Protein AF-A0A3N0WGC2-F1 (afdb_monomer)

Solvent-accessible surface area (backbone atoms only — not comparable to full-atom values): 22057 Å² total; per-residue (Å²): 139,82,87,85,78,85,78,79,82,76,80,79,76,71,72,80,77,75,67,55,70,22,37,42,61,47,58,49,42,20,43,82,52,96,94,38,78,45,80,50,56,63,52,42,41,58,39,75,38,30,42,42,36,37,38,43,79,43,60,74,36,51,36,37,41,32,46,21,27,55,78,9,69,83,59,73,37,60,60,30,64,40,49,24,17,46,83,89,35,78,43,78,20,61,42,73,30,56,18,36,96,89,21,37,26,63,42,52,33,32,46,29,59,56,95,49,60,69,53,48,50,50,48,35,54,38,25,66,69,34,96,81,38,44,42,48,27,27,40,40,55,43,55,56,87,75,35,81,83,54,49,72,46,53,56,33,64,82,74,96,83,71,96,79,44,77,81,80,59,94,62,40,40,39,27,38,46,48,93,94,48,36,35,33,42,32,54,34,90,44,46,66,38,45,76,56,97,48,38,77,44,54,96,51,56,41,67,80,59,97,72,57,46,42,56,52,39,83,71,41,51,79,62,65,36,38,36,29,36,44,59,68,31,77,36,56,74,69,62,27,63,36,52,60,34,43,32,31,37,31,21,29,87,77,58,64,57,22,32,33,39,39,63,27,48,70,69,31,21,31,68,62,58,69,64,77,38,80,49,18,50,74,70,70,51,34,31,38,24,37,47,34,36,32,36,42,33,45,42,29,36,71,60,90,93,46,35,23,36,80,82,77,44,73,50,92,61,54,87,81,55,57,64,47,75,70,26,79,27,76,45,75,55,97,89,37,82,42,83,40,61,29,28,33,57,59,78,50,74,51,31,41,52,43,53,42,27,52,51,52,42,49,23,65,76,58,74,50,58,76,90,29,56,40,30,45,54,79,48,39,97,59,65,46,50,37,7,48,59,57,47,67,66,29,59,82,55,51,73,66,68,111

Secondary structure (DSSP, 8-state):
--------------------EEEEEEEEEEEEETTEEEE-SEEETT-EEEEEEEEES-TT-EEEEEEEESS-TTTSSTTEEPP-EETTEE-TT-EEEE--TTSEEEEEEESSSSS-HHHHHHHHHHHHHSTTSEEEEEEEEE-STT-TT-EEEE-----TT-TTSSTT-SSS-EES-STTTPEEEE--GGGG-EEETTEEE-SSEES--TT-----BS------EEEEEE-SBS-HHHHTSSS---SEEE--TTSSTT-EE--S-TTSB--SS-TT-HHHHHTT--GGGEEEEEE-B-EEEEETTEEEETTSPBPS-GGGS-B---EEEEEEETTEEEEEEEEEBPPPHHHHHHHHHHHHHHHHHHT--GGGEEEHHHHSS--TTTTHHHHHHHGGGGGG--

Radius of gyration: 29.3 Å; Cα contacts (8 Å, |Δi|>4): 909; chains: 1; bounding box: 90×54×102 Å

pLDDT: mean 88.63, std 14.41, range [32.62, 98.81]

Nearest PDB structures (foldseek):
  6knm-assembly1_A  TM=4.370E-01  e=4.443E-03  Camelus bactrianus
  7uc8-assembly3_J  TM=3.756E-01  e=1.253E-01  Homo sapiens
  1ozt-assembly2_G  TM=4.212E-01  e=6.463E-01  Homo sapiens
  8q8h-assembly1_D  TM=2.035E-01  e=1.710E-02  Niabella aurantiaca DSM 17617
  3h2p-assembly1_B  TM=3.640E-01  e=6.463E-01  Homo sapiens

Mean predicted aligned error: 8.32 Å

Sequence (402 aa):
MVGVSFETWSEIKREPMNMANAIVLNAYVAKFEENKYVQINSASVGDTVYIVVETTGLTGKKIEVNLLDRDGILSGNSFSVVDLLQDDKDTQGLLSAIVDKEGKAVYKVKLQPSPDKKDIETWGNKINKAKDKKVYTCLLVDADKHNPGVSITYMGRNEKGHENDSQKSSKTNYWLDENGKWFEIKYCECSIYSIDKELLNGPNIVYTKADSKVKGNSGIQKIIAIVLHRTIGSSISGAIAHTKGTHFYVEGARGVDGEIFQPIKLDQYSNHIMNKTARTAHMEIQTENSIGIEVIGMAYYKVGKDLYTIYDTKIKDPASVKLTKSFKGERKVNGKWAEEDIYWDQLTEVQIKSVKCIVVALMKKYNLKKENIFTHEEIQSKTAGEGQVVKDAIFPLLNECL

Foldseek 3Di:
DDDDDDDDDDPPPDDPPPQQEKEFADKAKADCDPNDTHGDQEDEAQDKIKIKTAMDSQAQAKKWKFKFFQPCLLPVDGRDGDFWAWPLHTPRRTFMAGQHPNRMGMTTIHRFNHPDLVRSVVSQVSLCPDPVSKTFIKMAMGRDPRDPSHNYAYPADDDDDADQFVPPDPHSRMHQGGDPSTRIYHYDPLSSWAADPQDIDHDQEDQDDPQALADFAAQADQAQAEEFFEQLAQAVNVQRNDHAHFQWEAGPPVPPHRRIYGPYGNNTFGPPADPDDPQCVVVVPDRRRYGYYYYYWRKWFDDPPWIATLVRHTDPDPVPFAKDFWFWDWHDDPNDIDTGTMIIGARDPSNLSSVLSVVLNVCSVSVYDLVRYYYNVNRDPDGTCGRVSSNVSNVVPNVSRD

Structure (mmCIF, N/CA/C/O backbone):
data_AF-A0A3N0WGC2-F1
#
_entry.id   AF-A0A3N0WGC2-F1
#
loop_
_atom_site.group_PDB
_atom_site.id
_atom_site.type_symbol
_atom_site.label_atom_id
_atom_site.label_alt_id
_atom_site.label_comp_id
_atom_site.label_asym_id
_atom_site.label_entity_id
_atom_site.label_seq_id
_atom_site.pdbx_PDB_ins_code
_atom_site.Cartn_x
_atom_site.Cartn_y
_atom_site.Cartn_z
_atom_site.occupancy
_atom_site.B_iso_or_equiv
_atom_site.auth_seq_id
_atom_site.auth_comp_id
_atom_site.auth_asym_id
_atom_site.auth_atom_id
_atom_site.pdbx_PDB_model_num
ATOM 1 N N . MET A 1 1 ? -57.907 34.981 63.859 1.00 37.59 1 MET A N 1
ATOM 2 C CA . MET A 1 1 ? -56.605 35.088 63.162 1.00 37.59 1 MET A CA 1
ATOM 3 C C . MET A 1 1 ? -55.584 34.369 64.026 1.00 37.59 1 MET A C 1
ATOM 5 O O . MET A 1 1 ? -55.461 34.757 65.171 1.00 37.59 1 MET A O 1
ATOM 9 N N . VAL A 1 2 ? -54.901 33.296 63.643 1.00 37.22 2 VAL A N 1
ATOM 10 C CA . VAL A 1 2 ? -54.749 32.567 62.378 1.00 37.22 2 VAL A CA 1
ATOM 11 C C . VAL A 1 2 ? -54.582 31.098 62.793 1.00 37.22 2 VAL A C 1
ATOM 13 O O . VAL A 1 2 ? -53.713 30.799 63.605 1.00 37.22 2 VAL A O 1
ATOM 16 N N . GLY A 1 3 ? -55.444 30.203 62.307 1.00 32.62 3 GLY A N 1
ATOM 17 C CA . GLY A 1 3 ? -55.262 28.759 62.462 1.00 32.62 3 GLY A CA 1
ATOM 18 C C . GLY A 1 3 ? -54.497 28.245 61.251 1.00 32.62 3 GLY A C 1
ATOM 19 O O . GLY A 1 3 ? -54.975 28.396 60.131 1.00 32.62 3 GLY A O 1
ATOM 20 N N . VAL A 1 4 ? -53.302 27.705 61.468 1.00 35.66 4 VAL A N 1
ATOM 21 C CA . VAL A 1 4 ? -52.474 27.111 60.414 1.00 35.66 4 VAL A CA 1
ATOM 22 C C . VAL A 1 4 ? -52.834 25.629 60.336 1.00 35.66 4 VAL A C 1
ATOM 24 O O . VAL A 1 4 ? -52.564 24.876 61.271 1.00 35.66 4 VAL A O 1
ATOM 27 N N . SER A 1 5 ? -53.492 25.217 59.252 1.00 36.09 5 SER A N 1
ATOM 28 C CA . SER A 1 5 ? -53.704 23.806 58.930 1.00 36.09 5 SER A CA 1
ATOM 29 C C . SER A 1 5 ? -52.439 23.237 58.295 1.00 36.09 5 SER A C 1
ATOM 31 O O . SER A 1 5 ? -51.928 23.791 57.324 1.00 36.09 5 SER A O 1
ATOM 33 N N . PHE A 1 6 ? -51.948 22.124 58.835 1.00 36.06 6 PHE A N 1
ATOM 34 C CA . PHE A 1 6 ? -50.894 21.328 58.218 1.00 36.06 6 PHE A CA 1
ATOM 35 C C . PHE A 1 6 ? -51.424 20.693 56.926 1.00 36.06 6 PHE A C 1
ATOM 37 O O . PHE A 1 6 ? -52.275 19.806 56.975 1.00 36.06 6 PHE A O 1
ATOM 44 N N . GLU A 1 7 ? -50.920 21.141 55.777 1.00 37.72 7 GLU A N 1
ATOM 45 C CA . GLU A 1 7 ? -51.064 20.415 54.517 1.00 37.72 7 GLU A CA 1
ATOM 46 C C . GLU A 1 7 ? -50.138 19.195 54.532 1.00 37.72 7 GLU A C 1
ATOM 48 O O . GLU A 1 7 ? -48.926 19.279 54.739 1.00 37.72 7 GLU A O 1
ATOM 53 N N . THR A 1 8 ? -50.749 18.031 54.350 1.00 37.41 8 THR A N 1
ATOM 54 C CA . THR A 1 8 ? -50.096 16.744 54.145 1.00 37.41 8 THR A CA 1
ATOM 55 C C . THR A 1 8 ? -49.250 16.772 52.877 1.00 37.41 8 THR A C 1
ATOM 57 O O . THR A 1 8 ? -49.769 16.996 51.785 1.00 37.41 8 THR A O 1
ATOM 60 N N . TRP A 1 9 ? -47.959 16.476 53.022 1.00 35.00 9 TRP A N 1
ATOM 61 C CA . TRP A 1 9 ? -47.061 16.167 51.915 1.00 35.00 9 TRP A CA 1
ATOM 62 C C . TRP A 1 9 ? -47.579 14.930 51.177 1.00 35.00 9 TRP A C 1
ATOM 64 O O . TRP A 1 9 ? -47.552 13.821 51.708 1.00 35.00 9 TRP A O 1
ATOM 74 N N . SER A 1 10 ? -48.066 15.115 49.953 1.00 39.38 10 SER A N 1
ATOM 75 C CA . SER A 1 10 ? -48.343 14.013 49.040 1.00 39.38 10 SER A CA 1
ATOM 76 C C . SER A 1 10 ? -47.022 13.345 48.661 1.00 39.38 10 SER A C 1
ATOM 78 O O . SER A 1 10 ? -46.186 13.952 47.988 1.00 39.38 10 SER A O 1
ATOM 80 N N . GLU A 1 11 ? -46.837 12.097 49.087 1.00 39.78 11 GLU A N 1
ATOM 81 C CA . GLU A 1 11 ? -45.810 11.207 48.557 1.00 39.78 11 GLU A CA 1
ATOM 82 C C . GLU A 1 11 ? -45.925 11.165 47.029 1.00 39.78 11 GLU A C 1
ATOM 84 O O . GLU A 1 11 ? -46.879 10.621 46.466 1.00 39.78 11 GLU A O 1
ATOM 89 N N . ILE A 1 12 ? -44.934 11.733 46.342 1.00 41.56 12 ILE A N 1
ATOM 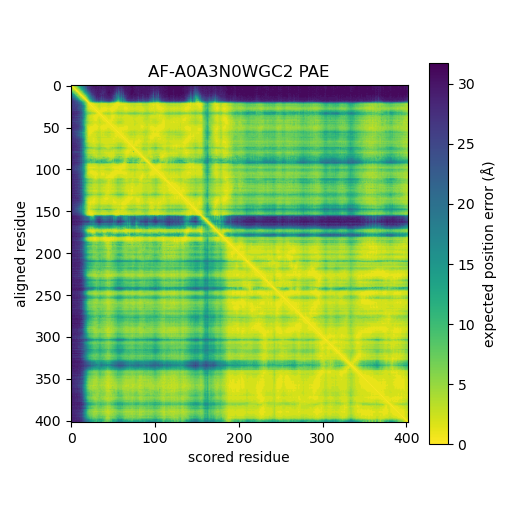90 C CA . ILE A 1 12 ? -44.706 11.454 44.929 1.00 41.56 12 ILE A CA 1
ATOM 91 C C . ILE A 1 12 ? -44.307 9.979 44.865 1.00 41.56 12 ILE A C 1
ATOM 93 O O . ILE A 1 12 ? -43.143 9.629 45.068 1.00 41.56 12 ILE A O 1
ATOM 97 N N . LYS A 1 13 ? -45.283 9.102 44.610 1.00 38.69 13 LYS A N 1
ATOM 98 C CA . LYS A 1 13 ? -45.026 7.725 44.192 1.00 38.69 13 LYS A CA 1
ATOM 99 C C . LYS A 1 13 ? -44.244 7.787 42.883 1.00 38.69 13 LYS A C 1
ATOM 101 O O . LYS A 1 13 ? -44.824 7.929 41.812 1.00 38.69 13 LYS A O 1
ATOM 106 N N . ARG A 1 14 ? -42.913 7.719 42.975 1.00 43.59 14 ARG A N 1
ATOM 107 C CA . ARG A 1 14 ? -42.070 7.381 41.830 1.00 43.59 14 ARG A CA 1
ATOM 108 C C . ARG A 1 14 ? -42.497 5.990 41.383 1.00 43.59 14 ARG A C 1
ATOM 110 O O . ARG A 1 14 ? -42.421 5.046 42.169 1.00 43.59 14 ARG A O 1
ATOM 117 N N . GLU A 1 15 ? -42.981 5.886 40.152 1.00 38.09 15 GLU A N 1
ATOM 118 C CA . GLU A 1 15 ? -43.161 4.591 39.506 1.00 38.09 15 GLU A CA 1
ATOM 119 C C . GLU A 1 15 ? -41.846 3.802 39.609 1.00 38.09 15 GLU A C 1
ATOM 121 O O . GLU A 1 15 ? -40.766 4.391 39.462 1.00 38.09 15 GLU A O 1
ATOM 126 N N . PRO A 1 16 ? -41.894 2.491 39.895 1.00 40.03 16 PRO A N 1
ATOM 127 C CA . PRO A 1 16 ? -40.694 1.676 39.883 1.00 40.03 16 PRO A CA 1
ATOM 128 C C . PRO A 1 16 ? -40.109 1.723 38.468 1.00 40.03 16 PRO A C 1
ATOM 130 O O . PRO A 1 16 ? -40.732 1.241 37.522 1.00 40.03 16 PRO A O 1
ATOM 133 N N . MET A 1 17 ? -38.923 2.327 38.312 1.00 42.12 17 MET A N 1
ATOM 134 C CA . MET A 1 17 ? -38.151 2.224 37.074 1.00 42.12 17 MET A CA 1
ATOM 135 C C . MET A 1 17 ? -37.929 0.739 36.817 1.00 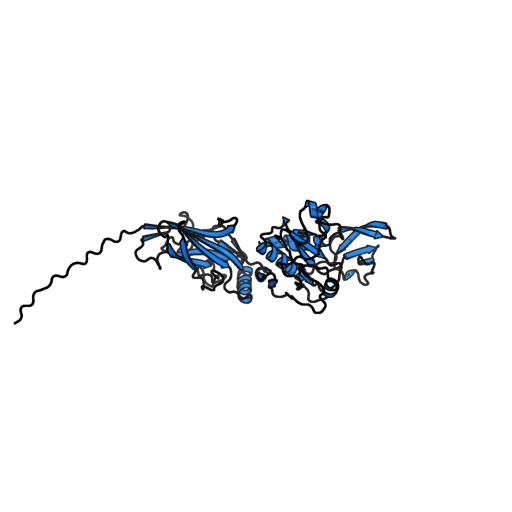42.12 17 MET A C 1
ATOM 137 O O . MET A 1 17 ? -37.175 0.077 37.529 1.00 42.12 17 MET A O 1
ATOM 141 N N . ASN A 1 18 ? -38.632 0.216 35.819 1.00 45.12 18 ASN A N 1
ATOM 142 C CA . ASN A 1 18 ? -38.418 -1.123 35.316 1.00 45.12 18 ASN A CA 1
ATOM 143 C C . ASN A 1 18 ? -36.963 -1.163 34.830 1.00 45.12 18 ASN A C 1
ATOM 145 O O . ASN A 1 18 ? -36.628 -0.503 33.844 1.00 45.12 18 ASN A O 1
ATOM 149 N N . MET A 1 19 ? -36.073 -1.824 35.578 1.00 50.97 19 MET A N 1
ATOM 150 C CA . MET A 1 19 ? -34.668 -1.938 35.197 1.00 50.97 19 MET A CA 1
ATOM 151 C C . MET A 1 19 ? -34.611 -2.791 33.934 1.00 50.97 19 MET A C 1
ATOM 153 O O . MET A 1 19 ? -34.639 -4.018 33.996 1.00 50.97 19 MET A O 1
ATOM 157 N N . ALA A 1 20 ? -34.588 -2.140 32.773 1.00 60.50 20 ALA A N 1
ATOM 158 C CA . ALA A 1 20 ? -34.275 -2.812 31.528 1.00 60.50 20 ALA A CA 1
ATOM 159 C C . ALA A 1 20 ? -32.837 -3.329 31.656 1.00 60.50 20 ALA A C 1
ATOM 161 O O . ALA A 1 20 ? -31.889 -2.542 31.668 1.00 60.50 20 ALA A O 1
ATOM 162 N N . ASN A 1 21 ? -32.688 -4.642 31.828 1.00 83.50 21 ASN A N 1
ATOM 163 C CA . ASN A 1 21 ? -31.382 -5.284 31.818 1.00 83.50 21 ASN A CA 1
ATOM 164 C C . ASN A 1 21 ? -30.823 -5.200 30.396 1.00 83.50 21 ASN A C 1
ATOM 166 O O . ASN A 1 21 ? -31.449 -5.666 29.442 1.00 83.50 21 ASN A O 1
ATOM 170 N N . ALA A 1 22 ? -29.653 -4.590 30.269 1.00 93.44 22 ALA A N 1
ATOM 171 C CA . ALA A 1 22 ? -28.924 -4.425 29.025 1.00 93.44 22 ALA A CA 1
ATOM 172 C C . ALA A 1 22 ? -27.631 -5.241 29.062 1.00 93.44 22 ALA A C 1
ATOM 174 O O . ALA A 1 22 ? -27.044 -5.449 30.126 1.00 93.44 22 ALA A O 1
ATOM 175 N N . ILE A 1 23 ? -27.175 -5.704 27.900 1.00 92.88 23 ILE A N 1
ATOM 176 C CA . ILE A 1 23 ? -25.985 -6.550 27.795 1.00 92.88 23 ILE A CA 1
ATOM 177 C C . ILE A 1 23 ? -25.078 -6.031 26.683 1.00 92.88 23 ILE A C 1
ATOM 179 O O . ILE A 1 23 ? -25.539 -5.798 25.566 1.00 92.88 23 ILE A O 1
ATOM 183 N N . VAL A 1 24 ? -23.784 -5.900 26.975 1.00 94.06 24 VAL A N 1
ATOM 184 C CA . VAL A 1 24 ? -22.725 -5.817 25.962 1.00 94.06 24 VAL A CA 1
ATOM 185 C C . VAL A 1 24 ? -22.198 -7.232 25.738 1.00 94.06 24 VAL A C 1
ATOM 187 O O . VAL A 1 24 ? -21.599 -7.821 26.638 1.00 94.06 24 VAL A O 1
ATOM 190 N N . LEU A 1 25 ? -22.481 -7.791 24.562 1.00 92.25 25 LEU A N 1
ATOM 191 C CA . LEU A 1 25 ? -22.231 -9.189 24.209 1.00 92.25 25 LEU A CA 1
ATOM 192 C C . LEU A 1 25 ? -20.793 -9.412 23.747 1.00 92.25 25 LEU A C 1
ATOM 194 O O . LEU A 1 25 ? -20.156 -10.378 24.155 1.00 92.25 25 LEU A O 1
ATOM 198 N N . ASN A 1 26 ? -20.296 -8.538 22.874 1.00 93.12 26 ASN A N 1
ATOM 199 C CA . ASN A 1 26 ? -18.990 -8.697 22.253 1.00 93.12 26 ASN A CA 1
ATOM 200 C C . ASN A 1 26 ? -18.420 -7.343 21.816 1.00 93.12 26 ASN A C 1
ATOM 202 O O . ASN A 1 26 ? -19.179 -6.420 21.519 1.00 93.12 26 ASN A O 1
ATOM 206 N N . ALA A 1 27 ? -17.097 -7.245 21.727 1.00 94.56 27 ALA A N 1
ATOM 207 C CA . ALA A 1 27 ? -16.411 -6.137 21.084 1.00 94.56 27 ALA A CA 1
ATOM 208 C C . ALA A 1 27 ? -15.187 -6.645 20.315 1.00 94.56 27 ALA A C 1
ATOM 210 O O . ALA A 1 27 ? -14.378 -7.410 20.841 1.00 94.56 27 ALA A O 1
ATOM 211 N N . TYR A 1 28 ? -15.046 -6.225 19.060 1.00 95.12 28 TYR A N 1
ATOM 212 C CA . TYR A 1 28 ? -13.950 -6.657 18.194 1.00 95.12 28 TYR A CA 1
ATOM 213 C C . TYR A 1 28 ? -13.585 -5.594 17.160 1.00 95.12 28 TYR A C 1
ATOM 215 O O . TYR A 1 28 ? -14.344 -4.660 16.897 1.00 95.12 28 TYR A O 1
ATOM 223 N N . VAL A 1 29 ? -12.407 -5.758 16.558 1.00 97.00 29 VAL A N 1
ATOM 224 C CA . VAL A 1 29 ? -11.965 -4.963 15.409 1.00 97.00 29 VAL A CA 1
ATOM 225 C C . VAL A 1 29 ? -12.281 -5.724 14.123 1.00 97.00 29 VAL A C 1
ATOM 227 O O . VAL A 1 29 ? -12.140 -6.944 14.062 1.00 97.00 29 VAL A O 1
ATOM 230 N N . ALA A 1 30 ? -12.726 -5.016 13.092 1.00 96.94 30 ALA A N 1
ATOM 231 C CA . ALA A 1 30 ? -13.211 -5.568 11.839 1.00 96.94 30 ALA A CA 1
ATOM 232 C C . ALA A 1 30 ? -12.781 -4.735 10.622 1.00 96.94 30 ALA A C 1
ATOM 234 O O . ALA A 1 30 ? -12.503 -3.538 10.722 1.00 96.94 30 ALA A O 1
ATOM 235 N N . LYS A 1 31 ? -12.800 -5.362 9.445 1.00 94.38 31 LYS A N 1
ATOM 236 C CA . LYS A 1 31 ? -12.888 -4.675 8.147 1.00 94.38 31 LYS A CA 1
ATOM 237 C C . LYS A 1 31 ? -14.321 -4.754 7.629 1.00 94.38 31 LYS A C 1
ATOM 239 O O . LYS A 1 31 ? -15.045 -5.692 7.954 1.00 94.38 31 LYS A O 1
ATOM 244 N N . PHE A 1 32 ? -14.737 -3.762 6.844 1.00 91.69 32 PHE A N 1
ATOM 245 C CA . PHE A 1 32 ? -16.033 -3.792 6.169 1.00 91.69 32 PHE A CA 1
ATOM 246 C C . PHE A 1 32 ? -15.844 -4.285 4.737 1.00 91.69 32 PHE A C 1
ATOM 248 O O . PHE A 1 32 ? -15.301 -3.570 3.896 1.00 91.69 32 PHE A O 1
ATOM 255 N N . GLU A 1 33 ? -16.267 -5.515 4.480 1.00 89.00 33 GLU A N 1
ATOM 256 C CA . GLU A 1 33 ? -16.076 -6.223 3.217 1.00 89.00 33 GLU A CA 1
ATOM 257 C C . GLU A 1 33 ? -17.407 -6.863 2.813 1.00 89.00 33 GLU A C 1
ATOM 259 O O . GLU A 1 33 ? -18.116 -7.408 3.656 1.00 89.00 33 GLU A O 1
ATOM 264 N N . GLU A 1 34 ? -17.786 -6.758 1.536 1.00 86.88 34 GLU A N 1
ATOM 265 C CA . GLU A 1 34 ? -19.015 -7.374 0.997 1.00 86.88 34 GLU A CA 1
ATOM 266 C C . GLU A 1 34 ? -20.286 -7.076 1.827 1.00 86.88 34 GLU A C 1
ATOM 268 O O . GLU A 1 34 ? -21.124 -7.946 2.068 1.00 86.88 34 GLU A O 1
ATOM 273 N N . ASN A 1 35 ? -20.430 -5.820 2.272 1.00 88.25 35 ASN A N 1
ATOM 274 C CA . ASN A 1 35 ? -21.513 -5.340 3.141 1.00 88.25 35 ASN A CA 1
ATOM 275 C C . ASN A 1 35 ? -21.584 -6.008 4.528 1.00 88.25 35 ASN A C 1
ATOM 277 O O . ASN A 1 35 ? -22.656 -6.062 5.137 1.00 88.25 35 ASN A O 1
ATOM 281 N N . LYS A 1 36 ? -20.465 -6.523 5.047 1.00 94.06 36 LYS A N 1
ATOM 282 C CA . LYS A 1 36 ? -20.382 -7.169 6.362 1.00 94.06 36 LYS A CA 1
ATOM 283 C C . LYS A 1 36 ? -19.137 -6.723 7.122 1.00 94.06 36 LYS A C 1
ATOM 285 O O . LYS A 1 36 ? -18.116 -6.389 6.530 1.00 94.06 36 LYS A O 1
ATOM 290 N N . TYR A 1 37 ? -19.219 -6.757 8.450 1.00 95.62 37 TYR A N 1
ATOM 291 C CA . TYR A 1 37 ? -18.058 -6.590 9.323 1.00 95.62 37 TYR A CA 1
ATOM 292 C C . TYR A 1 37 ? -17.384 -7.945 9.527 1.00 95.62 37 TYR A C 1
ATOM 294 O O . TYR A 1 37 ? -17.978 -8.853 10.106 1.00 95.62 37 TYR A O 1
ATOM 302 N N . VAL A 1 38 ? -16.158 -8.080 9.032 1.00 95.06 38 VAL A N 1
ATOM 303 C CA . VAL A 1 38 ? -15.333 -9.284 9.160 1.00 95.06 38 VAL A CA 1
ATOM 304 C C . VAL A 1 38 ? -14.273 -9.023 10.220 1.00 95.06 38 VAL A C 1
ATOM 306 O O . VAL A 1 38 ? -13.463 -8.110 10.062 1.00 95.06 38 VAL A O 1
ATOM 309 N N . GLN A 1 39 ? -14.294 -9.796 11.307 1.00 95.06 39 GLN A N 1
ATOM 310 C CA . GLN A 1 39 ? -13.339 -9.653 12.406 1.00 95.06 39 GLN A CA 1
ATOM 311 C C . GLN A 1 39 ? -11.894 -9.839 11.919 1.00 95.06 39 GLN A C 1
ATOM 313 O O . GLN A 1 39 ? -11.593 -10.753 11.152 1.00 95.06 39 GLN A O 1
ATOM 318 N N . ILE A 1 40 ? -10.998 -8.983 12.407 1.00 94.69 40 ILE A N 1
ATOM 319 C CA . ILE A 1 40 ? -9.560 -9.022 12.139 1.00 94.69 40 ILE A CA 1
ATOM 320 C C . ILE A 1 40 ? -8.774 -8.932 13.447 1.00 94.69 40 ILE A C 1
ATOM 322 O O . ILE A 1 40 ? -9.186 -8.268 14.394 1.00 94.69 40 ILE A O 1
ATOM 326 N N . ASN A 1 41 ? -7.598 -9.558 13.469 1.00 93.81 41 ASN A N 1
ATOM 327 C CA . ASN A 1 41 ? -6.721 -9.560 14.646 1.00 93.81 41 ASN A CA 1
ATOM 328 C C . ASN A 1 41 ? -5.500 -8.646 14.477 1.00 93.81 41 ASN A C 1
ATOM 330 O O . ASN A 1 41 ? -4.724 -8.474 15.410 1.00 93.81 41 ASN A O 1
ATOM 334 N N . SER A 1 42 ? -5.310 -8.054 13.295 1.00 94.06 42 SER A N 1
ATOM 335 C CA . SER A 1 42 ? -4.236 -7.094 13.057 1.00 94.06 42 SER A CA 1
ATOM 336 C C . SER A 1 42 ? -4.569 -6.110 11.945 1.00 94.06 42 SER A C 1
ATOM 338 O O . SER A 1 42 ? -5.275 -6.468 11.001 1.00 94.06 42 SER A O 1
ATOM 340 N N . ALA A 1 43 ? -3.981 -4.919 12.009 1.00 92.88 43 ALA A N 1
ATOM 341 C CA . ALA A 1 43 ? -3.931 -3.958 10.910 1.00 92.88 43 ALA A CA 1
ATOM 342 C C . ALA A 1 43 ? -2.667 -3.088 11.009 1.00 92.88 43 ALA A C 1
ATOM 344 O O . ALA A 1 43 ? -1.914 -3.170 11.983 1.00 92.88 43 ALA A O 1
ATOM 345 N N . SER A 1 44 ? -2.412 -2.267 9.993 1.00 91.69 44 SER A N 1
ATOM 346 C CA . SER A 1 44 ? -1.268 -1.355 9.979 1.00 91.69 44 SER A CA 1
ATOM 347 C C . SER A 1 44 ? -1.653 0.060 10.407 1.00 91.69 44 SER A C 1
ATOM 349 O O . SER A 1 44 ? -2.793 0.490 10.234 1.00 91.69 44 SER A O 1
ATOM 351 N N . VAL A 1 45 ? -0.680 0.820 10.914 1.00 91.94 45 VAL A N 1
ATOM 352 C CA . VAL A 1 45 ? -0.811 2.274 11.082 1.00 91.94 45 VAL A CA 1
ATOM 353 C C . VAL A 1 45 ? -1.328 2.898 9.780 1.00 91.94 45 VAL A C 1
ATOM 355 O O . VAL A 1 45 ? -0.895 2.532 8.690 1.00 91.94 45 VAL A O 1
ATOM 358 N N . GLY A 1 46 ? -2.266 3.834 9.894 1.00 88.62 46 GLY A N 1
ATOM 359 C CA . GLY A 1 46 ? -2.905 4.517 8.769 1.00 88.62 46 GLY A CA 1
ATOM 360 C C . GLY A 1 46 ? -4.072 3.758 8.128 1.00 88.62 46 GLY A C 1
ATOM 361 O O . GLY A 1 46 ? -4.847 4.382 7.399 1.00 88.62 46 GLY A O 1
ATOM 362 N N . ASP A 1 47 ? -4.252 2.463 8.415 1.00 89.75 47 ASP A N 1
ATOM 363 C CA . ASP A 1 47 ? -5.410 1.709 7.930 1.00 89.75 47 ASP A CA 1
ATOM 364 C C . ASP A 1 47 ? -6.710 2.218 8.567 1.00 89.75 47 ASP A C 1
ATOM 366 O O . ASP A 1 47 ? -6.752 2.617 9.735 1.00 89.75 47 ASP A O 1
ATOM 370 N N . THR A 1 48 ? -7.795 2.164 7.794 1.00 92.12 48 THR A N 1
ATOM 371 C CA . THR A 1 48 ? -9.155 2.315 8.318 1.00 92.12 48 THR A CA 1
ATOM 372 C C . THR A 1 48 ? -9.693 0.952 8.737 1.00 92.12 48 THR A C 1
ATOM 374 O O . THR A 1 48 ? -9.742 0.020 7.934 1.00 92.12 48 THR A O 1
ATOM 377 N N . VAL A 1 49 ? -10.138 0.859 9.985 1.00 95.56 49 VAL A N 1
ATOM 378 C CA . VAL A 1 49 ? -10.786 -0.312 10.580 1.00 95.56 49 VAL A CA 1
ATOM 379 C C . VAL A 1 49 ? -12.113 0.094 11.214 1.00 95.56 49 VAL A C 1
ATOM 381 O O . VAL A 1 49 ? -12.421 1.277 11.366 1.00 95.56 49 VAL A O 1
ATOM 384 N N . TYR A 1 50 ? -12.908 -0.897 11.587 1.00 97.31 50 TYR A N 1
ATOM 385 C CA . TYR A 1 50 ? -14.151 -0.707 12.314 1.00 97.31 50 TYR A CA 1
ATOM 386 C C . TYR A 1 50 ? -14.036 -1.380 13.668 1.00 97.31 50 TYR A C 1
ATOM 388 O O . TYR A 1 50 ? -13.667 -2.546 13.738 1.00 97.31 50 TYR A O 1
ATOM 396 N N . ILE A 1 51 ? -14.369 -0.673 14.737 1.00 97.75 51 ILE A N 1
ATOM 397 C CA . ILE A 1 51 ? -14.629 -1.318 16.021 1.00 97.75 51 ILE A CA 1
ATOM 398 C C . ILE A 1 51 ? -16.129 -1.583 16.075 1.00 97.75 51 ILE A C 1
ATOM 400 O O . ILE A 1 51 ? -16.923 -0.693 15.766 1.00 97.75 51 ILE A O 1
ATOM 404 N N . VAL A 1 52 ? -16.518 -2.807 16.412 1.00 97.75 52 VAL A N 1
ATOM 405 C CA . VAL A 1 52 ? -17.920 -3.225 16.485 1.00 97.75 52 VAL A CA 1
ATOM 406 C C . VAL A 1 52 ? -18.198 -3.697 17.899 1.00 97.75 52 VAL A C 1
ATOM 408 O O . VAL A 1 52 ? -17.512 -4.587 18.395 1.00 97.75 52 VAL A O 1
ATOM 411 N N . VAL A 1 53 ? -19.207 -3.101 18.532 1.00 97.75 53 VAL A N 1
ATOM 412 C CA . VAL A 1 53 ? -19.730 -3.516 19.835 1.00 97.75 53 VAL A CA 1
ATOM 413 C C . VAL A 1 53 ? -21.132 -4.069 19.634 1.00 97.75 53 VAL A C 1
ATOM 415 O O . VAL A 1 53 ? -22.025 -3.358 19.175 1.00 97.75 53 VAL A O 1
ATOM 418 N N . GLU A 1 54 ? -21.324 -5.337 19.975 1.00 97.00 54 GLU A N 1
ATOM 419 C CA . GLU A 1 54 ? -22.600 -6.041 19.864 1.00 97.00 54 GLU A CA 1
ATOM 420 C C . GLU A 1 54 ? -23.319 -6.021 21.207 1.00 97.00 54 GLU A C 1
ATOM 422 O O . GLU A 1 54 ? -22.721 -6.265 22.257 1.00 97.00 54 GLU A O 1
ATOM 427 N N . THR A 1 55 ? -24.611 -5.713 21.188 1.00 96.81 55 THR A N 1
ATOM 428 C CA . THR A 1 55 ? -25.383 -5.444 22.400 1.00 96.81 55 THR A CA 1
ATOM 429 C C . THR A 1 55 ? -26.796 -6.011 22.329 1.00 96.81 55 THR A C 1
ATOM 431 O O . THR A 1 55 ? -27.300 -6.395 21.276 1.00 96.81 55 THR A O 1
ATOM 434 N N . THR A 1 56 ? -27.469 -6.050 23.473 1.00 95.50 56 THR A N 1
ATOM 435 C CA . THR A 1 56 ? -28.907 -6.301 23.587 1.00 95.50 56 THR A CA 1
ATOM 436 C C . THR A 1 56 ? -29.497 -5.336 24.608 1.00 95.50 56 THR A C 1
ATOM 438 O O . THR A 1 56 ? -28.899 -5.091 25.654 1.00 95.50 56 THR A O 1
ATOM 441 N N . GLY A 1 57 ? -30.661 -4.756 24.302 1.00 94.06 57 GLY A N 1
ATOM 442 C CA . GLY A 1 57 ? -31.330 -3.793 25.188 1.00 94.06 57 GLY A CA 1
ATOM 443 C C . GLY A 1 57 ? -30.727 -2.381 25.189 1.00 94.06 57 GLY A C 1
ATOM 444 O O . GLY A 1 57 ? -31.131 -1.558 26.005 1.00 94.06 57 GLY A O 1
ATOM 445 N N . LEU A 1 58 ? -29.791 -2.082 24.276 1.00 96.00 58 LEU A N 1
ATOM 446 C CA . LEU A 1 58 ? -29.132 -0.772 24.161 1.00 96.00 58 LEU A CA 1
ATOM 447 C C . LEU A 1 58 ? -29.453 -0.014 22.865 1.00 96.00 58 LEU A C 1
ATOM 449 O O . LEU A 1 58 ? -28.863 1.032 22.635 1.00 96.00 58 LEU A O 1
ATOM 453 N N . THR A 1 59 ? -30.386 -0.470 22.024 1.00 97.00 59 THR A N 1
ATOM 454 C CA . THR A 1 59 ? -30.768 0.247 20.791 1.00 97.00 59 THR A CA 1
ATOM 455 C C . THR A 1 59 ? -31.102 1.719 21.060 1.00 97.00 59 THR A C 1
ATOM 457 O O . THR A 1 59 ? -31.868 2.047 21.968 1.00 97.00 59 THR A O 1
ATOM 460 N N . GLY A 1 60 ? -30.506 2.616 20.269 1.00 96.62 60 GLY A N 1
ATOM 461 C CA . GLY A 1 60 ? -30.636 4.067 20.412 1.00 96.62 60 GLY A CA 1
ATOM 462 C C . GLY A 1 60 ? -29.826 4.679 21.562 1.00 96.62 60 GLY A C 1
ATOM 463 O O . GLY A 1 60 ? -29.878 5.893 21.759 1.00 96.62 60 GLY A O 1
ATOM 464 N N . LYS A 1 61 ? -29.078 3.878 22.331 1.00 96.56 61 LYS A N 1
ATOM 465 C CA . LYS A 1 61 ? -28.205 4.351 23.412 1.00 96.56 61 LYS A CA 1
ATOM 466 C C . LYS A 1 61 ? -26.808 4.671 22.898 1.00 96.56 61 LYS A C 1
ATOM 468 O O . LYS A 1 61 ? -26.343 4.093 21.919 1.00 96.56 61 LYS A O 1
ATOM 473 N N . LYS A 1 62 ? -26.138 5.602 23.576 1.00 97.06 62 LYS A N 1
ATOM 474 C CA . LYS A 1 62 ? -24.756 5.988 23.275 1.00 97.06 62 LYS A CA 1
ATOM 475 C C . LYS A 1 62 ? -23.786 5.102 24.056 1.00 97.06 62 LYS A C 1
ATOM 477 O O . LYS A 1 62 ? -23.987 4.910 25.252 1.00 97.06 62 LYS A O 1
ATOM 482 N N . ILE A 1 63 ? -22.741 4.613 23.395 1.00 96.12 63 ILE A N 1
ATOM 483 C CA . ILE A 1 63 ? -21.663 3.814 23.996 1.00 96.12 63 ILE A CA 1
ATOM 484 C C . ILE A 1 63 ? -20.318 4.456 23.650 1.00 96.12 63 ILE A C 1
ATOM 486 O O . ILE A 1 63 ? -20.124 4.934 22.525 1.00 96.12 63 ILE A O 1
ATOM 490 N N . GLU A 1 64 ? -19.392 4.469 24.606 1.00 95.81 64 GLU A N 1
ATOM 491 C CA . GLU A 1 64 ? -17.996 4.854 24.392 1.00 95.81 64 GLU A CA 1
ATOM 492 C C . GLU A 1 64 ? -17.087 3.625 24.297 1.00 95.81 64 GLU A C 1
ATOM 494 O O . GLU A 1 64 ? -17.326 2.605 24.944 1.00 95.81 64 GLU A O 1
ATOM 499 N N . VAL A 1 65 ? -16.042 3.726 23.477 1.00 95.25 65 VAL A N 1
ATOM 500 C CA . VAL A 1 65 ? -14.991 2.710 23.366 1.00 95.25 65 VAL A CA 1
ATOM 501 C C . VAL A 1 65 ? -13.624 3.377 23.318 1.00 95.25 65 VAL A C 1
ATOM 503 O O . VAL A 1 65 ? -13.445 4.412 22.677 1.00 95.25 65 VAL A O 1
ATOM 506 N N . ASN A 1 66 ? -12.641 2.745 23.952 1.00 93.94 66 ASN A N 1
ATOM 507 C CA . ASN A 1 66 ? -11.232 3.081 23.812 1.00 93.94 66 ASN A CA 1
ATOM 508 C C . ASN A 1 66 ? -10.438 1.873 23.318 1.00 93.94 66 ASN A C 1
ATOM 510 O O . ASN A 1 66 ? -10.733 0.730 23.671 1.00 93.94 66 ASN A O 1
ATOM 514 N N . LEU A 1 67 ? -9.386 2.149 22.551 1.00 94.31 67 LEU A N 1
ATOM 515 C CA . LEU A 1 67 ? -8.319 1.194 22.281 1.00 94.31 67 LEU A CA 1
ATOM 516 C C . LEU A 1 67 ? -7.171 1.486 23.249 1.00 94.31 67 LEU A C 1
ATOM 518 O O . LEU A 1 67 ? -6.738 2.633 23.356 1.00 94.31 67 LEU A O 1
ATOM 522 N N . LEU A 1 68 ? -6.701 0.474 23.969 1.00 93.00 68 LEU A N 1
ATOM 523 C CA . LEU A 1 68 ? -5.660 0.618 24.983 1.00 93.00 68 LEU A CA 1
ATOM 524 C C . LEU A 1 68 ? -4.375 -0.064 24.530 1.00 93.00 68 LEU A C 1
ATOM 526 O O . LEU A 1 68 ? -4.404 -1.201 24.065 1.00 93.00 68 LEU A O 1
ATOM 530 N N . ASP A 1 69 ? -3.248 0.616 24.702 1.00 93.06 69 ASP A N 1
ATOM 531 C CA . ASP A 1 69 ? -1.915 0.095 24.403 1.00 93.06 69 ASP A CA 1
ATOM 532 C C . ASP A 1 69 ? -1.396 -0.736 25.572 1.00 93.06 69 ASP A C 1
ATOM 534 O O . ASP A 1 69 ? -1.067 -0.176 26.614 1.00 93.06 69 ASP A O 1
ATOM 538 N N . ARG A 1 70 ? -1.293 -2.058 25.412 1.00 90.88 70 ARG A N 1
ATOM 539 C CA . ARG A 1 70 ? -0.891 -2.971 26.492 1.00 90.88 70 ARG A CA 1
ATOM 540 C C . ARG A 1 70 ? 0.449 -2.582 27.115 1.00 90.88 70 ARG A C 1
ATOM 542 O O . ARG A 1 70 ? 0.572 -2.543 28.337 1.00 90.88 70 ARG A O 1
ATOM 549 N N . ASP A 1 71 ? 1.430 -2.276 26.272 1.00 90.12 71 ASP A N 1
ATOM 550 C CA . ASP A 1 71 ? 2.832 -2.136 26.675 1.00 90.12 71 ASP A CA 1
ATOM 551 C C . ASP A 1 71 ? 3.279 -0.667 26.759 1.00 90.12 71 ASP A C 1
ATOM 553 O O . ASP A 1 71 ? 4.400 -0.384 27.179 1.00 90.12 71 ASP A O 1
ATOM 557 N N . GLY A 1 72 ? 2.423 0.278 26.360 1.00 91.88 72 GLY A N 1
ATOM 558 C CA . GLY A 1 72 ? 2.747 1.704 26.326 1.00 91.88 72 GLY A CA 1
ATOM 559 C C . GLY A 1 72 ? 3.743 2.080 25.227 1.00 91.88 72 GLY A C 1
ATOM 560 O O . GLY A 1 72 ? 4.423 3.100 25.338 1.00 91.88 72 GLY A O 1
ATOM 561 N N . ILE A 1 73 ? 3.861 1.274 24.167 1.00 94.94 73 ILE A N 1
ATOM 562 C CA . ILE A 1 73 ? 4.778 1.533 23.046 1.00 94.94 73 ILE A CA 1
ATOM 563 C C . ILE A 1 73 ? 4.436 2.859 22.349 1.00 94.94 73 ILE A C 1
ATOM 565 O O . ILE A 1 73 ? 5.329 3.642 22.024 1.00 94.94 73 ILE A O 1
ATOM 569 N N . LEU A 1 74 ? 3.151 3.120 22.112 1.00 92.88 74 LEU A N 1
ATOM 570 C CA . LEU A 1 74 ? 2.621 4.328 21.485 1.00 92.88 74 LEU A CA 1
ATOM 571 C C . LEU A 1 74 ? 2.359 5.422 22.518 1.00 92.88 74 LEU A C 1
ATOM 573 O O . LEU A 1 74 ? 2.808 6.556 22.326 1.00 92.88 74 LEU A O 1
ATOM 577 N N . SER A 1 75 ? 1.673 5.077 23.606 1.00 86.94 75 SER A N 1
ATOM 578 C CA . SER A 1 75 ? 1.130 6.021 24.596 1.00 86.94 75 SER A CA 1
ATOM 579 C C . SER A 1 75 ? 2.089 6.356 25.748 1.00 86.94 75 SER A C 1
ATOM 581 O O . SER A 1 75 ? 1.842 7.287 26.510 1.00 86.94 75 SER A O 1
ATOM 583 N N . GLY A 1 76 ? 3.206 5.634 25.878 1.00 88.38 76 GLY A N 1
ATOM 584 C CA . GLY A 1 76 ? 4.229 5.835 26.910 1.00 88.38 76 GLY A CA 1
ATOM 585 C C . GLY A 1 76 ? 3.956 5.119 28.237 1.00 88.38 76 GLY A C 1
ATOM 586 O O . GLY A 1 76 ? 4.884 4.948 29.021 1.00 88.38 76 GLY A O 1
ATOM 587 N N . ASN A 1 77 ? 2.721 4.670 28.478 1.00 88.75 77 ASN A N 1
ATOM 588 C CA . ASN A 1 77 ? 2.314 3.955 29.688 1.00 88.75 77 ASN A CA 1
ATOM 589 C C . ASN A 1 77 ? 1.425 2.756 29.332 1.00 88.75 77 ASN A C 1
ATOM 591 O O . ASN A 1 77 ? 0.556 2.853 28.466 1.00 88.75 77 ASN A O 1
ATOM 595 N N . SER A 1 78 ? 1.597 1.642 30.045 1.00 88.44 78 SER A N 1
ATOM 596 C CA . SER A 1 78 ? 0.782 0.435 29.862 1.00 88.44 78 SER A CA 1
ATOM 597 C C . SER A 1 78 ? -0.707 0.712 30.078 1.00 88.44 78 SER A C 1
ATOM 599 O O . SER A 1 78 ? -1.078 1.388 31.041 1.00 88.44 78 SER A O 1
ATOM 601 N N . PHE A 1 79 ? -1.547 0.142 29.221 1.00 86.62 79 PHE A N 1
ATOM 602 C CA . PHE A 1 79 ? -3.004 0.281 29.184 1.00 86.62 79 PHE A CA 1
ATOM 603 C C . PHE A 1 79 ? -3.514 1.725 29.091 1.00 86.62 79 PHE A C 1
ATOM 605 O O . PHE A 1 79 ? -4.631 2.020 29.512 1.00 86.62 79 PHE A O 1
ATOM 612 N N . SER A 1 80 ? -2.714 2.633 28.531 1.00 90.75 80 SER A N 1
ATOM 613 C CA . SER A 1 80 ? -3.180 3.988 28.225 1.00 90.75 80 SER A CA 1
ATOM 614 C C . SER A 1 80 ? -3.899 4.040 26.882 1.00 90.75 80 SER A C 1
ATOM 616 O O . SER A 1 80 ? -3.603 3.257 25.975 1.00 90.75 80 SER A O 1
ATOM 618 N N . VAL A 1 81 ? -4.847 4.973 26.776 1.00 91.81 81 VAL A N 1
ATOM 619 C CA . VAL A 1 81 ? -5.640 5.205 25.564 1.00 91.81 81 VAL A CA 1
ATOM 620 C C . VAL A 1 81 ? -4.717 5.515 24.388 1.00 91.81 81 VAL A C 1
ATOM 622 O O . VAL A 1 81 ? -3.758 6.278 24.510 1.00 91.81 81 VAL A O 1
ATOM 625 N N . VAL A 1 82 ? -5.006 4.885 23.255 1.00 93.19 82 VAL A N 1
ATOM 626 C CA . VAL A 1 82 ? -4.361 5.152 21.975 1.00 93.19 82 VAL A CA 1
ATOM 627 C C . VAL A 1 82 ? -5.133 6.262 21.270 1.00 93.19 82 VAL A C 1
ATOM 629 O O . VAL A 1 82 ? -6.338 6.135 21.049 1.00 93.19 82 VAL A O 1
ATOM 632 N N . ASP A 1 83 ? -4.431 7.328 20.889 1.00 91.38 83 ASP A N 1
ATOM 633 C CA . ASP A 1 83 ? -5.005 8.400 20.076 1.00 91.38 83 ASP A CA 1
ATOM 634 C C . ASP A 1 83 ? -5.315 7.893 18.668 1.00 91.38 83 ASP A C 1
ATOM 636 O O . ASP A 1 83 ? -4.480 7.271 18.011 1.00 91.38 83 ASP A O 1
ATOM 640 N N . LEU A 1 84 ? -6.536 8.138 18.209 1.00 91.94 84 LEU A N 1
ATOM 641 C CA . LEU A 1 84 ? -7.075 7.620 16.958 1.00 91.94 84 LEU A CA 1
ATOM 642 C C . LEU A 1 84 ? -7.966 8.681 16.312 1.00 91.94 84 LEU A C 1
ATOM 644 O O . LEU A 1 84 ? -8.555 9.509 17.011 1.00 91.94 84 LEU A O 1
ATOM 648 N N . LEU A 1 85 ? -8.131 8.606 14.989 1.00 88.38 85 LEU A N 1
ATOM 649 C CA . LEU A 1 85 ? -9.137 9.403 14.285 1.00 88.38 85 LEU A CA 1
ATOM 650 C C . LEU A 1 85 ? -10.434 8.603 14.136 1.00 88.38 85 LEU A C 1
ATOM 652 O O . LEU A 1 85 ? -10.410 7.506 13.576 1.00 88.38 85 LEU A O 1
ATOM 656 N N . GLN A 1 86 ? -11.569 9.163 14.552 1.00 90.44 86 GLN A N 1
ATOM 657 C CA . GLN A 1 86 ? -12.902 8.628 14.259 1.00 90.44 86 GLN 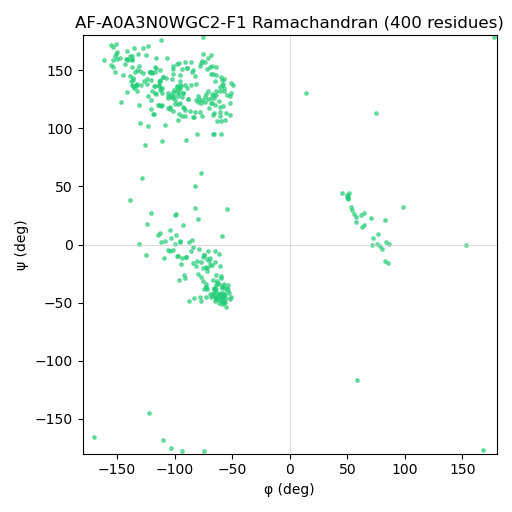A CA 1
ATOM 658 C C . GLN A 1 86 ? -13.553 9.455 13.152 1.00 90.44 86 GLN A C 1
ATOM 660 O O . GLN A 1 86 ? -13.621 10.677 13.262 1.00 90.44 86 GLN A O 1
ATOM 665 N N . ASP A 1 87 ? -14.050 8.810 12.093 1.00 86.12 87 ASP A N 1
ATOM 666 C CA . ASP A 1 87 ? -14.691 9.503 10.960 1.00 86.12 87 ASP A CA 1
ATOM 667 C C . ASP A 1 87 ? -13.841 10.672 10.415 1.00 86.12 87 ASP A C 1
ATOM 669 O O . ASP A 1 87 ? -14.342 11.762 10.133 1.00 86.12 87 ASP A O 1
ATOM 673 N N . ASP A 1 88 ? -12.525 10.439 10.324 1.00 80.38 88 ASP A N 1
ATOM 674 C CA . ASP A 1 88 ? -11.497 11.402 9.900 1.00 80.38 88 ASP A CA 1
ATOM 675 C C . ASP A 1 88 ? -11.344 12.642 10.811 1.00 80.38 88 ASP A C 1
ATOM 677 O O . ASP A 1 88 ? -10.693 13.620 10.439 1.00 80.38 88 ASP A O 1
ATOM 681 N N . LYS A 1 89 ? -11.896 12.597 12.030 1.00 83.50 89 LYS A N 1
ATOM 682 C CA . LYS A 1 89 ? -11.766 13.635 13.061 1.00 83.50 89 LYS A CA 1
ATOM 683 C C . LYS A 1 89 ? -10.949 13.127 14.238 1.00 83.50 89 LYS A C 1
ATOM 685 O O . LYS A 1 89 ? -11.089 11.980 14.651 1.00 83.50 89 LYS A O 1
ATOM 690 N N . ASP A 1 90 ? -10.121 14.002 14.794 1.00 82.44 90 ASP A N 1
ATOM 691 C CA . ASP A 1 90 ? -9.405 13.718 16.035 1.00 82.44 90 ASP A CA 1
ATOM 692 C C . ASP A 1 90 ? -10.396 13.700 17.204 1.00 82.44 90 ASP A C 1
ATOM 694 O O . ASP A 1 90 ? -11.071 14.695 17.481 1.00 82.44 90 ASP A O 1
ATOM 698 N N . THR A 1 91 ? -10.511 12.542 17.851 1.00 79.62 91 THR A N 1
ATOM 699 C CA . THR A 1 91 ? -11.345 12.340 19.040 1.00 79.62 91 THR A CA 1
ATOM 700 C C . THR A 1 91 ? -10.513 12.063 20.289 1.00 79.62 91 THR A C 1
ATOM 702 O O . THR A 1 91 ? -11.080 11.658 21.303 1.00 79.62 91 THR A O 1
ATOM 705 N N . GLN A 1 92 ? -9.185 12.236 20.229 1.00 79.50 92 GLN A N 1
ATOM 706 C CA . GLN A 1 92 ? -8.255 11.987 21.339 1.00 79.50 92 GLN A CA 1
ATOM 707 C C . GLN A 1 92 ? -8.466 10.601 21.976 1.00 79.50 92 GLN A C 1
ATOM 709 O O . GLN A 1 92 ? -8.523 10.439 23.195 1.00 79.50 92 GLN A O 1
ATOM 714 N N . GLY A 1 93 ? -8.733 9.603 21.124 1.00 74.56 93 GLY A N 1
ATOM 715 C CA . GLY A 1 93 ? -8.960 8.213 21.525 1.00 74.56 93 GLY A CA 1
ATOM 716 C C . GLY A 1 93 ? -10.287 7.922 22.245 1.00 74.56 93 GLY A C 1
ATOM 717 O O . GLY A 1 93 ? -10.547 6.761 22.559 1.00 74.56 93 GLY A O 1
ATOM 718 N N . LEU A 1 94 ? -11.147 8.922 22.481 1.00 85.38 94 LEU A N 1
ATOM 719 C CA . LEU A 1 94 ? -12.493 8.762 23.049 1.00 85.38 94 LEU A CA 1
ATOM 720 C C . LEU A 1 94 ? -13.523 8.564 21.936 1.00 85.38 94 LEU A C 1
ATOM 722 O O . LEU A 1 94 ? -14.095 9.519 21.409 1.00 85.38 94 LEU A O 1
ATOM 726 N N . LEU A 1 95 ? -13.757 7.306 21.572 1.00 92.81 95 LEU A N 1
ATOM 727 C CA . LEU A 1 95 ? -14.661 6.964 20.482 1.00 92.81 95 LEU A CA 1
ATOM 728 C C . LEU A 1 95 ? -16.091 6.872 21.006 1.00 92.81 95 LEU A C 1
ATOM 730 O O . LEU A 1 95 ? -16.329 6.290 22.064 1.00 92.81 95 LEU A O 1
ATOM 734 N N . SER A 1 96 ? -17.066 7.408 20.269 1.00 94.62 96 SER A N 1
ATOM 735 C CA . SER A 1 96 ? -18.480 7.310 20.660 1.00 94.62 96 SER A CA 1
ATOM 736 C C . SER A 1 96 ? -19.397 7.005 19.476 1.00 94.62 96 SER A C 1
ATOM 738 O O . SER A 1 96 ? -19.201 7.536 18.384 1.00 94.62 96 SER A O 1
ATOM 740 N N . ALA A 1 97 ? -20.400 6.154 19.697 1.00 96.00 97 ALA A N 1
ATOM 741 C CA . ALA A 1 97 ? -21.386 5.773 18.689 1.00 96.00 97 ALA A CA 1
ATOM 742 C C . ALA A 1 97 ? -22.751 5.493 19.334 1.00 96.00 97 ALA A C 1
ATOM 744 O O . ALA A 1 97 ? -22.851 5.263 20.542 1.00 96.00 97 ALA A O 1
ATOM 745 N N . ILE A 1 98 ? -23.807 5.541 18.520 1.00 97.56 98 ILE A N 1
ATOM 746 C CA . ILE A 1 98 ? -25.170 5.166 18.913 1.00 97.56 98 ILE A CA 1
ATOM 747 C C . ILE A 1 98 ? -25.421 3.737 18.436 1.00 97.56 98 ILE A C 1
ATOM 749 O O . ILE A 1 98 ? -25.094 3.406 17.298 1.00 97.56 98 ILE A O 1
ATOM 753 N N . VAL A 1 99 ? -26.008 2.907 19.296 1.00 97.81 99 VAL A N 1
ATOM 754 C CA . VAL A 1 99 ? -26.400 1.538 18.949 1.00 97.81 99 VAL A CA 1
ATOM 755 C C . VAL A 1 99 ? -27.553 1.565 17.946 1.00 97.81 99 VAL A C 1
ATOM 757 O O . VAL A 1 99 ? -28.595 2.176 18.201 1.00 97.81 99 VAL A O 1
ATOM 760 N N . ASP A 1 100 ? -27.380 0.880 16.823 1.00 97.19 100 ASP A N 1
ATOM 761 C CA . ASP A 1 100 ? -28.380 0.753 15.770 1.00 97.19 100 ASP A CA 1
ATOM 762 C C . ASP A 1 100 ? -29.534 -0.207 16.141 1.00 97.19 100 ASP A C 1
ATOM 764 O O . ASP A 1 100 ? -29.647 -0.730 17.259 1.00 97.19 100 ASP A O 1
ATOM 768 N N . LYS A 1 101 ? -30.453 -0.407 15.191 1.00 96.62 101 LYS A N 1
ATOM 769 C CA . LYS A 1 101 ? -31.624 -1.284 15.361 1.00 96.62 101 LYS A CA 1
ATOM 770 C C . LYS A 1 101 ? -31.251 -2.772 15.358 1.00 96.62 101 LYS A C 1
ATOM 772 O O . LYS A 1 101 ? -32.030 -3.585 15.845 1.00 96.62 101 LYS A O 1
ATOM 777 N N . GLU A 1 102 ? -30.082 -3.120 14.830 1.00 95.56 102 GLU A N 1
ATOM 778 C CA . GLU A 1 102 ? -29.486 -4.454 14.861 1.00 95.56 102 GLU A CA 1
ATOM 779 C C . GLU A 1 102 ? -28.727 -4.728 16.171 1.00 95.56 102 GLU A C 1
ATOM 781 O O . GLU A 1 102 ? -28.225 -5.835 16.370 1.00 95.56 102 GLU A O 1
ATOM 786 N N . GLY A 1 103 ? -28.657 -3.747 17.078 1.00 96.81 103 GLY A N 1
ATOM 787 C CA . GLY A 1 103 ? -27.990 -3.880 18.368 1.00 96.81 103 GLY A CA 1
ATOM 788 C C . GLY A 1 103 ? -26.480 -3.656 18.300 1.00 96.81 103 GLY A C 1
ATOM 789 O O . GLY A 1 103 ? -25.769 -4.098 19.204 1.00 96.81 103 GLY A O 1
ATOM 790 N N . LYS A 1 104 ? -25.968 -2.978 17.268 1.00 97.75 104 LYS A N 1
ATOM 791 C CA . LYS A 1 104 ? -24.537 -2.718 17.078 1.00 97.75 104 LYS A CA 1
ATOM 792 C C . LYS A 1 104 ? -24.204 -1.242 17.242 1.00 97.75 104 LYS A C 1
ATOM 794 O O . LYS A 1 104 ? -24.849 -0.377 16.661 1.00 97.75 104 LYS A O 1
ATOM 799 N N . ALA A 1 105 ? -23.154 -0.946 17.999 1.00 98.00 105 ALA A N 1
ATOM 800 C CA . ALA A 1 105 ? -22.456 0.332 17.908 1.00 98.00 105 ALA A CA 1
ATOM 801 C C . ALA A 1 105 ? -21.196 0.132 17.059 1.00 98.00 105 ALA A C 1
ATOM 803 O O . ALA A 1 105 ? -20.378 -0.743 17.350 1.00 98.00 105 ALA A O 1
ATOM 804 N N . VAL A 1 106 ? -21.054 0.925 15.995 1.00 97.56 106 VAL A N 1
ATOM 805 C CA . VAL A 1 106 ? -19.939 0.817 15.048 1.00 97.56 106 VAL A CA 1
ATOM 806 C C . VAL A 1 106 ? -19.145 2.114 15.024 1.00 97.56 106 VAL A C 1
ATOM 808 O O . VAL A 1 106 ? -19.705 3.197 14.868 1.00 97.56 106 VAL A O 1
ATOM 811 N N . TYR A 1 107 ? -17.826 1.983 15.118 1.00 96.81 107 TYR A N 1
ATOM 812 C CA . TYR A 1 107 ? -16.878 3.088 15.120 1.00 96.81 107 TYR A CA 1
ATOM 813 C C . TYR A 1 107 ? -15.962 2.926 13.911 1.00 96.81 107 TYR A C 1
ATOM 815 O O . TYR A 1 107 ? -15.177 1.979 13.864 1.00 96.81 107 TYR A O 1
ATOM 823 N N . LYS A 1 108 ? -16.049 3.825 12.926 1.00 95.62 108 LYS A N 1
ATOM 824 C CA . LYS A 1 108 ? -15.091 3.869 11.815 1.00 95.62 108 LYS A CA 1
ATOM 825 C C . LYS A 1 108 ? -13.855 4.635 12.273 1.00 95.62 108 LYS A C 1
ATOM 827 O O . LYS A 1 108 ? -13.923 5.835 12.531 1.00 95.62 108 LYS A O 1
ATOM 832 N N . VAL A 1 109 ? -12.732 3.935 12.367 1.00 95.06 109 VAL A N 1
ATOM 833 C CA . VAL A 1 109 ? -11.509 4.438 12.991 1.00 95.06 109 VAL A CA 1
ATOM 834 C C . VAL A 1 109 ? -10.347 4.349 12.017 1.00 95.06 109 VAL A C 1
ATOM 836 O O . VAL A 1 109 ? -10.173 3.342 11.334 1.00 95.06 109 VAL A O 1
ATOM 839 N N . LYS A 1 110 ? -9.512 5.383 11.973 1.00 92.75 110 LYS A N 1
ATOM 840 C CA . LYS A 1 110 ? -8.212 5.339 11.308 1.00 92.75 110 LYS A CA 1
ATOM 841 C C . LYS A 1 110 ? -7.117 5.147 12.351 1.00 92.75 110 LYS A C 1
ATOM 843 O O . LYS A 1 110 ? -7.051 5.905 13.318 1.00 92.75 110 LYS A O 1
ATOM 848 N N . LEU A 1 111 ? -6.258 4.146 12.150 1.00 93.00 111 LEU A N 1
ATOM 849 C CA . LEU A 1 111 ? -5.184 3.768 13.076 1.00 93.00 111 LEU A CA 1
ATOM 850 C C . LEU A 1 111 ? -3.991 4.726 12.992 1.00 93.00 111 LEU A C 1
ATOM 852 O O . LEU A 1 111 ? -2.888 4.347 12.605 1.00 93.00 111 LEU A O 1
ATOM 856 N N . GLN A 1 112 ? -4.223 5.992 13.304 1.00 90.62 112 GLN A N 1
ATOM 857 C CA . GLN A 1 112 ? -3.211 7.037 13.349 1.00 90.62 112 GLN A CA 1
ATOM 858 C C . GLN A 1 112 ? -3.635 8.110 14.360 1.00 90.62 112 GLN A C 1
ATOM 860 O O . GLN A 1 112 ? -4.835 8.353 14.497 1.00 90.62 112 GLN A O 1
ATOM 865 N N . PRO A 1 113 ? -2.677 8.774 15.023 1.00 87.56 113 PRO A N 1
ATOM 866 C CA . PRO A 1 113 ? -2.975 9.748 16.073 1.00 87.56 113 PRO A CA 1
ATOM 867 C C . PRO A 1 113 ? -3.494 11.071 15.504 1.00 87.56 113 PRO A C 1
ATOM 869 O O . PRO A 1 113 ? -4.286 11.758 16.131 1.00 87.56 113 PRO A O 1
ATOM 872 N N . SER A 1 114 ? -3.046 11.435 14.304 1.00 88.12 114 SER A N 1
ATOM 873 C CA . SER A 1 114 ? -3.413 12.676 13.634 1.00 88.12 114 SER A CA 1
ATOM 874 C C . SER A 1 114 ? -3.300 12.504 12.112 1.00 88.12 114 SER A C 1
ATOM 876 O O . SER A 1 114 ? -2.787 11.485 11.633 1.00 88.12 114 SER A O 1
ATOM 878 N N . PRO A 1 115 ? -3.782 13.466 11.306 1.00 83.38 115 PRO A N 1
ATOM 879 C CA . PRO A 1 115 ? -3.500 13.518 9.872 1.00 83.38 115 PRO A CA 1
ATOM 880 C C . PRO A 1 115 ? -2.037 13.859 9.527 1.00 83.38 115 PRO A C 1
ATOM 882 O O . PRO A 1 115 ? -1.663 13.742 8.358 1.00 83.38 115 PRO A O 1
ATOM 885 N N . ASP A 1 116 ? -1.221 14.295 10.495 1.00 86.62 116 ASP A N 1
ATOM 886 C CA . ASP A 1 116 ? 0.168 14.701 10.266 1.00 86.62 116 ASP A CA 1
ATOM 887 C C . ASP A 1 116 ? 1.069 13.477 10.027 1.00 86.62 116 ASP A C 1
ATOM 889 O O . ASP A 1 116 ? 1.148 12.539 10.826 1.00 86.62 116 ASP A O 1
ATOM 893 N N . LYS A 1 117 ? 1.808 13.509 8.914 1.00 84.12 117 LYS A N 1
ATOM 894 C CA . LYS A 1 117 ? 2.772 12.468 8.537 1.00 84.12 117 LYS A CA 1
ATOM 895 C C . LYS A 1 117 ? 3.849 12.268 9.602 1.00 84.12 117 LYS A C 1
ATOM 897 O O . LYS A 1 117 ? 4.265 11.135 9.824 1.00 84.12 117 LYS A O 1
ATOM 902 N N . LYS A 1 118 ? 4.282 13.334 10.279 1.00 88.94 118 LYS A N 1
ATOM 903 C CA . LYS A 1 118 ? 5.311 13.257 11.321 1.00 88.94 118 LYS A CA 1
ATOM 904 C C . LYS A 1 118 ? 4.850 12.416 12.510 1.00 88.94 118 LYS A C 1
ATOM 906 O O . LYS A 1 118 ? 5.655 11.691 13.102 1.00 88.94 118 LYS A O 1
ATOM 911 N N . ASP A 1 119 ? 3.566 12.469 12.846 1.00 89.56 119 ASP A N 1
ATOM 912 C CA . ASP A 1 119 ? 3.017 11.681 13.948 1.00 89.56 119 ASP A CA 1
ATOM 913 C C . ASP A 1 119 ? 2.876 10.206 13.553 1.00 89.56 119 ASP A C 1
ATOM 915 O O . ASP A 1 119 ? 3.228 9.321 14.337 1.00 89.56 119 ASP A O 1
ATOM 919 N N . ILE A 1 120 ? 2.478 9.935 12.303 1.00 89.50 120 ILE A N 1
ATOM 920 C CA . ILE A 1 120 ? 2.473 8.586 11.708 1.00 89.50 120 ILE A CA 1
ATOM 921 C C . ILE A 1 120 ? 3.884 7.977 11.732 1.00 89.50 120 ILE A C 1
ATOM 923 O O . ILE A 1 120 ? 4.066 6.834 12.156 1.00 89.50 120 ILE A O 1
ATOM 927 N N . GLU A 1 121 ? 4.902 8.740 11.330 1.00 89.62 121 GLU A N 1
ATOM 928 C CA . GLU A 1 121 ? 6.305 8.314 11.386 1.00 89.62 121 GLU A CA 1
ATOM 929 C C . GLU A 1 121 ? 6.791 8.119 12.825 1.00 89.62 121 GLU A C 1
ATOM 931 O O . GLU A 1 121 ? 7.544 7.187 13.109 1.00 89.62 121 GLU A O 1
ATOM 936 N N . THR A 1 122 ? 6.353 8.967 13.757 1.00 93.12 122 THR A N 1
ATOM 937 C CA . THR A 1 122 ? 6.689 8.837 15.181 1.00 93.12 122 THR A CA 1
ATOM 938 C C . THR A 1 122 ? 6.141 7.534 15.754 1.00 93.12 122 THR A C 1
ATOM 940 O O . THR A 1 122 ? 6.878 6.803 16.422 1.00 93.12 122 THR A O 1
ATOM 943 N N . TRP A 1 123 ? 4.883 7.201 15.453 1.00 93.31 123 TRP A N 1
ATOM 944 C CA . TRP A 1 123 ? 4.309 5.891 15.756 1.00 93.31 123 TRP A CA 1
ATOM 945 C C . TRP A 1 123 ? 5.115 4.769 15.110 1.00 93.31 123 TRP A C 1
ATOM 947 O O . TRP A 1 123 ? 5.532 3.841 15.800 1.00 93.31 123 TRP A O 1
ATOM 957 N N . GLY A 1 124 ? 5.424 4.882 13.819 1.00 91.50 124 GLY A N 1
ATOM 958 C CA . GLY A 1 124 ? 6.213 3.880 13.113 1.00 91.50 124 GLY A CA 1
ATOM 959 C C . GLY A 1 124 ? 7.588 3.627 13.725 1.00 91.50 124 GLY A C 1
ATOM 960 O O . GLY A 1 124 ? 7.998 2.480 13.893 1.00 91.50 124 GLY A O 1
ATOM 961 N N . ASN A 1 125 ? 8.280 4.684 14.146 1.00 92.38 125 ASN A N 1
ATOM 962 C CA . ASN A 1 125 ? 9.570 4.595 14.823 1.00 92.38 125 ASN A CA 1
ATOM 963 C C . ASN A 1 125 ? 9.468 3.918 16.194 1.00 92.38 125 ASN A C 1
ATOM 965 O O . ASN A 1 125 ? 10.365 3.158 16.560 1.00 92.38 125 ASN A O 1
ATOM 969 N N . LYS A 1 126 ? 8.397 4.177 16.954 1.00 95.31 126 LYS A N 1
ATOM 970 C CA . LYS A 1 126 ? 8.130 3.495 18.229 1.00 95.31 126 LYS A CA 1
ATOM 971 C C . LYS A 1 126 ? 7.874 2.003 18.003 1.00 95.31 126 LYS A C 1
ATOM 973 O O . LYS A 1 126 ? 8.530 1.176 18.629 1.00 95.31 126 LYS A O 1
ATOM 978 N N . ILE A 1 127 ? 7.009 1.669 17.043 1.00 94.50 127 ILE A N 1
ATOM 979 C CA . ILE A 1 127 ? 6.674 0.287 16.678 1.00 94.50 127 ILE A CA 1
ATOM 980 C C . ILE A 1 127 ? 7.920 -0.472 16.213 1.00 94.50 127 ILE A C 1
ATOM 982 O O . ILE A 1 127 ? 8.202 -1.550 16.720 1.00 94.50 127 ILE A O 1
ATOM 986 N N . ASN A 1 128 ? 8.718 0.103 15.312 1.00 91.31 128 ASN A N 1
ATOM 987 C CA . ASN A 1 128 ? 9.924 -0.539 14.778 1.00 91.31 128 ASN A CA 1
ATOM 988 C C . ASN A 1 128 ? 11.014 -0.796 15.830 1.00 91.31 128 ASN A C 1
ATOM 990 O O . ASN A 1 128 ? 11.837 -1.692 15.640 1.00 91.31 128 ASN A O 1
ATOM 994 N N . LYS A 1 129 ? 11.045 -0.008 16.913 1.00 93.56 129 LYS A N 1
ATOM 995 C CA . LYS A 1 129 ? 11.955 -0.211 18.052 1.00 93.56 129 LYS A CA 1
ATOM 996 C C . LYS A 1 129 ? 11.444 -1.265 19.035 1.00 93.56 129 LYS A C 1
ATOM 998 O O . LYS A 1 129 ? 12.233 -1.760 19.838 1.00 93.56 129 LYS A O 1
ATOM 1003 N N . ALA A 1 130 ? 10.154 -1.597 18.999 1.00 93.00 130 ALA A N 1
ATOM 1004 C CA . ALA A 1 130 ? 9.589 -2.637 19.844 1.00 93.00 130 ALA A CA 1
ATOM 1005 C C . ALA A 1 130 ? 10.108 -4.019 19.425 1.00 93.00 130 ALA A C 1
ATOM 1007 O O . ALA A 1 130 ? 10.322 -4.290 18.242 1.00 93.00 130 ALA A O 1
ATOM 1008 N N . LYS A 1 131 ? 10.267 -4.915 20.406 1.00 89.81 131 LYS A N 1
ATOM 1009 C CA . LYS A 1 131 ? 10.828 -6.264 20.221 1.00 89.81 131 LYS A CA 1
ATOM 1010 C C . LYS A 1 131 ? 10.148 -7.042 19.090 1.00 89.81 131 LYS A C 1
ATOM 1012 O O . LYS A 1 131 ? 10.829 -7.622 18.249 1.00 89.81 131 LYS A O 1
ATOM 1017 N N . ASP A 1 132 ? 8.820 -7.004 19.059 1.00 89.38 132 ASP A N 1
ATOM 1018 C CA . ASP A 1 132 ? 8.014 -7.768 18.105 1.00 89.38 132 ASP A CA 1
ATOM 1019 C C . ASP A 1 132 ? 7.635 -6.952 16.854 1.00 89.38 132 ASP A C 1
ATOM 1021 O O . ASP A 1 132 ? 6.908 -7.449 15.996 1.00 89.38 132 ASP A O 1
ATOM 1025 N N . LYS A 1 133 ? 8.097 -5.693 16.752 1.00 91.94 133 LYS A N 1
ATOM 1026 C CA . LYS A 1 133 ? 7.732 -4.730 15.694 1.00 91.94 133 LYS A CA 1
ATOM 1027 C C . LYS A 1 133 ? 6.219 -4.535 15.513 1.00 91.94 133 LYS A C 1
ATOM 1029 O O . LYS A 1 133 ? 5.730 -4.300 14.409 1.00 91.94 133 LYS A O 1
ATOM 1034 N N . LYS A 1 134 ? 5.476 -4.646 16.612 1.00 93.50 134 LYS A N 1
ATOM 1035 C CA . LYS A 1 134 ? 4.023 -4.461 16.690 1.00 93.50 134 LYS A CA 1
ATOM 1036 C C . LYS A 1 134 ? 3.618 -3.984 18.078 1.00 93.50 134 LYS A C 1
ATOM 1038 O O . LYS A 1 134 ? 4.386 -4.116 19.030 1.00 93.50 134 LYS A O 1
ATOM 1043 N N . VAL A 1 135 ? 2.410 -3.446 18.165 1.00 94.44 135 VAL A N 1
ATOM 1044 C CA . VAL A 1 135 ? 1.761 -3.011 19.406 1.00 94.44 135 VAL A CA 1
ATOM 1045 C C . VAL A 1 135 ? 0.579 -3.924 19.647 1.00 94.44 135 VAL A C 1
ATOM 1047 O O . VAL A 1 135 ? -0.204 -4.168 18.732 1.00 94.44 135 VAL A O 1
ATOM 1050 N N . TYR A 1 136 ? 0.451 -4.417 20.870 1.00 93.94 136 TYR A N 1
ATOM 1051 C CA . TYR A 1 136 ? -0.695 -5.209 21.284 1.00 93.94 136 TYR A CA 1
ATOM 1052 C C . TYR A 1 136 ? -1.704 -4.301 21.970 1.00 93.94 136 TYR A C 1
ATOM 1054 O O . TYR A 1 136 ? -1.347 -3.528 22.860 1.00 93.94 136 TYR A O 1
ATOM 1062 N N . THR A 1 137 ? -2.958 -4.392 21.547 1.00 94.19 137 THR A N 1
ATOM 1063 C CA . THR A 1 137 ? -4.026 -3.528 22.040 1.00 94.19 137 THR A CA 1
ATOM 1064 C C . THR A 1 137 ? -5.268 -4.314 22.422 1.00 94.19 137 THR A C 1
ATOM 1066 O O . THR A 1 137 ? -5.543 -5.372 21.849 1.00 94.19 137 THR A O 1
ATOM 1069 N N . CYS A 1 138 ? -6.004 -3.787 23.396 1.00 92.56 138 CYS A N 1
ATOM 1070 C CA . CYS A 1 138 ? -7.307 -4.295 23.811 1.00 92.56 138 CYS A CA 1
ATOM 1071 C C . CYS A 1 138 ? -8.368 -3.193 23.753 1.00 92.56 138 CYS A C 1
ATOM 1073 O O . CYS A 1 138 ? -8.050 -2.004 23.679 1.00 92.56 138 CYS A O 1
ATOM 1075 N N . LEU A 1 139 ? -9.636 -3.592 23.759 1.00 93.75 139 LEU A N 1
ATOM 1076 C CA . LEU A 1 139 ? -10.780 -2.689 23.762 1.00 93.75 139 LEU A CA 1
ATOM 1077 C C . LEU A 1 139 ? -11.305 -2.518 25.184 1.00 93.75 139 LEU A C 1
ATOM 1079 O O . LEU A 1 139 ? -11.484 -3.504 25.893 1.00 93.75 139 LEU A O 1
ATOM 1083 N N . LEU A 1 140 ? -11.612 -1.280 25.555 1.00 92.69 140 LEU A N 1
ATOM 1084 C CA . LEU A 1 140 ? -12.358 -0.924 26.758 1.00 92.69 140 LEU A CA 1
ATOM 1085 C C . LEU A 1 140 ? -13.700 -0.326 26.338 1.00 92.69 140 LEU A C 1
ATOM 1087 O O . LEU A 1 140 ? -13.719 0.693 25.652 1.00 92.69 140 LEU A O 1
ATOM 1091 N N . VAL A 1 141 ? -14.807 -0.944 26.745 1.00 93.44 141 VAL A N 1
ATOM 1092 C CA . VAL A 1 141 ? -16.165 -0.487 26.411 1.00 93.44 141 VAL A CA 1
ATOM 1093 C C . VAL A 1 141 ? -16.816 0.160 27.632 1.00 93.44 141 VAL A C 1
ATOM 1095 O O . VAL A 1 141 ? -16.854 -0.433 28.708 1.00 93.44 141 VAL A O 1
ATOM 1098 N N . ASP A 1 142 ? -17.379 1.353 27.474 1.00 93.50 142 ASP A N 1
ATOM 1099 C CA . ASP A 1 142 ? -18.172 2.030 28.501 1.00 93.50 142 ASP A CA 1
ATOM 1100 C C . ASP A 1 142 ? -19.570 2.343 27.962 1.00 93.50 142 ASP A C 1
ATOM 1102 O O . ASP A 1 142 ? -19.795 3.289 27.201 1.00 93.50 142 ASP A O 1
ATOM 1106 N N . ALA A 1 143 ? -20.531 1.517 28.366 1.00 93.62 143 ALA A N 1
ATOM 1107 C CA . ALA A 1 143 ? -21.943 1.749 28.111 1.00 93.62 143 ALA A CA 1
ATOM 1108 C C . ALA A 1 143 ? -22.649 2.399 29.317 1.00 93.62 143 ALA A C 1
ATOM 1110 O O . ALA A 1 143 ? -23.786 2.839 29.172 1.00 93.62 143 ALA A O 1
ATOM 1111 N N . ASP A 1 144 ? -22.013 2.501 30.488 1.00 90.38 144 ASP A N 1
ATOM 1112 C CA . ASP A 1 144 ? -22.644 3.017 31.711 1.00 90.38 144 ASP A CA 1
ATOM 1113 C C . ASP A 1 144 ? -22.740 4.546 31.693 1.00 90.38 144 ASP A C 1
ATOM 1115 O O . ASP A 1 144 ? -23.783 5.122 32.012 1.00 90.38 144 ASP A O 1
ATOM 1119 N N . LYS A 1 145 ? -21.653 5.216 31.294 1.00 90.25 145 LYS A N 1
ATOM 1120 C CA . LYS A 1 145 ? -21.462 6.667 31.453 1.00 90.25 145 LYS A CA 1
ATOM 1121 C C . LYS A 1 145 ? -22.588 7.528 30.878 1.00 90.25 145 LYS A C 1
ATOM 1123 O O . LYS A 1 145 ? -22.960 8.529 31.485 1.00 90.25 145 LYS A O 1
ATOM 1128 N N . HIS A 1 146 ? -23.134 7.147 29.723 1.00 91.44 146 HIS A N 1
ATOM 1129 C CA . HIS A 1 146 ? -24.200 7.895 29.036 1.00 91.44 146 HIS A CA 1
ATOM 1130 C C . HIS A 1 146 ? -25.601 7.328 29.264 1.00 91.44 146 HIS A C 1
ATOM 1132 O O . HIS A 1 146 ? -26.568 7.871 28.732 1.00 91.44 146 HIS A O 1
ATOM 1138 N N . ASN A 1 147 ? -25.732 6.252 30.042 1.00 91.00 147 ASN A N 1
ATOM 1139 C CA . ASN A 1 147 ? -26.994 5.537 30.229 1.00 91.00 147 ASN A CA 1
ATOM 1140 C C . ASN A 1 147 ? -27.321 5.349 31.720 1.00 91.00 147 ASN A C 1
ATOM 1142 O O . ASN A 1 147 ? -27.516 4.218 32.173 1.00 91.00 147 ASN A O 1
ATOM 1146 N N . PRO A 1 148 ? -27.410 6.443 32.506 1.00 90.38 148 PRO A N 1
ATOM 1147 C CA . PRO A 1 148 ? -27.703 6.346 33.929 1.00 90.38 148 PRO A CA 1
ATOM 1148 C C . PRO A 1 148 ? -29.065 5.678 34.164 1.00 90.38 148 PRO A C 1
ATOM 1150 O O . PRO A 1 148 ? -30.055 6.000 33.507 1.00 90.38 148 PRO A O 1
ATOM 1153 N N . GLY A 1 149 ? -29.114 4.749 35.119 1.00 86.75 149 GLY A N 1
ATOM 1154 C CA . GLY A 1 149 ? -30.332 4.012 35.477 1.00 86.75 149 GLY A CA 1
ATOM 1155 C C . GLY A 1 149 ? -30.611 2.762 34.635 1.00 86.75 149 GLY A C 1
ATOM 1156 O O . GLY A 1 149 ? -31.603 2.085 34.892 1.00 86.75 149 GLY A O 1
ATOM 1157 N N . VAL A 1 150 ? -29.751 2.427 33.668 1.00 88.94 150 VAL A N 1
ATOM 1158 C CA . VAL A 1 150 ? -29.777 1.132 32.970 1.00 88.94 150 VAL A CA 1
ATOM 1159 C C . VAL A 1 150 ? -28.827 0.171 33.684 1.00 88.94 150 VAL A C 1
ATOM 1161 O O . VAL A 1 150 ? -27.681 0.523 33.952 1.00 88.94 150 VAL A O 1
ATOM 1164 N N . SER A 1 151 ? -29.283 -1.044 33.999 1.00 90.62 151 SER A N 1
ATOM 1165 C CA . SER A 1 151 ? -28.403 -2.084 34.542 1.00 90.62 151 SER A CA 1
ATOM 1166 C C . SER A 1 151 ? -27.696 -2.787 33.386 1.00 90.62 151 SER A C 1
ATOM 1168 O O . SER A 1 151 ? -28.340 -3.491 32.605 1.00 90.62 151 SER A O 1
ATOM 1170 N N . ILE A 1 152 ? -26.390 -2.559 33.244 1.00 90.56 152 ILE A N 1
ATOM 1171 C CA . ILE A 1 152 ? -25.596 -3.089 32.133 1.00 90.56 152 ILE A CA 1
ATOM 1172 C C . ILE A 1 152 ? -24.715 -4.234 32.620 1.00 90.56 152 ILE A C 1
ATOM 1174 O O . ILE A 1 152 ? -23.922 -4.092 33.549 1.00 90.56 152 ILE A O 1
ATOM 1178 N N . THR A 1 153 ? -24.836 -5.377 31.950 1.00 89.94 153 THR A N 1
ATOM 1179 C CA . THR A 1 153 ? -23.923 -6.511 32.101 1.00 89.94 153 THR A CA 1
ATOM 1180 C C . THR A 1 153 ? -22.942 -6.531 30.935 1.00 89.94 153 THR A C 1
ATOM 1182 O O . THR A 1 153 ? -23.348 -6.470 29.776 1.00 89.94 153 THR A O 1
ATOM 1185 N N . TYR A 1 154 ? -21.651 -6.661 31.225 1.00 88.81 154 TYR A N 1
ATOM 1186 C CA . TYR A 1 154 ? -20.618 -6.828 30.206 1.00 88.81 154 TYR A CA 1
ATOM 1187 C C . TYR A 1 154 ? -20.182 -8.290 30.154 1.00 88.81 154 TYR A C 1
ATOM 1189 O O .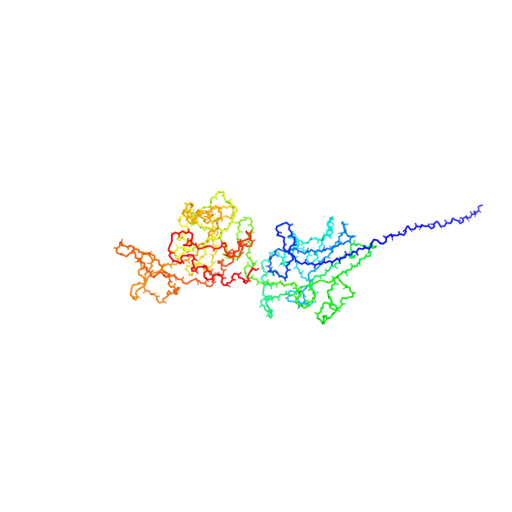 TYR A 1 154 ? -19.803 -8.853 31.182 1.00 88.81 154 TYR A O 1
ATOM 1197 N N . MET A 1 155 ? -20.217 -8.881 28.961 1.00 86.12 155 MET A N 1
ATOM 1198 C CA . MET A 1 155 ? -19.756 -10.251 28.701 1.00 86.12 155 MET A CA 1
ATOM 1199 C C . MET A 1 155 ? -18.289 -10.302 28.246 1.00 86.12 155 MET A C 1
ATOM 1201 O O . MET A 1 155 ? -17.855 -11.299 27.676 1.00 86.12 155 MET A O 1
ATOM 1205 N N . GLY A 1 156 ? -17.527 -9.225 28.458 1.00 74.69 156 GLY A N 1
ATOM 1206 C CA . GLY A 1 156 ? -16.089 -9.216 28.199 1.00 74.69 156 GLY A CA 1
ATOM 1207 C C . GLY A 1 156 ? -15.325 -10.061 29.222 1.00 74.69 156 GLY A C 1
ATOM 1208 O O . GLY A 1 156 ? -15.818 -10.336 30.315 1.00 74.69 156 GLY A O 1
ATOM 1209 N N . ARG A 1 157 ? -14.100 -10.451 28.853 1.00 66.75 157 ARG A N 1
ATOM 1210 C CA . ARG A 1 157 ? -13.264 -11.558 29.380 1.00 66.75 157 ARG A CA 1
ATOM 1211 C C . ARG A 1 157 ? -13.706 -12.966 28.949 1.00 66.75 157 ARG A C 1
ATOM 1213 O O . ARG A 1 157 ? -14.732 -13.464 29.409 1.00 66.75 157 ARG A O 1
ATOM 1220 N N . ASN A 1 158 ? -12.896 -13.656 28.135 1.00 53.97 158 ASN A N 1
ATOM 1221 C CA . ASN A 1 158 ? -13.009 -15.110 27.978 1.00 53.97 158 ASN A CA 1
ATOM 1222 C C . ASN A 1 158 ? -12.206 -15.852 29.062 1.00 53.97 158 ASN A C 1
ATOM 1224 O O . ASN A 1 158 ? -11.289 -15.315 29.672 1.00 53.97 158 ASN A O 1
ATOM 1228 N N . GLU A 1 159 ? -12.648 -17.093 29.278 1.00 48.81 159 GLU A N 1
ATOM 1229 C CA . GLU A 1 159 ? -12.242 -18.157 30.208 1.00 48.81 159 GLU A CA 1
ATOM 1230 C C . GLU A 1 159 ? -11.317 -17.844 31.404 1.00 48.81 159 GLU A C 1
ATOM 1232 O O . GLU A 1 159 ? -10.203 -17.332 31.307 1.00 48.81 159 GLU A O 1
ATOM 1237 N N . LYS A 1 160 ? -11.761 -18.309 32.582 1.00 47.66 160 LYS A N 1
ATOM 1238 C CA . LYS A 1 160 ? -10.958 -18.362 33.811 1.00 47.66 160 LYS A CA 1
ATOM 1239 C C . LYS A 1 160 ? -9.656 -19.139 33.562 1.00 47.66 160 LYS A C 1
ATOM 1241 O O . LYS A 1 160 ? -9.706 -20.355 33.412 1.00 47.66 160 LYS A O 1
ATOM 1246 N N . GLY A 1 161 ? -8.506 -18.464 33.616 1.00 53.34 161 GLY A N 1
ATOM 1247 C CA . GLY A 1 161 ? -7.201 -19.142 33.624 1.00 53.34 161 GLY A CA 1
ATOM 1248 C C . GLY A 1 161 ? -5.998 -18.374 33.070 1.00 53.34 161 GLY A C 1
ATOM 1249 O O . GLY A 1 161 ? -4.899 -18.923 33.079 1.00 53.34 161 GLY A O 1
ATOM 1250 N N . HIS A 1 162 ? -6.149 -17.135 32.592 1.00 49.97 162 HIS A N 1
ATOM 1251 C CA . HIS A 1 162 ? -5.050 -16.405 31.949 1.00 49.97 162 HIS A CA 1
ATOM 1252 C C . HIS A 1 162 ? -4.505 -15.259 32.821 1.00 49.97 162 HIS A C 1
ATOM 1254 O O . HIS A 1 162 ? -5.088 -14.184 32.925 1.00 49.97 162 HIS A O 1
ATOM 1260 N N . GLU A 1 163 ? -3.345 -15.501 33.441 1.00 42.94 163 GLU A N 1
ATOM 1261 C CA . GLU A 1 163 ? -2.697 -14.642 34.445 1.00 42.94 163 GLU A CA 1
ATOM 1262 C C . GLU A 1 163 ? -1.913 -13.414 33.899 1.00 42.94 163 GLU A C 1
ATOM 1264 O O . GLU A 1 163 ? -1.115 -12.859 34.637 1.00 42.94 163 GLU A O 1
ATOM 1269 N N . ASN A 1 164 ? -2.166 -12.897 32.682 1.00 46.16 164 ASN A N 1
ATOM 1270 C CA . ASN A 1 164 ? -1.476 -11.684 32.169 1.00 46.16 164 ASN A CA 1
ATOM 1271 C C . ASN A 1 164 ? -2.382 -10.671 31.402 1.00 46.16 164 ASN A C 1
ATOM 1273 O O . ASN A 1 164 ? -1.961 -10.104 30.394 1.00 46.16 164 ASN A O 1
ATOM 1277 N N . ASP A 1 165 ? -3.623 -10.463 31.859 1.00 51.81 165 ASP A N 1
ATOM 1278 C CA . ASP A 1 165 ? -4.686 -9.624 31.236 1.00 51.81 165 ASP A CA 1
ATOM 1279 C C . ASP A 1 165 ? -4.699 -8.169 31.805 1.00 51.81 165 ASP A C 1
ATOM 1281 O O . ASP A 1 165 ? -3.842 -7.834 32.624 1.00 51.81 165 ASP A O 1
ATOM 1285 N N . SER A 1 166 ? -5.616 -7.279 31.400 1.00 51.25 166 SER A N 1
ATOM 1286 C CA . SER A 1 166 ? -5.937 -5.948 31.989 1.00 51.25 166 SER A CA 1
ATOM 1287 C C . SER A 1 166 ? -6.284 -5.918 33.513 1.00 51.25 166 SER A C 1
ATOM 1289 O O . SER A 1 166 ? -7.011 -5.047 34.007 1.00 51.25 166 SER A O 1
ATOM 1291 N N . GLN A 1 167 ? -5.712 -6.839 34.290 1.00 48.78 167 GLN A N 1
ATOM 1292 C CA . GLN A 1 167 ? -6.136 -7.482 35.542 1.00 48.78 167 GLN A CA 1
ATOM 1293 C C . GLN A 1 167 ? -6.413 -6.618 36.776 1.00 48.78 167 GLN A C 1
ATOM 1295 O O . GLN A 1 167 ? -6.669 -7.148 37.856 1.00 48.78 167 GLN A O 1
ATOM 1300 N N . LYS A 1 168 ? -6.409 -5.293 36.663 1.00 52.53 168 LYS A N 1
ATOM 1301 C CA . LYS A 1 168 ? -6.855 -4.402 37.744 1.00 52.53 168 LYS A CA 1
ATOM 1302 C C . LYS A 1 168 ? -8.295 -3.933 37.575 1.00 52.53 168 LYS A C 1
ATOM 1304 O O . LYS A 1 168 ? -8.838 -3.342 38.506 1.00 52.53 168 LYS A O 1
ATOM 1309 N N . SER A 1 169 ? -8.927 -4.186 36.426 1.00 57.72 169 SER A N 1
ATOM 1310 C CA . SER A 1 169 ? -10.326 -3.804 36.249 1.00 57.72 169 SER A CA 1
ATOM 1311 C C . SER A 1 169 ? -11.251 -4.692 37.083 1.00 57.72 169 SER A C 1
ATOM 1313 O O . SER A 1 169 ? -11.254 -5.920 36.955 1.00 57.72 169 SER A O 1
ATOM 1315 N N . SER A 1 170 ? -12.080 -4.057 37.909 1.00 61.66 170 SER A N 1
ATOM 1316 C CA . SER A 1 170 ? -13.199 -4.697 38.605 1.00 61.66 170 SER A CA 1
ATOM 1317 C C . SER A 1 170 ? -14.385 -4.999 37.678 1.00 61.66 170 SER A C 1
ATOM 1319 O O . SER A 1 170 ? -15.316 -5.686 38.094 1.00 61.66 170 SER A O 1
ATOM 1321 N N . LYS A 1 171 ? -14.357 -4.506 36.431 1.00 68.38 171 LYS A N 1
ATOM 1322 C CA . LYS A 1 171 ? -15.400 -4.687 35.417 1.00 68.38 171 LYS A CA 1
ATOM 1323 C C . LYS A 1 171 ? -14.934 -5.609 34.285 1.00 68.38 171 LYS A C 1
ATOM 1325 O O . LYS A 1 171 ? -13.789 -5.551 33.842 1.00 68.38 171 LYS A O 1
ATOM 1330 N N . THR A 1 172 ? -15.860 -6.415 33.774 1.00 79.38 172 THR A N 1
ATOM 1331 C CA . THR A 1 172 ? -15.716 -7.326 32.622 1.00 79.38 172 THR A CA 1
ATOM 1332 C C . THR A 1 172 ? -15.885 -6.607 31.279 1.00 79.38 172 THR A C 1
ATOM 1334 O O . THR A 1 172 ? -16.404 -7.160 30.321 1.00 79.38 172 THR A O 1
ATOM 1337 N N . ASN A 1 173 ? -15.507 -5.335 31.195 1.00 86.31 173 ASN A N 1
ATOM 1338 C CA . ASN A 1 173 ? -15.757 -4.489 30.028 1.00 86.31 173 ASN A CA 1
ATOM 1339 C C . ASN A 1 173 ? -14.541 -4.359 29.093 1.00 86.31 173 ASN A C 1
ATOM 1341 O O . ASN A 1 173 ? -14.422 -3.374 28.361 1.00 86.31 173 ASN A O 1
ATOM 1345 N N . TYR A 1 174 ? -13.660 -5.358 29.131 1.00 87.75 174 TYR A N 1
ATOM 1346 C CA . TYR A 1 174 ? -12.469 -5.462 28.301 1.00 87.75 174 TYR A CA 1
ATOM 1347 C C . TYR A 1 174 ? -12.608 -6.626 27.314 1.00 87.75 174 TYR A C 1
ATOM 1349 O O . TYR A 1 174 ? -13.140 -7.686 27.655 1.00 87.75 174 TYR A O 1
ATOM 1357 N N . TRP A 1 175 ? -12.137 -6.410 26.087 1.00 88.94 175 TRP A N 1
ATOM 1358 C CA . TRP A 1 175 ? -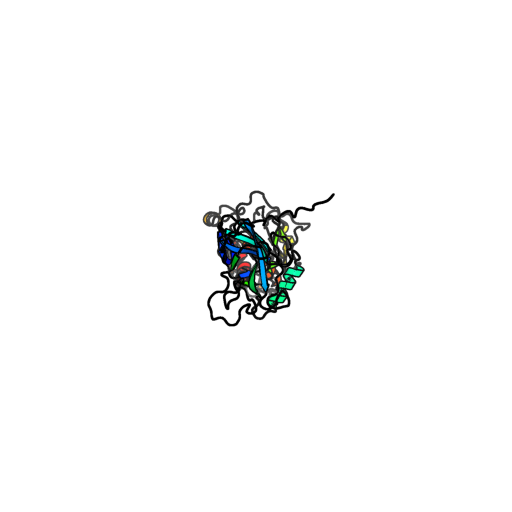12.046 -7.423 25.034 1.00 88.94 175 TRP A CA 1
ATOM 1359 C C . TRP A 1 175 ? -10.660 -7.398 24.406 1.00 88.94 175 TRP A C 1
ATOM 1361 O O . TRP A 1 175 ? -10.028 -6.345 24.339 1.00 88.94 175 TRP A O 1
ATOM 1371 N N . LEU A 1 176 ? -10.228 -8.538 23.861 1.00 83.56 176 LEU A N 1
ATOM 1372 C CA . LEU A 1 176 ? -8.913 -8.700 23.225 1.00 83.56 176 LEU A CA 1
ATOM 1373 C C . LEU A 1 176 ? -7.745 -8.521 24.214 1.00 83.56 176 LEU A C 1
ATOM 1375 O O . LEU A 1 176 ? -6.658 -8.116 23.821 1.00 83.56 176 LEU A O 1
ATOM 1379 N N . ASP A 1 177 ? -7.955 -8.803 25.498 1.00 75.44 177 ASP A N 1
ATOM 1380 C CA . ASP A 1 177 ? -6.958 -8.650 26.562 1.00 75.44 177 ASP A CA 1
ATOM 1381 C C . ASP A 1 177 ? -6.333 -9.977 27.028 1.00 75.44 177 ASP A C 1
ATOM 1383 O O . ASP A 1 177 ? -5.613 -10.013 28.019 1.00 75.44 177 ASP A O 1
ATOM 1387 N N . GLU A 1 178 ? -6.536 -11.066 26.284 1.00 72.25 178 GLU A N 1
ATOM 1388 C CA . GLU A 1 178 ? -5.971 -12.388 26.580 1.00 72.25 178 GLU A CA 1
ATOM 1389 C C . GLU A 1 178 ? -4.749 -12.724 25.714 1.00 72.25 178 GLU A C 1
ATOM 1391 O O . GLU A 1 178 ? -4.617 -12.292 24.564 1.00 72.25 178 GLU A O 1
ATOM 1396 N N . ASN A 1 179 ? -3.865 -13.581 26.236 1.00 65.50 179 ASN A N 1
ATOM 1397 C CA . ASN A 1 179 ? -2.701 -14.080 25.500 1.00 65.50 179 ASN A CA 1
ATOM 1398 C C . ASN A 1 179 ? -3.096 -14.666 24.135 1.00 65.50 179 ASN A C 1
ATOM 1400 O O . ASN A 1 179 ? -3.881 -15.604 24.042 1.00 65.50 179 ASN A O 1
ATOM 1404 N N . GLY A 1 180 ? -2.513 -14.111 23.069 1.00 65.94 180 GLY A N 1
ATOM 1405 C CA . GLY A 1 180 ? -2.790 -14.520 21.689 1.00 65.94 180 GLY A CA 1
ATOM 1406 C C . GLY A 1 180 ? -4.093 -13.978 21.086 1.00 65.94 180 GLY A C 1
ATOM 1407 O O . GLY A 1 180 ? -4.343 -14.247 19.915 1.00 65.94 180 GLY A O 1
ATOM 1408 N N . LYS A 1 181 ? -4.896 -13.203 21.832 1.00 80.69 181 LYS A N 1
ATOM 1409 C CA . LYS A 1 181 ? -6.148 -12.582 21.351 1.00 80.69 181 LYS A CA 1
ATOM 1410 C C . LYS A 1 181 ? -6.089 -11.054 21.230 1.00 80.69 181 LYS A C 1
ATOM 1412 O O . LYS A 1 181 ? -7.088 -10.442 20.869 1.00 80.69 181 LYS A O 1
ATOM 1417 N N . TRP A 1 182 ? -4.936 -10.452 21.512 1.00 89.62 182 TRP A N 1
ATOM 1418 C CA . TRP A 1 182 ? -4.684 -9.021 21.339 1.00 89.62 182 TRP A CA 1
ATOM 1419 C C . TRP A 1 182 ? -4.854 -8.574 19.889 1.00 89.62 182 TRP A C 1
ATOM 1421 O O . TRP A 1 182 ? -4.444 -9.280 18.966 1.00 89.62 182 TRP A O 1
ATOM 1431 N N . PHE A 1 183 ? -5.375 -7.363 19.694 1.00 94.88 183 PHE A N 1
ATOM 1432 C CA . PHE A 1 183 ? -5.341 -6.723 18.386 1.00 94.88 183 PHE A CA 1
ATOM 1433 C C . PHE A 1 183 ? -3.954 -6.134 18.127 1.00 94.88 183 PHE A C 1
ATOM 1435 O O . PHE A 1 183 ? -3.443 -5.346 18.928 1.00 94.88 183 PHE A O 1
ATOM 1442 N N . GLU A 1 184 ? -3.337 -6.515 17.012 1.00 95.19 184 GLU A N 1
ATOM 1443 C CA . GLU A 1 184 ? -1.985 -6.090 16.657 1.00 95.19 184 GLU A CA 1
ATOM 1444 C C . GLU A 1 184 ? -2.000 -4.872 15.725 1.00 95.19 184 GLU A C 1
ATOM 1446 O O . GLU A 1 184 ? -2.498 -4.946 14.600 1.00 95.19 184 GLU A O 1
ATOM 1451 N N . ILE A 1 185 ? -1.364 -3.778 16.145 1.00 94.56 185 ILE A N 1
ATOM 1452 C CA . ILE A 1 185 ? -1.043 -2.655 15.259 1.00 94.56 185 ILE A CA 1
ATOM 1453 C C . ILE A 1 185 ? 0.400 -2.807 14.784 1.00 94.56 185 ILE A C 1
ATOM 1455 O O . ILE A 1 185 ? 1.339 -2.834 15.584 1.00 94.56 185 ILE A O 1
ATOM 1459 N N . LYS A 1 186 ? 0.581 -2.899 13.468 1.00 93.06 186 LYS A N 1
ATOM 1460 C CA . LYS A 1 186 ? 1.887 -3.008 12.804 1.00 93.06 186 LYS A CA 1
ATOM 1461 C C . LYS A 1 186 ? 2.241 -1.697 12.118 1.00 93.06 186 LYS A C 1
ATOM 1463 O O . LYS A 1 186 ? 1.366 -0.891 11.819 1.00 93.06 186 LYS A O 1
ATOM 1468 N N . TYR A 1 187 ? 3.518 -1.483 11.828 1.00 90.38 187 TYR A N 1
ATOM 1469 C CA . TYR A 1 187 ? 3.941 -0.363 10.996 1.00 90.38 187 TYR A CA 1
ATOM 1470 C C . TYR A 1 187 ? 4.582 -0.863 9.714 1.00 90.38 187 TYR A C 1
ATOM 1472 O O . TYR A 1 187 ? 5.525 -1.648 9.741 1.00 90.38 187 TYR A O 1
ATOM 1480 N N . CYS A 1 188 ? 4.100 -0.325 8.602 1.00 86.88 188 CYS A N 1
ATOM 1481 C CA . CYS A 1 188 ? 4.784 -0.394 7.327 1.00 86.88 188 CYS A CA 1
ATOM 1482 C C . CYS A 1 188 ? 5.219 1.013 6.927 1.00 86.88 188 CYS A C 1
ATOM 1484 O O . CYS A 1 188 ? 4.439 1.960 7.003 1.00 86.88 188 CYS A O 1
ATOM 1486 N N . GLU A 1 189 ? 6.440 1.156 6.425 1.00 86.75 189 GLU A N 1
ATOM 1487 C CA . GLU A 1 189 ? 6.961 2.445 5.956 1.00 86.75 189 GLU A CA 1
ATOM 1488 C C . GLU A 1 189 ? 6.159 3.063 4.799 1.00 86.75 189 GLU A C 1
ATOM 1490 O O . GLU A 1 189 ? 6.238 4.265 4.573 1.00 86.75 189 GLU A O 1
ATOM 1495 N N . CYS A 1 190 ? 5.354 2.271 4.087 1.00 91.00 190 CYS A N 1
ATOM 1496 C CA . CYS A 1 190 ? 4.446 2.761 3.054 1.00 91.00 190 CYS A CA 1
ATOM 1497 C C . CYS A 1 190 ? 3.157 3.380 3.609 1.00 91.00 190 CYS A C 1
ATOM 1499 O O . CYS A 1 190 ? 2.380 3.932 2.840 1.00 91.00 190 CYS A O 1
ATOM 1501 N N . SER A 1 191 ? 2.934 3.345 4.925 1.00 87.06 191 SER A N 1
ATOM 1502 C CA . SER A 1 191 ? 1.740 3.924 5.567 1.00 87.06 191 SER A CA 1
ATOM 1503 C C . SER A 1 191 ? 1.694 5.454 5.493 1.00 87.06 191 SER A C 1
ATOM 1505 O O . SER A 1 191 ? 0.635 6.049 5.652 1.00 87.06 191 SER A O 1
ATOM 1507 N N . ILE A 1 192 ? 2.833 6.102 5.222 1.00 88.25 192 ILE A N 1
ATOM 1508 C CA . ILE A 1 192 ? 2.906 7.550 4.969 1.00 88.25 192 ILE A CA 1
ATOM 1509 C C . ILE A 1 192 ? 2.388 7.937 3.576 1.00 88.25 192 ILE A C 1
ATOM 1511 O O . ILE A 1 192 ? 2.246 9.129 3.283 1.00 88.25 192 ILE A O 1
ATOM 1515 N N . TYR A 1 193 ? 2.149 6.941 2.714 1.00 91.56 193 TYR A N 1
ATOM 1516 C CA . TYR A 1 193 ? 1.564 7.129 1.398 1.00 91.56 193 TYR A CA 1
ATOM 1517 C C . TYR A 1 193 ? 0.061 6.907 1.464 1.00 91.56 193 TYR A C 1
ATOM 1519 O O . TYR A 1 193 ? -0.427 5.932 2.032 1.00 91.56 193 TYR A O 1
ATOM 1527 N N . SER A 1 194 ? -0.685 7.810 0.846 1.00 90.62 194 SER A N 1
ATOM 1528 C CA . SER A 1 194 ? -2.139 7.731 0.765 1.00 90.62 194 SER A CA 1
ATOM 1529 C C . SER A 1 194 ? -2.602 8.213 -0.594 1.00 90.62 194 SER A C 1
ATOM 1531 O O . SER A 1 194 ? -1.878 8.928 -1.279 1.00 90.62 194 SER A O 1
ATOM 1533 N N . ILE A 1 195 ? -3.806 7.832 -1.003 1.00 94.31 195 ILE A N 1
ATOM 1534 C CA . ILE A 1 195 ? -4.406 8.372 -2.218 1.00 94.31 195 ILE A CA 1
ATOM 1535 C C . ILE A 1 195 ? -5.578 9.250 -1.808 1.00 94.31 195 ILE A C 1
ATOM 1537 O O . ILE A 1 195 ? -6.523 8.763 -1.192 1.00 94.31 195 ILE A O 1
ATOM 1541 N N . ASP A 1 196 ? -5.510 10.527 -2.171 1.00 91.38 196 ASP A N 1
ATOM 1542 C CA . ASP A 1 196 ? -6.598 11.488 -2.004 1.00 91.38 196 ASP A CA 1
ATOM 1543 C C . ASP A 1 196 ? -6.850 12.196 -3.333 1.00 91.38 196 ASP A C 1
ATOM 1545 O O . ASP A 1 196 ? -5.906 12.555 -4.037 1.00 91.38 196 ASP A O 1
ATOM 1549 N N . LYS A 1 197 ? -8.126 12.371 -3.691 1.00 94.31 197 LYS A N 1
ATOM 1550 C CA . LYS A 1 197 ? -8.554 12.999 -4.957 1.00 94.31 197 LYS A CA 1
ATOM 1551 C C . LYS A 1 197 ? -7.783 12.476 -6.177 1.00 94.31 197 LYS A C 1
ATOM 1553 O O . LYS A 1 197 ? -7.351 13.248 -7.034 1.00 94.31 197 LYS A O 1
ATOM 1558 N N . GLU A 1 198 ? -7.608 11.155 -6.226 1.00 96.50 198 GLU A N 1
ATOM 1559 C CA . GLU A 1 198 ? -6.948 10.430 -7.322 1.00 96.50 198 GLU A CA 1
ATOM 1560 C C . GLU A 1 198 ? -5.456 10.749 -7.518 1.00 96.50 198 GLU A C 1
ATOM 1562 O O . GLU A 1 198 ? -4.860 10.404 -8.543 1.00 96.50 198 GLU A O 1
ATOM 1567 N N . LEU A 1 199 ? -4.833 11.353 -6.506 1.00 97.50 199 LEU A N 1
ATOM 1568 C CA . LEU A 1 199 ? -3.407 11.639 -6.433 1.00 97.50 199 LEU A CA 1
ATOM 1569 C C . LEU A 1 199 ? -2.776 10.884 -5.264 1.00 97.50 199 LEU A C 1
ATOM 1571 O O . LEU A 1 199 ? -3.325 10.832 -4.162 1.00 97.50 199 LEU A O 1
ATOM 1575 N N . LEU A 1 200 ? -1.612 10.292 -5.512 1.00 97.69 200 LEU A N 1
ATOM 1576 C CA . LEU A 1 200 ? -0.787 9.681 -4.484 1.00 97.69 200 LEU A CA 1
ATOM 1577 C C . LEU A 1 200 ? -0.084 10.790 -3.704 1.00 97.69 200 LEU A C 1
ATOM 1579 O O . LEU A 1 200 ? 0.648 11.569 -4.288 1.00 97.69 200 LEU A O 1
ATOM 1583 N N . ASN A 1 201 ? -0.248 10.823 -2.389 1.00 94.56 201 ASN A N 1
ATOM 1584 C CA . ASN A 1 201 ? 0.440 11.720 -1.470 1.00 94.56 201 ASN A CA 1
ATOM 1585 C C . ASN A 1 201 ? 1.560 10.971 -0.745 1.00 94.56 201 ASN A C 1
ATOM 1587 O O . ASN A 1 201 ? 1.393 9.815 -0.377 1.00 94.56 201 ASN A O 1
ATOM 1591 N N . GLY A 1 202 ? 2.696 11.634 -0.516 1.00 91.81 202 GLY A N 1
ATOM 1592 C CA . GLY A 1 202 ? 3.913 11.015 0.025 1.00 91.81 202 GLY A CA 1
ATOM 1593 C C . GLY A 1 202 ? 5.067 12.023 0.106 1.00 91.81 202 GLY A C 1
ATOM 1594 O O . GLY A 1 202 ? 4.847 13.193 -0.213 1.00 91.81 202 GLY A O 1
ATOM 1595 N N . PRO A 1 203 ? 6.250 11.637 0.611 1.00 89.75 203 PRO A N 1
ATOM 1596 C CA . PRO A 1 203 ? 7.377 12.555 0.833 1.00 89.75 203 PRO A CA 1
ATOM 1597 C C . PRO A 1 203 ? 8.151 12.943 -0.440 1.00 89.75 203 PRO A C 1
ATOM 1599 O O . PRO A 1 203 ? 8.737 14.016 -0.495 1.00 89.75 203 PRO A O 1
ATOM 1602 N N . ASN A 1 204 ? 8.162 12.086 -1.456 1.00 95.62 204 ASN A N 1
ATOM 1603 C CA . ASN A 1 204 ? 8.999 12.175 -2.660 1.00 95.62 204 ASN A CA 1
ATOM 1604 C C . ASN A 1 204 ? 8.161 12.259 -3.945 1.00 95.62 204 ASN A C 1
ATOM 1606 O O . ASN A 1 204 ? 8.594 11.792 -4.998 1.00 95.62 204 ASN A O 1
ATOM 1610 N N . ILE A 1 205 ? 6.941 12.793 -3.849 1.00 97.44 205 ILE A N 1
ATOM 1611 C CA . ILE A 1 205 ? 5.997 12.827 -4.965 1.00 97.44 205 ILE A CA 1
ATOM 1612 C C . ILE A 1 205 ? 5.984 14.201 -5.610 1.00 97.44 205 ILE A C 1
ATOM 1614 O O . ILE A 1 205 ? 5.850 15.222 -4.936 1.00 97.44 205 ILE A O 1
ATOM 1618 N N . VAL A 1 206 ? 6.049 14.205 -6.935 1.00 97.19 206 VAL A N 1
ATOM 1619 C CA . VAL A 1 206 ? 5.872 15.383 -7.774 1.00 97.19 206 VAL A CA 1
ATOM 1620 C C . VAL A 1 206 ? 4.747 15.136 -8.779 1.00 97.19 206 VAL A C 1
ATOM 1622 O O . VAL A 1 206 ? 4.598 14.040 -9.316 1.00 97.19 206 VAL A O 1
ATOM 1625 N N . TYR A 1 207 ? 3.947 16.167 -9.048 1.00 96.50 207 TYR A N 1
ATOM 1626 C CA . TYR A 1 207 ? 2.800 16.087 -9.970 1.00 96.50 207 TYR A CA 1
ATOM 1627 C C . TYR A 1 207 ? 3.021 16.856 -11.273 1.00 96.50 207 TYR A C 1
ATOM 1629 O O . TYR A 1 207 ? 2.268 16.713 -12.232 1.00 96.50 207 TYR A O 1
ATOM 1637 N N . THR A 1 208 ? 4.066 17.681 -11.330 1.00 93.62 208 THR A N 1
ATOM 1638 C CA . THR A 1 208 ? 4.386 18.516 -12.489 1.00 93.62 208 THR A CA 1
ATOM 1639 C C . THR A 1 208 ? 5.875 18.467 -12.787 1.00 93.62 208 THR A C 1
ATOM 1641 O O . THR A 1 208 ? 6.695 18.616 -11.884 1.00 93.62 208 THR A O 1
ATOM 1644 N N . LYS A 1 209 ? 6.219 18.335 -14.068 1.00 93.38 209 LYS A N 1
ATOM 1645 C CA . LYS A 1 209 ? 7.572 18.522 -14.603 1.00 93.38 209 LYS A CA 1
ATOM 1646 C C . LYS A 1 209 ? 7.465 19.352 -15.880 1.00 93.38 209 LYS A C 1
ATOM 1648 O O . LYS A 1 209 ? 6.587 19.073 -16.694 1.00 93.38 209 LYS A O 1
ATOM 1653 N N . ALA A 1 210 ? 8.327 20.360 -16.030 1.00 87.00 210 ALA A N 1
ATOM 1654 C CA . ALA A 1 210 ? 8.215 21.393 -17.068 1.00 87.00 210 ALA A CA 1
ATOM 1655 C C . ALA A 1 210 ? 8.110 20.826 -18.497 1.00 87.00 210 ALA A C 1
ATOM 1657 O O . ALA A 1 210 ? 7.323 21.324 -19.295 1.00 87.00 210 ALA A O 1
ATOM 1658 N N . ASP A 1 211 ? 8.830 19.741 -18.783 1.00 87.88 211 ASP A N 1
ATOM 1659 C CA . ASP A 1 211 ? 8.898 19.138 -20.119 1.00 87.88 211 ASP A CA 1
ATOM 1660 C C . ASP A 1 211 ? 7.971 17.926 -20.305 1.00 87.88 211 ASP A C 1
ATOM 1662 O O . ASP A 1 211 ? 8.051 17.227 -21.319 1.00 87.88 211 ASP A O 1
ATOM 1666 N N . SER A 1 212 ? 7.091 17.646 -19.336 1.00 93.38 212 SER A N 1
ATOM 1667 C CA . SER A 1 212 ? 6.183 16.503 -1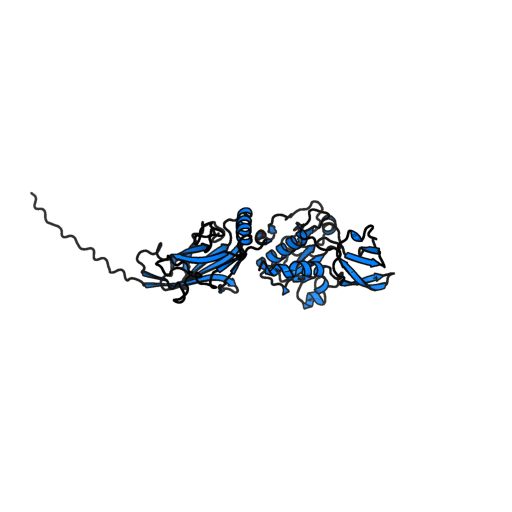9.432 1.00 93.38 212 SER A CA 1
ATOM 1668 C C . SER A 1 212 ? 5.168 16.705 -20.550 1.00 93.38 212 SER A C 1
ATOM 1670 O O . SER A 1 212 ? 4.365 17.639 -20.521 1.00 93.38 212 SER A O 1
ATOM 1672 N N . LYS A 1 213 ? 5.147 15.778 -21.511 1.00 92.50 213 LYS A N 1
ATOM 1673 C CA . LYS A 1 213 ? 4.103 15.718 -22.548 1.00 92.50 213 LYS A CA 1
ATOM 1674 C C . LYS A 1 213 ? 3.046 14.654 -22.272 1.00 92.50 213 LYS A C 1
ATOM 1676 O O . LYS A 1 213 ? 2.075 14.572 -23.026 1.00 92.50 213 LYS A O 1
ATOM 1681 N N . VAL A 1 214 ? 3.227 13.863 -21.215 1.00 93.94 214 VAL A N 1
ATOM 1682 C CA . VAL A 1 214 ? 2.345 12.759 -20.828 1.00 93.94 214 VAL A CA 1
ATOM 1683 C C . VAL A 1 214 ? 0.965 13.296 -20.454 1.00 93.94 214 VAL A C 1
ATOM 1685 O O . VAL A 1 214 ? 0.851 14.259 -19.696 1.00 93.94 214 VAL A O 1
ATOM 1688 N N . LYS A 1 215 ? -0.089 12.673 -20.992 1.00 90.88 215 LYS A N 1
ATOM 1689 C CA . LYS A 1 215 ? -1.484 13.047 -20.725 1.00 90.88 215 LYS A CA 1
ATOM 1690 C C . LYS A 1 215 ? -2.335 11.823 -20.411 1.00 90.88 215 LYS A C 1
ATOM 1692 O O . LYS A 1 215 ? -2.244 10.804 -21.098 1.00 90.88 215 LYS A O 1
ATOM 1697 N N . GLY A 1 216 ? -3.186 11.967 -19.399 1.00 94.00 216 GLY A N 1
ATOM 1698 C CA . GLY A 1 216 ? -4.252 11.021 -19.090 1.00 94.00 216 GLY A CA 1
ATOM 1699 C C . GLY A 1 216 ? -5.433 11.156 -20.041 1.00 94.00 216 GLY A C 1
ATOM 1700 O O . GLY A 1 216 ? -5.642 12.205 -20.655 1.00 94.00 216 GLY A O 1
ATOM 1701 N N . ASN A 1 217 ? -6.218 10.091 -20.137 1.00 95.31 217 ASN A N 1
ATOM 1702 C CA . ASN A 1 217 ? -7.427 10.027 -20.948 1.00 95.31 217 ASN A CA 1
ATOM 1703 C C . ASN A 1 217 ? -8.635 9.746 -20.047 1.00 95.31 217 ASN A C 1
ATOM 1705 O O . ASN A 1 217 ? -8.513 9.097 -19.012 1.00 95.31 217 ASN A O 1
ATOM 1709 N N . SER A 1 218 ? -9.807 10.255 -20.421 1.00 95.88 218 SER A N 1
ATOM 1710 C CA . SER A 1 218 ? -11.048 10.025 -19.662 1.00 95.88 218 SER A CA 1
ATOM 1711 C C . SER A 1 218 ? -11.621 8.640 -19.941 1.00 95.88 218 SER A C 1
ATOM 1713 O O . SER A 1 218 ? -11.444 8.132 -21.038 1.00 95.88 218 SER A O 1
ATOM 1715 N N . GLY A 1 219 ? -12.382 8.074 -19.003 1.00 93.69 219 GLY A N 1
ATOM 1716 C CA . GLY A 1 219 ? -13.042 6.777 -19.200 1.00 93.69 219 GLY A CA 1
ATOM 1717 C C . GLY A 1 219 ? -12.295 5.600 -18.580 1.00 93.69 219 GLY A C 1
ATOM 1718 O O . GLY A 1 219 ? -12.358 4.494 -19.114 1.00 93.69 219 GLY A O 1
ATOM 1719 N N . ILE A 1 220 ? -11.597 5.831 -17.460 1.00 95.62 220 ILE A N 1
ATOM 1720 C CA . ILE A 1 220 ? -11.130 4.732 -16.614 1.00 95.62 220 ILE A CA 1
ATOM 1721 C C . ILE A 1 220 ? -12.335 3.879 -16.182 1.00 95.62 220 ILE A C 1
ATOM 1723 O O . ILE A 1 220 ? -13.433 4.379 -15.924 1.00 95.62 220 ILE A O 1
ATOM 1727 N N . GLN A 1 221 ? -12.125 2.578 -16.118 1.00 96.38 221 GLN A N 1
ATOM 1728 C CA . GLN A 1 221 ? -13.053 1.579 -15.617 1.00 96.38 221 GLN A CA 1
ATOM 1729 C C . GLN A 1 221 ? -12.615 1.137 -14.216 1.00 96.38 221 GLN A C 1
ATOM 1731 O O . GLN A 1 221 ? -11.666 1.661 -13.632 1.00 96.38 221 GLN A O 1
ATOM 1736 N N . LYS A 1 222 ? -13.311 0.145 -13.654 1.00 96.62 222 LYS A N 1
ATOM 1737 C CA . LYS A 1 222 ? -12.882 -0.486 -12.405 1.00 96.62 222 LYS A CA 1
ATOM 1738 C C . LYS A 1 222 ? -11.471 -1.053 -12.584 1.00 96.62 222 LYS A C 1
ATOM 1740 O O . LYS A 1 222 ? -11.280 -1.951 -13.396 1.00 96.62 222 LYS A O 1
ATOM 1745 N N . ILE A 1 223 ? -10.518 -0.561 -11.798 1.00 98.25 223 ILE A N 1
ATOM 1746 C CA . ILE A 1 223 ? -9.140 -1.052 -11.819 1.00 98.25 223 ILE A CA 1
ATOM 1747 C C . ILE A 1 223 ? -9.091 -2.497 -11.321 1.00 98.25 223 ILE A C 1
ATOM 1749 O O . ILE A 1 223 ? -9.595 -2.802 -10.240 1.00 98.25 223 ILE A 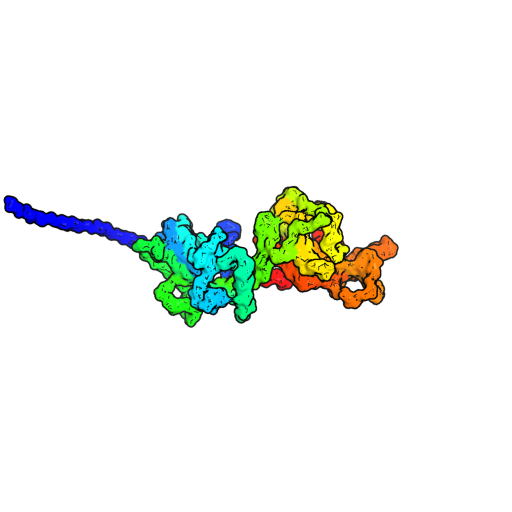O 1
ATOM 1753 N N . ILE A 1 224 ? -8.457 -3.368 -12.105 1.00 97.88 224 ILE A N 1
ATOM 1754 C CA . ILE A 1 224 ? -8.247 -4.787 -11.780 1.00 97.88 224 ILE A CA 1
ATOM 1755 C C . ILE A 1 224 ? -6.775 -5.205 -11.834 1.00 97.88 224 ILE A C 1
ATOM 1757 O O . ILE A 1 224 ? -6.450 -6.325 -11.439 1.00 97.88 224 ILE A O 1
ATOM 1761 N N . ALA A 1 225 ? -5.892 -4.336 -12.338 1.00 98.50 225 ALA A N 1
ATOM 1762 C CA . ALA A 1 225 ? -4.494 -4.671 -12.575 1.00 98.50 225 ALA A CA 1
ATOM 1763 C C . ALA A 1 225 ? -3.533 -3.504 -12.311 1.00 98.50 225 ALA A C 1
ATOM 1765 O O . ALA A 1 225 ? -3.826 -2.342 -12.599 1.00 98.50 225 ALA A O 1
ATOM 1766 N N . ILE A 1 226 ? -2.341 -3.843 -11.824 1.00 98.81 226 ILE A N 1
ATOM 1767 C CA . ILE A 1 226 ? -1.156 -2.981 -11.831 1.00 98.81 226 ILE A CA 1
ATOM 1768 C C . ILE A 1 226 ? -0.169 -3.589 -12.824 1.00 98.81 226 ILE A C 1
ATOM 1770 O O . ILE A 1 226 ? 0.108 -4.783 -12.744 1.00 98.81 226 ILE A O 1
ATOM 1774 N N . VAL A 1 227 ? 0.372 -2.788 -13.742 1.00 98.69 227 VAL A N 1
ATOM 1775 C CA . VAL A 1 227 ? 1.355 -3.248 -14.731 1.00 98.69 227 VAL A CA 1
ATOM 1776 C C . VAL A 1 227 ? 2.694 -2.566 -14.483 1.00 98.69 227 VAL A C 1
ATOM 1778 O O . VAL A 1 227 ? 2.794 -1.340 -14.529 1.00 98.69 227 VAL A O 1
ATOM 1781 N N . LEU A 1 228 ? 3.718 -3.371 -14.223 1.00 98.75 228 LEU A N 1
ATOM 1782 C CA . LEU A 1 228 ? 5.083 -2.934 -13.961 1.00 98.75 228 LEU A CA 1
ATOM 1783 C C . LEU A 1 228 ? 5.892 -2.879 -15.258 1.00 98.75 228 LEU A C 1
ATOM 1785 O O . LEU A 1 228 ? 5.842 -3.803 -16.072 1.00 98.75 228 LEU A O 1
ATOM 1789 N N . HIS A 1 229 ? 6.669 -1.808 -15.402 1.00 97.81 229 HIS A N 1
ATOM 1790 C CA . HIS A 1 229 ? 7.493 -1.513 -16.570 1.00 97.81 229 HIS A CA 1
ATOM 1791 C C . HIS A 1 229 ? 8.876 -1.012 -16.150 1.00 97.81 229 HIS A C 1
ATOM 1793 O O . HIS A 1 229 ? 9.059 -0.429 -15.074 1.00 97.81 229 HIS A O 1
ATOM 1799 N N . ARG A 1 230 ? 9.830 -1.123 -17.072 1.00 96.38 230 ARG A N 1
ATOM 1800 C CA . ARG A 1 230 ? 11.094 -0.384 -17.066 1.00 96.38 230 ARG A CA 1
ATOM 1801 C C . ARG A 1 230 ? 11.181 0.454 -18.328 1.00 96.38 230 ARG A C 1
ATOM 1803 O O . ARG A 1 230 ? 10.705 0.054 -19.384 1.00 96.38 230 ARG A O 1
ATOM 1810 N N . THR A 1 231 ? 11.825 1.609 -18.234 1.00 94.56 231 THR A N 1
ATOM 1811 C CA . THR A 1 231 ? 11.779 2.596 -19.325 1.00 94.56 231 THR A CA 1
ATOM 1812 C C . THR A 1 231 ? 12.721 2.314 -20.485 1.00 94.56 231 THR A C 1
ATOM 1814 O O . THR A 1 231 ? 12.591 2.945 -21.532 1.00 94.56 231 THR A O 1
ATOM 1817 N N . ILE A 1 232 ? 13.693 1.407 -20.315 1.00 92.38 232 ILE A N 1
ATOM 1818 C CA . ILE A 1 232 ? 14.826 1.246 -21.247 1.00 92.38 232 ILE A CA 1
ATOM 1819 C C . ILE A 1 232 ? 15.475 2.623 -21.494 1.00 92.38 232 ILE A C 1
ATOM 1821 O O . ILE A 1 232 ? 15.781 3.037 -22.613 1.00 92.38 232 ILE A O 1
ATOM 1825 N N . GLY A 1 233 ? 15.608 3.383 -20.413 1.00 90.88 233 GLY A N 1
ATOM 1826 C CA . GLY A 1 233 ? 15.910 4.802 -20.410 1.00 90.88 233 GLY A CA 1
ATOM 1827 C C . GLY A 1 233 ? 16.607 5.181 -19.115 1.00 90.88 233 GLY A C 1
ATOM 1828 O O . GLY A 1 233 ? 16.551 4.465 -18.121 1.00 90.88 233 GLY A O 1
ATOM 1829 N N . SER A 1 234 ? 17.324 6.299 -19.128 1.00 88.56 234 SER A N 1
ATOM 1830 C CA . SER A 1 234 ? 18.209 6.653 -18.017 1.00 88.56 234 SER A CA 1
ATOM 1831 C C . SER A 1 234 ? 17.731 7.813 -17.150 1.00 88.56 234 SER A C 1
ATOM 1833 O O . SER A 1 234 ? 18.482 8.245 -16.282 1.00 88.56 234 SER A O 1
ATOM 1835 N N . SER A 1 235 ? 16.549 8.363 -17.426 1.00 91.94 235 SER A N 1
ATOM 1836 C CA . SER A 1 235 ? 15.928 9.422 -16.627 1.00 91.94 235 SER A CA 1
ATOM 1837 C C . SER A 1 235 ? 14.431 9.523 -16.905 1.00 91.94 235 SER A C 1
ATOM 1839 O O . SER A 1 235 ? 13.967 9.142 -17.987 1.00 91.94 235 SER A O 1
ATOM 1841 N N . ILE A 1 236 ? 13.686 10.117 -15.968 1.00 92.06 236 ILE A N 1
ATOM 1842 C CA . ILE A 1 236 ? 12.284 10.491 -16.180 1.00 92.06 236 ILE A CA 1
ATOM 1843 C C . ILE A 1 236 ? 12.165 11.470 -17.346 1.00 92.06 236 ILE A C 1
ATOM 1845 O O . ILE A 1 236 ? 11.281 11.296 -18.177 1.00 92.06 236 ILE A O 1
ATOM 1849 N N . SER A 1 237 ? 13.062 12.457 -17.464 1.00 90.31 237 SER A N 1
ATOM 1850 C CA . SER A 1 237 ? 12.997 13.464 -18.536 1.00 90.31 237 SER A CA 1
ATOM 1851 C C . SER A 1 237 ? 12.959 12.844 -19.936 1.00 90.31 237 SER A C 1
ATOM 1853 O O . SER A 1 237 ? 12.227 13.325 -20.796 1.00 90.31 237 SER A O 1
ATOM 1855 N N . GLY A 1 238 ? 13.705 11.755 -20.160 1.00 88.44 238 GLY A N 1
ATOM 1856 C CA . GLY A 1 238 ? 13.631 11.005 -21.415 1.00 88.44 238 GLY A CA 1
ATOM 1857 C C . GLY A 1 238 ? 12.304 10.261 -21.579 1.00 88.44 238 GLY A C 1
ATOM 1858 O O . GLY A 1 238 ? 11.702 10.304 -22.649 1.00 88.44 238 GLY A O 1
ATOM 1859 N N . ALA A 1 239 ? 11.819 9.626 -20.510 1.00 90.50 239 ALA A N 1
ATOM 1860 C CA . ALA A 1 239 ? 10.588 8.836 -20.528 1.00 90.50 239 ALA A CA 1
ATOM 1861 C C . ALA A 1 239 ? 9.318 9.685 -20.754 1.00 90.50 239 ALA A C 1
ATOM 1863 O O . ALA A 1 239 ? 8.365 9.224 -21.378 1.00 90.50 239 ALA A O 1
ATOM 1864 N N . ILE A 1 240 ? 9.309 10.946 -20.306 1.00 93.25 240 ILE A N 1
ATOM 1865 C CA . ILE A 1 240 ? 8.135 11.841 -20.380 1.00 93.25 240 ILE A CA 1
ATOM 1866 C C . ILE A 1 240 ? 8.137 12.769 -21.605 1.00 93.25 240 ILE A C 1
ATOM 1868 O O . ILE A 1 240 ? 7.234 13.597 -21.761 1.00 93.25 240 ILE A O 1
ATOM 1872 N N . ALA A 1 241 ? 9.135 12.641 -22.486 1.00 89.81 241 ALA A N 1
ATOM 1873 C CA . ALA A 1 241 ? 9.281 13.464 -23.690 1.00 89.81 241 ALA A CA 1
ATOM 1874 C C . ALA A 1 241 ? 8.231 13.160 -24.782 1.00 89.81 241 ALA A C 1
ATOM 1876 O O . ALA A 1 241 ? 8.163 13.864 -25.800 1.00 89.81 241 ALA A O 1
ATOM 1877 N N . HIS A 1 242 ? 7.404 12.132 -24.571 1.00 84.69 242 HIS A N 1
ATOM 1878 C CA . HIS A 1 242 ? 6.343 11.671 -25.462 1.00 84.69 242 HIS A CA 1
ATOM 1879 C C . HIS A 1 242 ? 4.957 11.825 -24.819 1.00 84.69 242 HIS A C 1
ATOM 1881 O O . HIS A 1 242 ? 4.818 11.965 -23.608 1.00 84.69 242 HIS A O 1
ATOM 1887 N N . THR A 1 243 ? 3.904 11.821 -25.643 1.00 77.25 243 THR A N 1
ATOM 1888 C CA . THR A 1 243 ? 2.519 11.991 -25.166 1.00 77.25 243 THR A CA 1
ATOM 1889 C C . THR A 1 243 ? 1.909 10.720 -24.585 1.00 77.25 243 THR A C 1
ATOM 1891 O O . THR A 1 243 ? 1.002 10.795 -23.757 1.00 77.25 243 THR A O 1
ATOM 1894 N N . LYS A 1 244 ? 2.399 9.553 -25.017 1.00 84.50 244 LYS A N 1
ATOM 1895 C CA . LYS A 1 244 ? 2.072 8.258 -24.417 1.00 84.50 244 LYS A CA 1
ATOM 1896 C C . LYS A 1 244 ? 2.939 8.066 -23.184 1.00 84.50 244 LYS A C 1
ATOM 1898 O O . LYS A 1 244 ? 4.127 8.367 -23.225 1.00 84.50 244 LYS A O 1
ATOM 1903 N N . GLY A 1 245 ? 2.337 7.558 -22.121 1.00 90.38 245 GLY A N 1
ATOM 1904 C CA . GLY A 1 245 ? 3.031 7.361 -20.867 1.00 90.38 245 GLY A CA 1
ATOM 1905 C C . GLY A 1 245 ? 2.221 6.549 -19.876 1.00 90.38 245 GLY A C 1
ATOM 1906 O O . GLY A 1 245 ? 1.216 5.913 -20.219 1.00 90.38 245 GLY A O 1
ATOM 1907 N N . THR A 1 246 ? 2.671 6.599 -18.634 1.00 96.12 246 THR A N 1
ATOM 1908 C CA . THR A 1 246 ? 2.160 5.787 -17.540 1.00 96.12 246 THR A CA 1
ATOM 1909 C C . THR A 1 246 ? 1.672 6.643 -16.371 1.00 96.12 246 THR A C 1
ATOM 1911 O O . THR A 1 246 ? 1.862 7.861 -16.373 1.00 96.12 246 THR A O 1
ATOM 1914 N N . HIS A 1 247 ? 1.013 6.030 -15.387 1.00 98.31 247 HIS A N 1
ATOM 1915 C CA . HIS A 1 247 ? 0.470 6.771 -14.245 1.00 98.31 247 HIS A CA 1
ATOM 1916 C C . HIS A 1 247 ? 1.570 7.236 -13.301 1.00 98.31 247 HIS A C 1
ATOM 1918 O O . HIS A 1 247 ? 1.488 8.342 -12.775 1.00 98.31 247 HIS A O 1
ATOM 1924 N N . PHE A 1 248 ? 2.603 6.411 -13.124 1.00 98.69 248 PHE A N 1
ATOM 1925 C CA . PHE A 1 248 ? 3.715 6.688 -12.226 1.00 98.69 248 PHE A CA 1
ATOM 1926 C C . PHE A 1 248 ? 5.054 6.434 -12.896 1.00 98.69 248 PHE A C 1
ATOM 1928 O O . PHE A 1 248 ? 5.241 5.399 -13.529 1.00 98.69 248 PHE A O 1
ATOM 1935 N N . TYR A 1 249 ? 6.001 7.333 -12.663 1.00 98.38 249 TYR A N 1
ATOM 1936 C CA . TYR A 1 249 ? 7.408 7.156 -12.991 1.00 98.38 249 TYR A CA 1
ATOM 1937 C C . TYR A 1 249 ? 8.232 7.190 -11.708 1.00 98.38 249 TYR A C 1
ATOM 1939 O O . TYR A 1 249 ? 7.998 8.058 -10.869 1.00 98.38 249 TYR A O 1
ATOM 1947 N N . VAL A 1 250 ? 9.199 6.285 -11.564 1.00 98.44 250 VAL A N 1
ATOM 1948 C CA . VAL A 1 250 ? 10.122 6.254 -10.418 1.00 98.44 250 VAL A CA 1
ATOM 1949 C C . VAL A 1 250 ? 11.553 6.459 -10.897 1.00 98.44 250 VAL A C 1
ATOM 1951 O O . VAL A 1 250 ? 12.104 5.607 -11.599 1.00 98.44 250 VAL A O 1
ATOM 1954 N N . GLU A 1 251 ? 12.145 7.594 -10.527 1.00 97.38 251 GLU A N 1
ATOM 1955 C CA . GLU A 1 251 ? 13.485 8.013 -10.953 1.00 97.38 251 GLU A CA 1
ATOM 1956 C C . GLU A 1 251 ? 14.582 7.115 -10.368 1.00 97.38 251 GLU A C 1
ATOM 1958 O O . GLU A 1 251 ? 14.396 6.492 -9.325 1.00 97.38 251 GLU A O 1
ATOM 1963 N N . GLY A 1 252 ? 15.721 7.023 -11.056 1.00 94.06 252 GLY A N 1
ATOM 1964 C CA . GLY A 1 252 ? 16.896 6.281 -10.593 1.00 94.06 252 GLY A CA 1
ATOM 1965 C C . GLY A 1 252 ? 18.072 7.175 -10.205 1.00 94.06 252 GLY A C 1
ATOM 1966 O O . GLY A 1 252 ? 17.979 8.400 -10.166 1.00 94.06 252 GLY A O 1
ATOM 1967 N N . ALA A 1 253 ? 19.237 6.558 -10.007 1.00 89.81 253 ALA A N 1
ATOM 1968 C CA . ALA A 1 253 ? 20.449 7.213 -9.498 1.00 89.81 253 ALA A CA 1
ATOM 1969 C C . ALA A 1 253 ? 21.025 8.361 -10.361 1.00 89.81 253 ALA A C 1
ATOM 1971 O O . ALA A 1 253 ? 21.968 9.025 -9.939 1.00 89.81 253 ALA A O 1
ATOM 1972 N N . ARG A 1 254 ? 20.514 8.589 -11.580 1.00 87.12 254 ARG A N 1
ATOM 1973 C CA . ARG A 1 254 ? 20.936 9.710 -12.447 1.00 87.12 254 ARG A CA 1
ATOM 1974 C C . ARG A 1 254 ? 20.113 10.986 -12.242 1.00 87.12 254 ARG A C 1
ATOM 1976 O O . ARG A 1 254 ? 20.490 12.022 -12.784 1.00 87.12 254 ARG A O 1
ATOM 1983 N N . GLY A 1 255 ? 19.009 10.905 -11.504 1.00 89.88 255 GLY A N 1
ATOM 1984 C CA . GLY A 1 255 ? 18.190 12.042 -11.095 1.00 89.88 255 GLY A CA 1
ATOM 1985 C C . GLY A 1 255 ? 18.075 12.114 -9.574 1.00 89.88 255 GLY A C 1
ATOM 1986 O O . GLY A 1 255 ? 19.014 11.779 -8.852 1.00 89.88 255 GLY A O 1
ATOM 1987 N N . VAL A 1 256 ? 16.915 12.548 -9.083 1.00 94.94 256 VAL A N 1
ATOM 1988 C CA . VAL A 1 256 ? 16.574 12.449 -7.658 1.00 94.94 256 VAL A CA 1
ATOM 1989 C C . VAL A 1 256 ? 16.095 11.022 -7.404 1.00 94.94 256 VAL A C 1
ATOM 1991 O O . VAL A 1 256 ? 14.945 10.700 -7.680 1.00 94.94 256 VAL A O 1
ATOM 1994 N N . ASP A 1 257 ? 17.001 10.154 -6.954 1.00 96.94 257 ASP A N 1
ATOM 1995 C CA . ASP A 1 257 ? 16.745 8.716 -6.813 1.00 96.94 257 ASP A CA 1
ATOM 1996 C C . ASP A 1 257 ? 15.471 8.424 -6.003 1.00 96.94 257 ASP A C 1
ATOM 1998 O O . ASP A 1 257 ? 15.276 8.948 -4.903 1.00 96.94 257 ASP A O 1
ATOM 2002 N N . GLY A 1 258 ? 14.591 7.600 -6.572 1.00 97.44 258 GLY A N 1
ATOM 2003 C CA . GLY A 1 258 ? 13.295 7.258 -5.999 1.00 97.44 258 GLY A CA 1
ATOM 2004 C C . GLY A 1 258 ? 12.241 8.365 -6.032 1.00 97.44 258 GLY A C 1
ATOM 2005 O O . GLY A 1 258 ? 11.165 8.155 -5.486 1.00 97.44 258 GLY A O 1
ATOM 2006 N N . GLU A 1 259 ? 12.474 9.526 -6.650 1.00 98.06 259 GLU A N 1
ATOM 2007 C CA . GLU A 1 259 ? 11.399 10.499 -6.881 1.00 98.06 259 GLU A CA 1
ATOM 2008 C C . GLU A 1 259 ? 10.260 9.854 -7.685 1.00 98.06 259 GLU A C 1
ATOM 2010 O O . GLU A 1 259 ? 10.488 9.203 -8.708 1.00 98.06 259 GLU A O 1
ATOM 2015 N N . ILE A 1 260 ? 9.029 10.045 -7.213 1.00 98.62 260 ILE A N 1
ATOM 2016 C CA . ILE A 1 260 ? 7.816 9.537 -7.846 1.00 98.62 260 ILE A CA 1
ATOM 2017 C C . ILE A 1 260 ? 7.161 10.686 -8.598 1.00 98.62 260 ILE A C 1
ATOM 2019 O O . ILE A 1 260 ? 6.655 11.631 -7.996 1.00 98.62 260 ILE A O 1
ATOM 2023 N N . PHE A 1 261 ? 7.108 10.586 -9.918 1.00 98.19 261 PHE A N 1
ATOM 2024 C CA . PHE A 1 261 ? 6.336 11.505 -10.740 1.00 98.19 261 PHE A CA 1
ATOM 2025 C C . PHE A 1 261 ? 4.999 10.877 -11.124 1.00 98.19 261 PHE A C 1
ATOM 2027 O O . PHE A 1 261 ? 4.973 9.834 -11.777 1.00 98.19 261 PHE A O 1
ATOM 2034 N N . GLN A 1 262 ? 3.895 11.530 -10.755 1.00 98.44 262 GLN A N 1
ATOM 2035 C CA . GLN A 1 262 ? 2.544 11.133 -11.151 1.00 98.44 262 GLN A CA 1
ATOM 2036 C C . GLN A 1 262 ? 1.946 12.157 -12.137 1.00 98.44 262 GLN A C 1
ATOM 2038 O O . GLN A 1 262 ? 1.292 13.109 -11.704 1.00 98.44 262 GLN A O 1
ATOM 2043 N N . PRO A 1 263 ? 2.144 11.998 -13.460 1.00 97.00 263 PRO A N 1
ATOM 2044 C CA . PRO A 1 263 ? 1.553 12.895 -14.458 1.00 97.00 263 PRO A CA 1
ATOM 2045 C C . PRO A 1 263 ? 0.057 12.670 -14.697 1.00 97.00 263 PRO A C 1
ATOM 2047 O O . PRO A 1 263 ? -0.599 13.539 -15.271 1.00 97.00 263 PRO A O 1
ATOM 2050 N N . ILE A 1 264 ? -0.472 11.498 -14.336 1.00 97.31 264 ILE A N 1
ATOM 2051 C CA . ILE A 1 264 ? -1.844 11.090 -14.653 1.00 97.31 264 ILE A CA 1
ATOM 2052 C C . ILE A 1 264 ? -2.581 10.756 -13.357 1.00 97.31 264 ILE A C 1
ATOM 2054 O O . ILE A 1 264 ? -2.103 9.970 -12.533 1.00 97.31 264 ILE A O 1
ATOM 2058 N N . LYS A 1 265 ? -3.755 11.366 -13.176 1.00 97.62 265 LYS A N 1
ATOM 2059 C CA . LYS A 1 265 ? -4.639 11.058 -12.050 1.00 97.62 265 LYS A CA 1
ATOM 2060 C C . LYS A 1 265 ? -5.231 9.664 -12.198 1.00 97.62 265 LYS A C 1
ATOM 2062 O O . LYS A 1 265 ? -5.406 9.169 -13.302 1.00 97.62 265 LYS A O 1
AT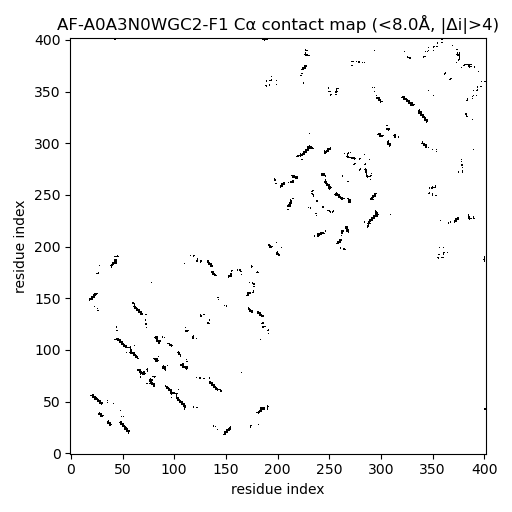OM 2067 N N . LEU A 1 266 ? -5.568 9.042 -11.079 1.00 98.06 266 LEU A N 1
ATOM 2068 C CA . LEU A 1 266 ? -6.067 7.669 -11.058 1.00 98.06 266 LEU A CA 1
ATOM 2069 C C . LEU A 1 266 ? -7.518 7.498 -11.552 1.00 98.06 266 LEU A C 1
ATOM 2071 O O . LEU A 1 266 ? -7.935 6.366 -11.778 1.00 98.06 266 LEU A O 1
ATOM 2075 N N . ASP A 1 267 ? -8.262 8.588 -11.774 1.00 96.75 267 ASP A N 1
ATOM 2076 C CA . ASP A 1 267 ? -9.544 8.599 -12.501 1.00 96.75 267 ASP A CA 1
ATOM 2077 C C . ASP A 1 267 ? -9.383 8.702 -14.032 1.00 96.75 267 ASP A C 1
ATOM 2079 O O . ASP A 1 267 ? -10.363 8.795 -14.778 1.00 96.75 267 ASP A O 1
ATOM 2083 N N . GLN A 1 268 ? -8.145 8.693 -14.521 1.00 97.75 268 GLN A N 1
ATOM 2084 C CA . GLN A 1 268 ? -7.802 8.748 -15.934 1.00 97.75 268 GLN A CA 1
ATOM 2085 C C . GLN A 1 268 ? -6.993 7.518 -16.309 1.00 97.75 268 GLN A C 1
ATOM 2087 O O . GLN A 1 268 ? -6.220 7.023 -15.502 1.00 97.75 268 GLN A O 1
ATOM 2092 N N . TYR A 1 269 ? -7.124 7.055 -17.550 1.00 97.06 269 TYR A N 1
ATOM 2093 C CA . TYR A 1 269 ? -6.324 5.944 -18.056 1.00 97.06 269 TYR A CA 1
ATOM 2094 C C . TYR A 1 269 ? -5.101 6.424 -18.838 1.00 97.06 269 TYR A C 1
ATOM 2096 O O . TYR A 1 269 ? -5.083 7.524 -19.411 1.00 97.06 269 TYR A O 1
ATOM 2104 N N . SER A 1 270 ? -4.080 5.570 -18.919 1.00 95.56 270 SER A N 1
ATOM 2105 C CA . SER A 1 270 ? -2.857 5.832 -19.679 1.00 95.56 270 SER A CA 1
ATOM 2106 C C . SER A 1 270 ? -2.613 4.765 -20.748 1.00 95.56 270 SER A C 1
ATOM 2108 O O . SER A 1 270 ? -2.941 3.596 -20.577 1.00 95.56 270 SER A O 1
ATOM 2110 N N . ASN A 1 271 ? -2.003 5.155 -21.869 1.00 94.00 271 ASN A N 1
ATOM 2111 C CA . ASN A 1 271 ? -1.716 4.254 -22.993 1.00 94.00 271 ASN A CA 1
ATOM 2112 C C . ASN A 1 271 ? -0.423 3.447 -22.766 1.00 94.00 271 ASN A C 1
ATOM 2114 O O . ASN A 1 271 ? 0.472 3.466 -23.613 1.00 94.00 271 ASN A O 1
ATOM 2118 N N . HIS A 1 272 ? -0.296 2.808 -21.601 1.00 94.50 272 HIS A N 1
ATOM 2119 C CA . HIS A 1 272 ? 0.922 2.103 -21.183 1.00 94.50 272 HIS A CA 1
ATOM 2120 C C . HIS A 1 272 ? 1.015 0.665 -21.723 1.00 94.50 272 HIS A C 1
ATOM 2122 O O . HIS A 1 272 ? 2.090 0.074 -21.712 1.00 94.50 272 HIS A O 1
ATOM 2128 N N . ILE A 1 273 ? -0.100 0.107 -22.199 1.00 95.62 273 ILE A N 1
ATOM 2129 C CA . ILE A 1 273 ? -0.210 -1.203 -22.861 1.00 95.62 273 ILE A CA 1
ATOM 2130 C C . ILE A 1 273 ? -1.102 -1.066 -24.100 1.00 95.62 273 ILE A C 1
ATOM 2132 O O . ILE A 1 273 ? -1.749 -0.037 -24.297 1.00 95.62 273 ILE A O 1
ATOM 2136 N N . MET A 1 274 ? -1.146 -2.084 -24.960 1.00 94.00 274 MET A N 1
ATOM 2137 C CA . MET A 1 274 ? -2.082 -2.124 -26.089 1.00 94.00 274 MET A CA 1
ATOM 2138 C C . MET A 1 274 ? -3.356 -2.900 -25.746 1.00 94.00 274 MET A C 1
ATOM 2140 O O . MET A 1 274 ? -3.324 -4.009 -25.210 1.00 94.00 274 MET A O 1
ATOM 2144 N N . ASN A 1 275 ? -4.493 -2.365 -26.160 1.00 93.56 275 ASN A N 1
ATOM 2145 C CA . ASN A 1 275 ? -5.766 -3.051 -26.005 1.00 93.56 275 ASN A CA 1
ATOM 2146 C C . ASN A 1 275 ? -5.963 -4.162 -27.040 1.00 93.56 275 ASN A C 1
ATOM 2148 O O . ASN A 1 275 ? -5.394 -4.123 -28.132 1.00 93.56 275 ASN A O 1
ATOM 2152 N N . LYS A 1 276 ? -6.812 -5.137 -26.698 1.00 91.12 276 LYS A N 1
ATOM 2153 C CA . LYS A 1 276 ? -7.307 -6.193 -27.606 1.00 91.12 276 LYS A CA 1
ATOM 2154 C C . LYS A 1 276 ? -6.224 -7.006 -28.338 1.00 91.12 276 LYS A C 1
ATOM 2156 O O . LYS A 1 276 ? -6.457 -7.510 -29.434 1.00 91.12 276 LYS A O 1
ATOM 2161 N N . THR A 1 277 ? -5.048 -7.175 -27.739 1.00 91.88 277 THR A N 1
ATOM 2162 C CA . THR A 1 277 ? -4.106 -8.217 -28.180 1.00 91.88 277 THR A CA 1
ATOM 2163 C C . THR A 1 277 ? -4.598 -9.581 -27.710 1.00 91.88 277 THR A C 1
ATOM 2165 O O . THR A 1 277 ? -5.427 -9.647 -26.805 1.00 91.88 277 THR A O 1
ATOM 2168 N N . ALA A 1 278 ? -4.080 -10.676 -28.274 1.00 89.62 278 ALA A N 1
ATOM 2169 C CA . ALA A 1 278 ? -4.528 -12.022 -27.904 1.00 89.62 278 ALA A CA 1
ATOM 2170 C C . ALA A 1 278 ? -4.470 -12.261 -26.380 1.00 89.62 278 ALA A C 1
ATOM 2172 O O . ALA A 1 278 ? -5.414 -12.783 -25.795 1.00 89.62 278 ALA A O 1
ATOM 2173 N N . ARG A 1 279 ? -3.393 -11.802 -25.730 1.00 91.81 279 ARG A N 1
ATOM 2174 C CA . ARG A 1 279 ? -3.199 -11.917 -24.280 1.00 91.81 279 ARG A CA 1
ATOM 2175 C C . ARG A 1 279 ? -4.025 -10.903 -23.486 1.00 91.81 279 ARG A C 1
ATOM 2177 O O . ARG A 1 279 ? -4.738 -11.308 -22.577 1.00 91.81 279 ARG A O 1
ATOM 2184 N N . THR A 1 280 ? -3.998 -9.615 -23.847 1.00 93.19 280 THR A N 1
ATOM 2185 C CA . THR A 1 280 ? -4.774 -8.589 -23.117 1.00 93.19 280 THR A CA 1
ATOM 2186 C C . THR A 1 280 ? -6.285 -8.810 -23.202 1.00 93.19 280 THR A C 1
ATOM 2188 O O . THR A 1 280 ? -6.997 -8.555 -22.237 1.00 93.19 280 THR A O 1
ATOM 2191 N N . ALA A 1 281 ? -6.790 -9.343 -24.319 1.00 90.62 281 ALA A N 1
ATOM 2192 C CA . ALA A 1 281 ? -8.185 -9.763 -24.441 1.00 90.62 281 ALA A CA 1
ATOM 2193 C C . ALA A 1 281 ? -8.500 -10.988 -23.569 1.00 90.62 281 ALA A C 1
ATOM 2195 O O . ALA A 1 281 ? -9.506 -10.983 -22.873 1.00 90.62 281 ALA A O 1
ATOM 2196 N N . HIS A 1 282 ? -7.637 -12.010 -23.575 1.00 92.31 282 HIS A N 1
ATOM 2197 C CA . HIS A 1 282 ? -7.840 -13.229 -22.786 1.00 92.31 282 HIS A CA 1
ATOM 2198 C C . HIS A 1 282 ? -7.813 -12.981 -21.272 1.00 92.31 282 HIS A C 1
ATOM 2200 O O . HIS A 1 282 ? -8.583 -13.586 -20.537 1.00 92.31 282 HIS A O 1
ATOM 2206 N N . MET A 1 283 ? -6.932 -12.090 -20.817 1.00 94.75 283 MET A N 1
ATOM 2207 C CA . MET A 1 283 ? -6.793 -11.733 -19.402 1.00 94.75 283 MET A CA 1
ATOM 2208 C C . MET A 1 283 ? -7.755 -10.624 -18.966 1.00 94.75 283 MET A C 1
ATOM 2210 O O . MET A 1 283 ? -7.768 -10.266 -17.795 1.00 94.75 283 MET A O 1
ATOM 2214 N N . GLU A 1 284 ? -8.498 -10.038 -19.910 1.00 95.94 284 GLU A N 1
ATOM 2215 C CA . GLU A 1 284 ? -9.379 -8.883 -19.694 1.00 95.94 284 GLU A CA 1
ATOM 2216 C C . GLU A 1 284 ? -8.666 -7.637 -19.130 1.00 95.94 284 GLU A C 1
ATOM 2218 O O . GLU A 1 284 ? -9.309 -6.719 -18.628 1.00 95.94 284 GLU A O 1
ATOM 2223 N N . ILE A 1 285 ? -7.338 -7.554 -19.263 1.00 97.12 285 ILE A N 1
ATOM 2224 C CA . ILE A 1 285 ? -6.525 -6.406 -18.833 1.00 97.12 285 ILE A CA 1
ATOM 2225 C C . ILE A 1 285 ? -6.366 -5.445 -20.011 1.00 97.12 285 ILE A C 1
ATOM 2227 O O . ILE A 1 285 ? -5.794 -5.805 -21.037 1.00 97.12 285 ILE A O 1
ATOM 2231 N N . GLN A 1 286 ? -6.857 -4.220 -19.868 1.00 96.75 286 GLN A N 1
ATOM 2232 C CA . GLN A 1 286 ? -6.844 -3.149 -20.866 1.00 96.75 286 GLN A CA 1
ATOM 2233 C C . GLN A 1 286 ? -6.329 -1.858 -20.220 1.00 96.75 286 GLN A C 1
ATOM 2235 O O . GLN A 1 286 ? -6.338 -1.722 -19.000 1.00 96.75 286 GLN A O 1
ATOM 2240 N N . THR A 1 287 ? -5.932 -0.871 -21.023 1.00 96.44 287 THR A N 1
ATOM 2241 C CA . THR A 1 287 ? -5.452 0.423 -20.510 1.00 96.44 287 THR A CA 1
ATOM 2242 C C . THR A 1 287 ? -6.433 1.090 -19.547 1.00 96.44 287 THR A C 1
ATOM 2244 O O . THR A 1 287 ? -6.021 1.726 -18.585 1.00 96.44 287 THR A O 1
ATOM 2247 N N . GLU A 1 288 ? -7.731 0.918 -19.782 1.00 97.19 288 GLU A N 1
ATOM 2248 C CA . GLU A 1 288 ? -8.828 1.534 -19.048 1.00 97.19 288 GLU A CA 1
ATOM 2249 C C . GLU A 1 288 ? -9.087 0.863 -17.697 1.00 97.19 288 GLU A C 1
ATOM 2251 O O . GLU A 1 288 ? -9.779 1.442 -16.873 1.00 97.19 288 GLU A O 1
ATOM 2256 N N . ASN A 1 289 ? -8.561 -0.334 -17.433 1.00 98.12 289 ASN A N 1
ATOM 2257 C CA . ASN A 1 289 ? -8.756 -1.029 -16.157 1.00 98.12 289 ASN A CA 1
ATOM 2258 C C . ASN A 1 289 ? -7.432 -1.398 -15.468 1.00 98.12 289 ASN A C 1
ATOM 2260 O O . ASN A 1 289 ? -7.416 -2.216 -14.540 1.00 98.12 289 ASN A O 1
ATOM 2264 N N . SER A 1 290 ? -6.331 -0.766 -15.884 1.00 98.38 290 SER A N 1
ATOM 2265 C CA . SER A 1 290 ? -5.010 -0.996 -15.316 1.00 98.38 290 SER A CA 1
ATOM 2266 C C . SER A 1 290 ? -4.239 0.285 -15.020 1.00 98.38 290 SER A C 1
ATOM 2268 O O . SER A 1 290 ? -4.335 1.280 -15.734 1.00 98.38 290 SER A O 1
ATOM 2270 N N . ILE A 1 291 ? -3.410 0.223 -13.980 1.00 98.69 291 ILE A N 1
ATOM 2271 C CA . ILE A 1 291 ? -2.479 1.288 -13.609 1.00 98.69 291 ILE A CA 1
ATOM 2272 C C . ILE A 1 291 ? -1.061 0.866 -13.981 1.00 98.69 291 ILE A C 1
ATOM 2274 O O . ILE A 1 291 ? -0.533 -0.112 -13.455 1.00 98.69 291 ILE A O 1
ATOM 2278 N N . GLY A 1 292 ? -0.427 1.611 -14.879 1.00 98.38 292 GLY A N 1
ATOM 2279 C CA . GLY A 1 292 ? 0.982 1.426 -15.211 1.00 98.38 292 GLY A CA 1
ATOM 2280 C C . GLY A 1 292 ? 1.934 2.119 -14.224 1.00 98.38 292 GLY A C 1
ATOM 2281 O O . GLY A 1 292 ? 1.669 3.234 -13.765 1.00 98.38 292 GLY A O 1
ATOM 2282 N N . ILE A 1 293 ? 3.086 1.493 -13.973 1.00 98.75 293 ILE A N 1
ATOM 2283 C CA . ILE A 1 293 ? 4.218 2.061 -13.225 1.00 98.75 293 ILE A CA 1
ATOM 2284 C C . ILE A 1 293 ? 5.504 1.831 -14.024 1.00 98.75 293 ILE A C 1
ATOM 2286 O O . ILE A 1 293 ? 5.871 0.687 -14.275 1.00 98.75 293 ILE A O 1
ATOM 2290 N N . GLU A 1 294 ? 6.199 2.901 -14.401 1.00 98.06 294 GLU A N 1
ATOM 2291 C CA . GLU A 1 294 ? 7.504 2.855 -15.062 1.00 98.06 294 GLU A CA 1
ATOM 2292 C C . GLU A 1 294 ? 8.628 3.157 -14.076 1.00 98.06 294 GLU A C 1
ATOM 2294 O O . GLU A 1 294 ? 8.649 4.195 -13.419 1.00 98.06 294 GLU A O 1
ATOM 2299 N N . VAL A 1 295 ? 9.607 2.263 -14.000 1.00 98.31 295 VAL A N 1
ATOM 2300 C CA . VAL A 1 295 ? 10.809 2.462 -13.186 1.00 98.31 295 VAL A CA 1
ATOM 2301 C C . VAL A 1 295 ? 11.975 2.785 -14.106 1.00 98.31 295 VAL A C 1
ATOM 2303 O O . VAL A 1 295 ? 12.245 2.047 -15.057 1.00 98.31 295 VAL A O 1
ATOM 2306 N N . ILE A 1 296 ? 12.688 3.878 -13.841 1.00 97.75 296 ILE A N 1
ATOM 2307 C CA . ILE A 1 296 ? 13.807 4.282 -14.690 1.00 97.75 296 ILE A CA 1
ATOM 2308 C C . ILE A 1 296 ? 14.941 3.263 -14.611 1.00 97.75 296 ILE A C 1
ATOM 2310 O O . ILE A 1 296 ? 15.464 2.977 -13.530 1.00 97.75 296 ILE A O 1
ATOM 2314 N N . GLY A 1 297 ? 15.349 2.777 -15.781 1.00 95.94 297 GLY A N 1
ATOM 2315 C CA . GLY A 1 297 ? 16.628 2.114 -15.979 1.00 95.94 297 GLY A CA 1
ATOM 2316 C C . GLY A 1 297 ? 16.740 1.400 -17.320 1.00 95.94 297 GLY A C 1
ATOM 2317 O O . GLY A 1 297 ? 15.866 1.496 -18.186 1.00 95.94 297 GLY A O 1
ATOM 2318 N N . MET A 1 298 ? 17.869 0.734 -17.514 1.00 95.44 298 MET A N 1
ATOM 2319 C CA . MET A 1 298 ? 18.410 0.388 -18.821 1.00 95.44 298 MET A CA 1
ATOM 2320 C C . MET A 1 298 ? 18.568 -1.124 -19.007 1.00 95.44 298 MET A C 1
ATOM 2322 O O . MET A 1 298 ? 18.988 -1.848 -18.107 1.00 95.44 298 MET A O 1
ATOM 2326 N N . ALA A 1 299 ? 18.276 -1.588 -20.220 1.00 95.56 299 ALA A N 1
ATOM 2327 C CA . ALA A 1 299 ? 18.529 -2.961 -20.633 1.00 95.56 299 ALA A CA 1
ATOM 2328 C C . ALA A 1 299 ? 19.873 -3.074 -21.365 1.00 95.56 299 ALA A C 1
ATOM 2330 O O . ALA A 1 299 ? 20.278 -2.174 -22.113 1.00 95.56 299 ALA A O 1
ATOM 2331 N N . TYR A 1 300 ? 20.537 -4.208 -21.180 1.00 95.81 300 TYR A N 1
ATOM 2332 C CA . TYR A 1 300 ? 21.873 -4.494 -21.675 1.00 95.81 300 TYR A CA 1
ATOM 2333 C C . TYR A 1 300 ? 21.979 -5.904 -22.251 1.00 95.81 300 TYR A C 1
ATOM 2335 O O . TYR A 1 300 ? 21.227 -6.802 -21.881 1.00 95.81 300 TYR A O 1
ATOM 2343 N N . TYR A 1 301 ? 22.984 -6.118 -23.093 1.00 94.94 301 TYR A N 1
ATOM 2344 C CA . TYR A 1 301 ? 23.433 -7.440 -23.524 1.00 94.94 301 TYR A CA 1
ATOM 2345 C C . TYR A 1 301 ? 24.965 -7.483 -23.560 1.00 94.94 301 TYR A C 1
ATOM 2347 O O . TYR A 1 301 ? 25.637 -6.445 -23.550 1.00 94.94 301 TYR A O 1
ATOM 2355 N N . LYS A 1 302 ? 25.532 -8.691 -23.578 1.00 94.38 302 LYS A N 1
ATOM 2356 C CA . LYS A 1 302 ? 26.985 -8.903 -23.600 1.00 94.38 302 LYS A CA 1
ATOM 2357 C C . LYS A 1 302 ? 27.440 -9.451 -24.944 1.00 94.38 302 LYS A C 1
ATOM 2359 O O . LYS A 1 302 ? 26.768 -10.287 -25.534 1.00 94.38 302 LYS A O 1
ATOM 2364 N N . VAL A 1 303 ? 28.618 -9.022 -25.390 1.00 91.38 303 VAL A N 1
ATOM 2365 C CA . VAL A 1 303 ? 29.333 -9.627 -26.524 1.00 91.38 303 VAL A CA 1
ATOM 2366 C C . VAL A 1 303 ? 30.761 -9.893 -26.079 1.00 91.38 303 VAL A C 1
ATOM 2368 O O . VAL A 1 303 ? 31.566 -8.974 -25.923 1.00 91.38 303 VAL A O 1
ATOM 2371 N N . GLY A 1 304 ? 31.073 -11.160 -25.810 1.00 89.31 304 GLY A N 1
ATOM 2372 C CA . GLY A 1 304 ? 32.325 -11.518 -25.150 1.00 89.31 304 GLY A CA 1
ATOM 2373 C C . GLY A 1 304 ? 32.438 -10.830 -23.785 1.00 89.31 304 GLY A C 1
ATOM 2374 O O . GLY A 1 304 ? 31.634 -11.083 -22.891 1.00 89.31 304 GLY A O 1
ATOM 2375 N N . LYS A 1 305 ? 33.442 -9.960 -23.624 1.00 89.88 305 LYS A N 1
ATOM 2376 C CA . LYS A 1 305 ? 33.677 -9.190 -22.386 1.00 89.88 305 LYS A CA 1
ATOM 2377 C C . LYS A 1 305 ? 33.024 -7.806 -22.390 1.00 89.88 305 LYS A C 1
ATOM 2379 O O . LYS A 1 305 ? 32.992 -7.153 -21.351 1.00 89.88 305 LYS A O 1
ATOM 2384 N N . ASP A 1 306 ? 32.540 -7.357 -23.541 1.00 95.44 306 ASP A N 1
ATOM 2385 C CA . ASP A 1 306 ? 31.948 -6.036 -23.692 1.00 95.44 306 ASP A CA 1
ATOM 2386 C C . ASP A 1 306 ? 30.469 -6.049 -23.287 1.00 95.44 306 ASP A C 1
ATOM 2388 O O . ASP A 1 306 ? 29.757 -7.037 -23.487 1.00 95.44 306 ASP A O 1
ATOM 2392 N N . LEU A 1 307 ? 30.005 -4.917 -22.760 1.00 96.50 307 LEU A N 1
ATOM 2393 C CA . LEU A 1 307 ? 28.611 -4.669 -22.411 1.00 96.50 307 LEU A CA 1
ATOM 2394 C C . LEU A 1 307 ? 28.051 -3.575 -23.320 1.00 96.50 307 LEU A C 1
ATOM 2396 O O . LEU A 1 307 ? 28.702 -2.550 -23.534 1.00 96.50 307 LEU A O 1
ATOM 2400 N N . TYR A 1 308 ? 26.838 -3.779 -23.814 1.00 95.31 308 TYR A N 1
ATOM 2401 C CA . TYR A 1 308 ? 26.132 -2.841 -24.679 1.00 95.31 308 TYR A CA 1
ATOM 2402 C C . TYR A 1 308 ? 24.745 -2.570 -24.109 1.00 95.31 308 TYR A C 1
ATOM 2404 O O . TYR A 1 308 ? 24.152 -3.458 -23.499 1.00 95.31 308 TYR A O 1
ATOM 2412 N N . THR A 1 309 ? 24.216 -1.363 -24.305 1.00 94.25 309 THR A N 1
ATOM 2413 C CA . THR A 1 309 ? 22.773 -1.128 -24.138 1.00 94.25 309 THR A CA 1
ATOM 2414 C C . THR A 1 309 ? 22.006 -1.842 -25.243 1.00 94.25 309 THR A C 1
ATOM 2416 O O . THR A 1 309 ? 22.570 -2.138 -26.292 1.00 94.25 309 THR A O 1
ATOM 2419 N N . ILE A 1 310 ? 20.700 -2.037 -25.073 1.00 89.94 310 ILE A N 1
ATOM 2420 C CA . ILE A 1 310 ? 19.848 -2.624 -26.121 1.00 89.94 310 ILE A CA 1
ATOM 2421 C C . ILE A 1 310 ? 19.720 -1.758 -27.396 1.00 89.94 310 ILE A C 1
ATOM 2423 O O . ILE A 1 310 ? 19.154 -2.204 -28.388 1.00 89.94 310 ILE A O 1
ATOM 2427 N N . TYR A 1 311 ? 20.277 -0.542 -27.379 1.00 89.69 311 TYR A N 1
ATOM 2428 C CA . TYR A 1 311 ? 20.428 0.355 -28.532 1.00 89.69 311 TYR A CA 1
ATOM 2429 C C . TYR A 1 311 ? 21.837 0.289 -29.148 1.00 89.69 311 TYR A C 1
ATOM 2431 O O . TYR A 1 311 ? 22.331 1.280 -29.683 1.00 89.69 311 TYR A O 1
ATOM 2439 N N . ASP A 1 312 ? 22.529 -0.839 -28.981 1.00 90.75 312 ASP A N 1
ATOM 2440 C CA . ASP A 1 312 ? 23.866 -1.114 -29.521 1.00 90.75 312 ASP A CA 1
ATOM 2441 C C . ASP A 1 312 ? 24.956 -0.110 -29.086 1.00 90.75 312 ASP A C 1
ATOM 2443 O O . ASP A 1 312 ? 25.994 0.046 -29.731 1.00 90.75 312 ASP A O 1
ATOM 2447 N N . THR A 1 313 ? 24.764 0.574 -27.951 1.00 93.38 313 THR A N 1
ATOM 2448 C CA . THR A 1 313 ? 25.755 1.523 -27.420 1.00 93.38 313 THR A CA 1
ATOM 2449 C C . THR A 1 313 ? 26.708 0.818 -26.462 1.00 93.38 313 THR A C 1
ATOM 2451 O O . THR A 1 313 ? 26.295 0.370 -25.391 1.00 93.38 313 THR A O 1
ATOM 2454 N N . LYS A 1 314 ? 27.998 0.762 -26.814 1.00 96.19 314 LYS A N 1
ATOM 2455 C CA . LYS A 1 314 ? 29.042 0.166 -25.968 1.00 96.19 314 LYS A CA 1
ATOM 2456 C C . LYS A 1 314 ? 29.222 0.945 -24.662 1.00 96.19 314 LYS A C 1
ATOM 2458 O O . LYS A 1 314 ? 29.447 2.157 -24.671 1.00 96.19 314 LYS A O 1
ATOM 2463 N N . ILE A 1 315 ? 29.196 0.237 -23.537 1.00 96.25 315 ILE A N 1
ATOM 2464 C CA . ILE A 1 315 ? 29.476 0.791 -22.212 1.00 96.25 315 ILE A CA 1
ATOM 2465 C C . ILE A 1 315 ? 30.988 0.862 -22.000 1.00 96.25 315 ILE A C 1
ATOM 2467 O O . ILE A 1 315 ? 31.691 -0.139 -22.119 1.00 96.25 315 ILE A O 1
ATOM 2471 N N . LYS A 1 316 ? 31.484 2.064 -21.682 1.00 94.81 316 LYS A N 1
ATOM 2472 C CA . LYS A 1 316 ? 32.920 2.326 -21.487 1.00 94.81 316 LYS A CA 1
ATOM 2473 C C . LYS A 1 316 ? 33.493 1.594 -20.274 1.00 94.81 316 LYS A C 1
ATOM 2475 O O . LYS A 1 316 ? 34.593 1.065 -20.363 1.00 94.81 316 LYS A O 1
ATOM 2480 N N . ASP A 1 317 ? 32.740 1.561 -19.178 1.00 93.12 317 ASP A N 1
ATOM 2481 C CA . ASP A 1 317 ? 33.110 0.872 -17.941 1.00 93.12 317 ASP A CA 1
ATOM 2482 C C . ASP A 1 317 ? 31.999 -0.109 -17.520 1.00 93.12 317 ASP A C 1
ATOM 2484 O O . ASP A 1 317 ? 31.110 0.254 -16.743 1.00 93.12 317 ASP A O 1
ATOM 2488 N N . PRO A 1 318 ? 32.001 -1.347 -18.051 1.00 92.81 318 PRO A N 1
ATOM 2489 C CA . PRO A 1 318 ? 31.006 -2.359 -17.702 1.00 92.81 318 PRO A CA 1
ATOM 2490 C C . PRO A 1 318 ? 30.971 -2.721 -16.213 1.00 92.81 318 PRO A C 1
ATOM 2492 O O . PRO A 1 318 ? 29.924 -3.137 -15.726 1.00 92.81 318 PRO A O 1
ATOM 2495 N N . ALA A 1 319 ? 32.088 -2.570 -15.489 1.00 90.69 319 ALA A N 1
ATOM 2496 C CA . ALA A 1 319 ? 32.179 -2.934 -14.075 1.00 90.69 319 ALA A CA 1
ATOM 2497 C C . ALA A 1 319 ? 31.403 -1.965 -13.169 1.00 90.69 319 ALA A C 1
ATOM 2499 O O . ALA A 1 319 ? 30.976 -2.350 -12.081 1.00 90.69 319 ALA A O 1
ATOM 2500 N N . SER A 1 320 ? 31.170 -0.732 -13.633 1.00 90.38 320 SER A N 1
ATOM 2501 C CA . SER A 1 320 ? 30.336 0.253 -12.932 1.00 90.38 320 SER A CA 1
ATOM 2502 C C . SER A 1 320 ? 28.841 -0.097 -12.914 1.00 90.38 320 SER A C 1
ATOM 2504 O O . SER A 1 320 ? 28.095 0.438 -12.092 1.00 90.38 320 SER A O 1
ATOM 2506 N N . VAL A 1 321 ? 28.382 -0.994 -13.796 1.00 92.62 321 VAL A N 1
ATOM 2507 C CA . VAL A 1 321 ? 26.966 -1.357 -13.921 1.00 92.62 321 VAL A CA 1
ATOM 2508 C C . VAL A 1 321 ? 26.688 -2.627 -13.124 1.00 92.62 321 VAL A C 1
ATOM 2510 O O . VAL A 1 321 ? 27.114 -3.723 -13.488 1.00 92.62 321 VAL A O 1
ATOM 2513 N N . LYS A 1 322 ? 25.912 -2.497 -12.046 1.00 94.94 322 LYS A N 1
ATOM 2514 C CA . LYS A 1 322 ? 25.404 -3.657 -11.308 1.00 94.94 322 LYS A CA 1
ATOM 2515 C C . LYS A 1 322 ? 24.258 -4.282 -12.090 1.00 94.94 322 LYS A C 1
ATOM 2517 O O . LYS A 1 322 ? 23.193 -3.684 -12.193 1.00 94.94 322 LYS A O 1
ATOM 2522 N N . LEU A 1 323 ? 24.484 -5.470 -12.638 1.00 96.44 323 LEU A N 1
ATOM 2523 C CA . LEU A 1 323 ? 23.494 -6.187 -13.435 1.00 96.44 323 LEU A CA 1
ATOM 2524 C C . LEU A 1 323 ? 22.675 -7.163 -12.586 1.00 96.44 323 LEU A C 1
ATOM 2526 O O . LEU A 1 323 ? 23.125 -7.715 -11.580 1.00 96.44 323 LEU A O 1
ATOM 2530 N N . THR A 1 324 ? 21.454 -7.385 -13.033 1.00 96.94 324 THR A N 1
ATOM 2531 C CA . THR A 1 324 ? 20.555 -8.449 -12.585 1.00 96.94 324 THR A CA 1
ATOM 2532 C C . THR A 1 324 ? 20.987 -9.803 -13.160 1.00 96.94 324 THR A C 1
ATOM 2534 O O . THR A 1 324 ? 21.968 -9.903 -13.907 1.00 96.94 324 THR A O 1
ATOM 2537 N N . LYS A 1 325 ? 20.266 -10.874 -12.806 1.00 95.81 325 LYS A N 1
ATOM 2538 C CA . LYS A 1 325 ? 20.356 -12.142 -13.548 1.00 95.81 325 LYS A CA 1
ATOM 2539 C C . LYS A 1 325 ? 19.842 -11.929 -14.977 1.00 95.81 325 LYS A C 1
ATOM 2541 O O . LYS A 1 325 ? 19.036 -11.031 -15.204 1.00 95.81 325 LYS A O 1
ATOM 2546 N N . SER A 1 326 ? 20.320 -12.729 -15.931 1.00 96.25 326 SER A N 1
ATOM 2547 C CA . SER A 1 326 ? 19.835 -12.617 -17.306 1.00 96.25 326 SER A CA 1
ATOM 2548 C C . SER A 1 326 ? 18.408 -13.134 -17.454 1.00 96.25 326 SER A C 1
ATOM 2550 O O . SER A 1 326 ? 17.981 -14.061 -16.765 1.00 96.25 326 SER A O 1
ATOM 2552 N N . PHE A 1 327 ? 17.711 -12.550 -18.418 1.00 96.19 327 PHE A N 1
ATOM 2553 C CA . PHE A 1 327 ? 16.432 -12.990 -18.943 1.00 96.19 327 PHE A CA 1
ATOM 2554 C C . PHE A 1 327 ? 16.641 -13.426 -20.393 1.00 96.19 327 PHE A C 1
ATOM 2556 O O . PHE A 1 327 ? 17.374 -12.772 -21.137 1.00 96.19 327 PHE A O 1
ATOM 2563 N N . LYS A 1 328 ? 15.997 -14.519 -20.808 1.00 94.56 328 LYS A N 1
ATOM 2564 C CA . LYS A 1 328 ? 15.998 -14.931 -22.215 1.00 94.56 328 LYS A CA 1
ATOM 2565 C C . LYS A 1 328 ? 15.026 -14.057 -22.994 1.00 94.56 328 LYS A C 1
ATOM 2567 O O . LYS A 1 328 ? 13.849 -13.988 -22.647 1.00 94.56 328 LYS A O 1
ATOM 2572 N N . GLY A 1 329 ? 15.528 -13.370 -24.015 1.00 89.25 329 GLY A N 1
ATOM 2573 C CA . GLY A 1 329 ? 14.731 -12.492 -24.864 1.00 89.25 329 GLY A CA 1
ATOM 2574 C C . GLY A 1 329 ? 15.274 -12.420 -26.282 1.00 89.25 329 GLY A C 1
ATOM 2575 O O . GLY A 1 329 ? 16.403 -12.816 -26.548 1.00 89.25 329 GLY A O 1
ATOM 2576 N N . GLU A 1 330 ? 14.470 -11.900 -27.203 1.00 88.19 330 GLU A N 1
ATOM 2577 C CA . GLU A 1 330 ? 14.866 -11.765 -28.603 1.00 88.19 330 GLU A CA 1
ATOM 2578 C C . GLU A 1 330 ? 15.440 -10.373 -28.887 1.00 88.19 330 GLU A C 1
ATOM 2580 O O . GLU A 1 330 ? 14.870 -9.352 -28.494 1.00 88.19 330 GLU A O 1
ATOM 2585 N N . ARG A 1 331 ? 16.547 -10.312 -29.635 1.00 84.38 331 ARG A N 1
ATOM 2586 C CA . ARG A 1 331 ? 17.063 -9.064 -30.221 1.00 84.38 331 ARG A CA 1
ATOM 2587 C C . ARG A 1 331 ? 17.509 -9.277 -31.661 1.00 84.38 331 ARG A C 1
ATOM 2589 O O . ARG A 1 331 ? 17.758 -10.403 -32.092 1.00 84.38 331 ARG A O 1
ATOM 2596 N N . LYS A 1 332 ? 17.648 -8.184 -32.412 1.00 83.12 332 LYS A N 1
ATOM 2597 C CA . LYS A 1 332 ? 18.232 -8.235 -33.755 1.00 83.12 332 LYS A CA 1
ATOM 2598 C C . LYS A 1 332 ? 19.755 -8.295 -33.673 1.00 83.12 332 LYS A C 1
ATOM 2600 O O . LYS A 1 332 ? 20.391 -7.386 -33.157 1.00 83.12 332 LYS A O 1
ATOM 2605 N N . VAL A 1 333 ? 20.332 -9.337 -34.256 1.00 80.06 333 VAL A N 1
ATOM 2606 C CA . VAL A 1 333 ? 21.771 -9.530 -34.440 1.00 80.06 333 VAL A CA 1
ATOM 2607 C C . VAL A 1 333 ? 22.025 -9.650 -35.934 1.00 80.06 333 VAL A C 1
ATOM 2609 O O . VAL A 1 333 ? 21.496 -10.549 -36.587 1.00 80.06 333 VAL A O 1
ATOM 2612 N N . ASN A 1 334 ? 22.784 -8.713 -36.510 1.00 82.44 334 ASN A N 1
ATOM 2613 C CA . ASN A 1 334 ? 23.050 -8.668 -37.956 1.00 82.44 334 ASN A CA 1
ATOM 2614 C C . ASN A 1 334 ? 21.763 -8.758 -38.809 1.00 82.44 334 ASN A C 1
ATOM 2616 O O . ASN A 1 334 ? 21.704 -9.467 -39.812 1.00 82.44 334 ASN A O 1
ATOM 2620 N N . GLY A 1 335 ? 20.698 -8.079 -38.369 1.00 83.75 335 GLY A N 1
ATOM 2621 C CA . GLY A 1 335 ? 19.402 -8.044 -39.055 1.00 83.75 335 GLY A CA 1
ATOM 2622 C C . GLY A 1 335 ? 18.489 -9.257 -38.833 1.00 83.75 335 GLY A C 1
ATOM 2623 O O . GLY A 1 335 ? 17.348 -9.221 -39.290 1.00 83.75 335 GLY A O 1
ATOM 2624 N N . LYS A 1 336 ? 18.931 -10.298 -38.114 1.00 87.56 336 LYS A N 1
ATOM 2625 C CA . LYS A 1 336 ? 18.119 -11.480 -37.776 1.00 87.56 336 LYS A CA 1
ATOM 2626 C C . LYS A 1 336 ? 17.737 -11.480 -36.301 1.00 87.56 336 LYS A C 1
ATOM 2628 O O . LYS A 1 336 ? 18.541 -11.083 -35.467 1.00 87.56 336 LYS A O 1
ATOM 2633 N N . TRP A 1 337 ? 16.527 -11.928 -35.982 1.00 86.25 337 TRP A N 1
ATOM 2634 C CA . TRP A 1 337 ? 16.131 -12.161 -34.594 1.00 86.25 337 TRP A CA 1
ATOM 2635 C C . TRP A 1 337 ? 16.870 -13.378 -34.042 1.00 86.25 337 TRP A C 1
ATOM 2637 O O . TRP A 1 337 ? 16.933 -14.414 -34.704 1.00 86.25 337 TRP A O 1
ATOM 2647 N N . ALA A 1 338 ? 17.448 -13.226 -32.857 1.00 88.50 338 ALA A N 1
ATOM 2648 C CA . ALA A 1 338 ? 18.104 -14.293 -32.120 1.00 88.50 338 ALA A CA 1
ATOM 2649 C C . ALA A 1 338 ? 17.747 -14.182 -30.636 1.00 88.50 338 ALA A C 1
ATOM 2651 O O . ALA A 1 338 ? 17.598 -13.072 -30.114 1.00 88.50 338 ALA A O 1
ATOM 2652 N N . GLU A 1 339 ? 17.621 -15.335 -29.980 1.00 92.06 339 GLU A N 1
ATOM 2653 C CA . GLU A 1 339 ? 17.498 -15.412 -28.528 1.00 92.06 339 GLU A CA 1
ATOM 2654 C C . GLU A 1 339 ? 18.849 -15.099 -27.884 1.00 92.06 339 GLU A C 1
ATOM 2656 O O . GLU A 1 339 ? 19.878 -15.669 -28.248 1.00 92.06 339 GLU A O 1
ATOM 2661 N N . GLU A 1 340 ? 18.837 -14.180 -26.929 1.00 90.88 340 GLU A N 1
ATOM 2662 C CA . GLU A 1 340 ? 20.016 -13.632 -26.276 1.00 90.88 340 GLU A CA 1
ATOM 2663 C C . GLU A 1 340 ? 19.753 -13.433 -24.781 1.00 90.88 340 GLU A C 1
ATOM 2665 O O . GLU A 1 340 ? 18.610 -13.337 -24.321 1.00 90.88 340 GLU A O 1
ATOM 2670 N N . ASP A 1 341 ? 20.838 -13.359 -24.012 1.00 95.38 341 ASP A N 1
ATOM 2671 C CA . ASP A 1 341 ? 20.771 -12.968 -22.607 1.00 95.38 341 ASP A CA 1
ATOM 2672 C C . ASP A 1 341 ? 20.620 -11.447 -22.493 1.00 95.38 341 ASP A C 1
ATOM 2674 O O . ASP A 1 341 ? 21.534 -10.680 -22.816 1.00 95.38 341 ASP A O 1
ATOM 2678 N N . ILE A 1 342 ? 19.465 -11.020 -21.989 1.00 96.12 342 ILE A N 1
ATOM 2679 C CA . ILE A 1 342 ? 19.165 -9.629 -21.658 1.00 96.12 342 ILE A CA 1
ATOM 2680 C C . ILE A 1 342 ? 19.381 -9.416 -20.164 1.00 96.12 342 ILE A C 1
ATOM 2682 O O . ILE A 1 342 ? 18.899 -10.181 -19.332 1.00 96.12 342 ILE A O 1
ATOM 2686 N N . TYR A 1 343 ? 20.100 -8.359 -19.815 1.00 97.12 343 TYR A N 1
ATOM 2687 C CA . TYR A 1 343 ? 20.350 -7.943 -18.442 1.00 97.12 343 TYR A CA 1
ATOM 2688 C C . TYR A 1 343 ? 19.720 -6.579 -18.196 1.00 97.12 343 TYR A C 1
ATOM 2690 O O . TYR A 1 343 ? 19.655 -5.747 -19.094 1.00 97.12 343 TYR A O 1
ATOM 2698 N N . TRP A 1 344 ? 19.354 -6.314 -16.952 1.00 97.19 344 TRP A N 1
ATOM 2699 C CA . TRP A 1 344 ? 18.956 -4.984 -16.491 1.00 97.19 344 TRP A CA 1
ATOM 2700 C C . TRP A 1 344 ? 19.925 -4.490 -15.429 1.00 97.19 344 TRP A C 1
ATOM 2702 O O . TRP A 1 344 ? 20.456 -5.301 -14.665 1.00 97.19 344 TRP A O 1
ATOM 2712 N N . ASP A 1 345 ? 20.143 -3.181 -15.355 1.00 95.56 345 ASP A N 1
ATOM 2713 C CA . ASP A 1 345 ? 20.709 -2.578 -14.151 1.00 95.56 345 ASP A CA 1
ATOM 2714 C C . ASP A 1 345 ? 19.810 -2.859 -12.938 1.00 95.56 345 ASP A C 1
ATOM 2716 O O . ASP A 1 345 ? 18.581 -2.882 -13.029 1.00 95.56 345 ASP A O 1
ATOM 2720 N N . GLN A 1 346 ? 20.438 -3.112 -11.793 1.00 96.31 346 GLN A N 1
ATOM 2721 C CA . GLN A 1 346 ? 19.728 -3.326 -10.538 1.00 96.31 346 GLN A CA 1
ATOM 2722 C C . GLN A 1 346 ? 18.997 -2.050 -10.116 1.00 96.31 346 GLN A C 1
ATOM 2724 O O . GLN A 1 346 ? 19.535 -0.948 -10.238 1.00 96.31 346 GLN A O 1
ATOM 2729 N N . LEU A 1 347 ? 17.785 -2.213 -9.585 1.00 97.69 347 LEU A N 1
ATOM 2730 C CA . LEU A 1 347 ? 17.079 -1.117 -8.930 1.00 97.69 347 LEU A CA 1
ATOM 2731 C C . LEU A 1 347 ? 17.861 -0.685 -7.685 1.00 97.69 347 LEU A C 1
ATOM 2733 O O . LEU A 1 347 ? 18.457 -1.513 -6.993 1.00 97.69 347 LEU A O 1
ATOM 2737 N N . THR A 1 348 ? 17.831 0.609 -7.382 1.00 97.06 348 THR A N 1
ATOM 2738 C CA . THR A 1 348 ? 18.321 1.110 -6.093 1.00 97.06 348 THR A CA 1
ATOM 2739 C C . THR A 1 348 ? 17.333 0.757 -4.978 1.00 97.06 348 THR A C 1
ATOM 2741 O O . THR A 1 348 ? 16.137 0.589 -5.219 1.00 97.06 348 THR A O 1
ATOM 2744 N N . GLU A 1 349 ? 17.798 0.708 -3.730 1.00 96.81 349 GLU A N 1
ATOM 2745 C CA . GLU A 1 349 ? 16.913 0.504 -2.570 1.00 96.81 349 GLU A CA 1
ATOM 2746 C C . GLU A 1 349 ? 15.815 1.581 -2.484 1.00 96.81 349 GLU A C 1
ATOM 2748 O O . GLU A 1 349 ? 14.675 1.301 -2.108 1.00 96.81 349 GLU A O 1
ATOM 2753 N N . VAL A 1 350 ? 16.128 2.817 -2.892 1.00 97.06 350 VAL A N 1
ATOM 2754 C CA . VAL A 1 350 ? 15.174 3.935 -2.883 1.00 97.06 350 VAL A CA 1
ATOM 2755 C C . VAL A 1 350 ? 14.115 3.764 -3.979 1.00 97.06 350 VAL A C 1
ATOM 2757 O O . VAL A 1 350 ? 12.932 4.012 -3.726 1.00 97.06 350 VAL A O 1
ATOM 2760 N N . GLN A 1 351 ? 14.493 3.262 -5.162 1.00 97.81 351 GLN A N 1
ATOM 2761 C CA . GLN A 1 351 ? 13.543 2.860 -6.204 1.00 97.81 351 GLN A CA 1
ATOM 2762 C C . GLN A 1 351 ? 12.626 1.736 -5.723 1.00 97.81 351 GLN A C 1
ATOM 2764 O O . GLN A 1 351 ? 11.407 1.859 -5.833 1.00 97.81 351 GLN A O 1
ATOM 2769 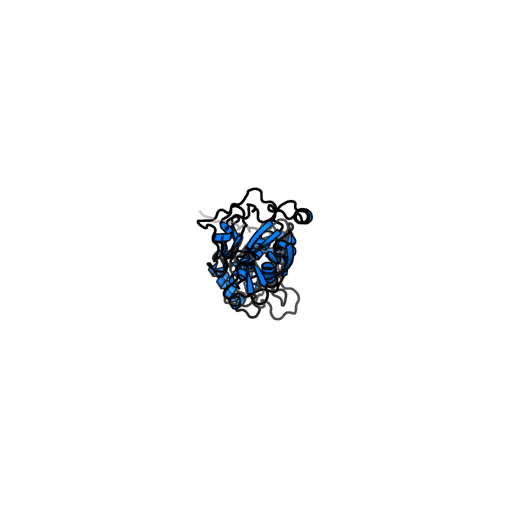N N . ILE A 1 352 ? 13.196 0.667 -5.156 1.00 97.94 352 ILE A N 1
ATOM 2770 C CA . ILE A 1 352 ? 12.441 -0.490 -4.650 1.00 97.94 352 ILE A CA 1
ATOM 2771 C C . ILE A 1 352 ? 11.404 -0.031 -3.627 1.00 97.94 352 ILE A C 1
ATOM 2773 O O . ILE A 1 352 ? 10.222 -0.352 -3.758 1.00 97.94 352 ILE A O 1
ATOM 2777 N N . LYS A 1 353 ? 11.822 0.779 -2.649 1.00 96.69 353 LYS A N 1
ATOM 2778 C CA . LYS A 1 353 ? 10.930 1.345 -1.634 1.00 96.69 353 LYS A CA 1
ATOM 2779 C C . LYS A 1 353 ? 9.808 2.178 -2.254 1.00 96.69 353 LYS A C 1
ATOM 2781 O O . LYS A 1 353 ? 8.647 2.003 -1.892 1.00 96.69 353 LYS A O 1
ATOM 2786 N N . SER A 1 354 ? 10.135 3.051 -3.200 1.00 98.12 354 SER A N 1
ATOM 2787 C CA . SER A 1 354 ? 9.159 3.941 -3.839 1.00 98.12 354 SER A CA 1
ATOM 2788 C C . SER A 1 354 ? 8.111 3.157 -4.627 1.00 98.12 354 SER A C 1
ATOM 2790 O O . SER A 1 354 ? 6.913 3.359 -4.434 1.00 98.12 354 SER A O 1
ATOM 2792 N N . VAL A 1 355 ? 8.542 2.185 -5.438 1.00 98.31 355 VAL A N 1
ATOM 2793 C CA . VAL A 1 355 ? 7.633 1.312 -6.195 1.00 98.31 355 VAL A CA 1
ATOM 2794 C C . VAL A 1 355 ? 6.785 0.459 -5.258 1.00 98.31 355 VAL A C 1
ATOM 2796 O O . VAL A 1 355 ? 5.569 0.393 -5.437 1.00 98.31 355 VAL A O 1
ATOM 2799 N N . LYS A 1 356 ? 7.393 -0.150 -4.230 1.00 97.75 356 LYS A N 1
ATOM 2800 C CA . LYS A 1 356 ? 6.676 -0.919 -3.203 1.00 97.75 356 LYS A CA 1
ATOM 2801 C C . LYS A 1 356 ? 5.540 -0.090 -2.609 1.00 97.75 356 LYS A C 1
ATOM 2803 O O . LYS A 1 356 ? 4.417 -0.577 -2.521 1.00 97.75 356 LYS A O 1
ATOM 2808 N N . CYS A 1 357 ? 5.806 1.162 -2.246 1.00 97.31 357 CYS A N 1
ATOM 2809 C CA . CYS A 1 357 ? 4.804 2.011 -1.615 1.00 97.31 357 CYS A CA 1
ATOM 2810 C C . CYS A 1 357 ? 3.707 2.491 -2.569 1.00 97.31 357 CYS A C 1
ATOM 2812 O O . CYS A 1 357 ? 2.549 2.538 -2.151 1.00 97.31 357 CYS A O 1
ATOM 2814 N N . ILE A 1 358 ? 4.017 2.744 -3.847 1.00 98.44 358 ILE A N 1
ATOM 2815 C CA . ILE A 1 358 ? 2.985 2.966 -4.875 1.00 98.44 358 ILE A CA 1
ATOM 2816 C C . ILE A 1 358 ? 2.075 1.735 -4.968 1.00 98.44 358 ILE A C 1
ATOM 2818 O O . ILE A 1 358 ? 0.855 1.856 -4.875 1.00 98.44 358 ILE A O 1
ATOM 2822 N N . VAL A 1 359 ? 2.663 0.542 -5.108 1.00 98.31 359 VAL A N 1
ATOM 2823 C CA . VAL A 1 359 ? 1.916 -0.714 -5.262 1.00 98.31 359 VAL A CA 1
ATOM 2824 C C . VAL A 1 359 ? 1.038 -0.989 -4.043 1.00 98.31 359 VAL A C 1
ATOM 2826 O O . VAL A 1 359 ? -0.148 -1.249 -4.213 1.00 98.31 359 VAL A O 1
ATOM 2829 N N . VAL A 1 360 ? 1.564 -0.859 -2.821 1.00 96.19 360 VAL A N 1
ATOM 2830 C CA . VAL A 1 360 ? 0.784 -1.036 -1.582 1.00 96.19 360 VAL A CA 1
ATOM 2831 C C . VAL A 1 360 ? -0.387 -0.050 -1.514 1.00 96.19 360 VAL A C 1
ATOM 2833 O O . VAL A 1 360 ? -1.506 -0.458 -1.204 1.00 96.19 360 VAL A O 1
ATOM 2836 N N . ALA A 1 361 ? -0.168 1.231 -1.831 1.00 95.88 361 ALA A N 1
ATOM 2837 C CA . ALA A 1 361 ? -1.233 2.235 -1.809 1.00 95.88 361 ALA A CA 1
ATOM 2838 C C . ALA A 1 361 ? -2.343 1.921 -2.829 1.00 95.88 361 ALA A C 1
ATOM 2840 O O . ALA A 1 361 ? -3.530 2.014 -2.506 1.00 95.88 361 ALA A O 1
ATOM 2841 N N . LEU A 1 362 ? -1.970 1.492 -4.039 1.00 97.69 362 LEU A N 1
ATOM 2842 C CA . LEU A 1 362 ? -2.917 1.080 -5.079 1.00 97.69 362 LEU A CA 1
ATOM 2843 C C . LEU A 1 362 ? -3.675 -0.194 -4.694 1.00 97.69 362 LEU A C 1
ATOM 2845 O O . LEU A 1 362 ? -4.892 -0.250 -4.868 1.00 97.69 362 LEU A O 1
ATOM 2849 N N . MET A 1 363 ? -2.982 -1.190 -4.132 1.00 95.62 363 MET A N 1
ATOM 2850 C CA . MET A 1 363 ? -3.603 -2.421 -3.641 1.00 95.62 363 MET A CA 1
ATOM 2851 C C . MET A 1 363 ? -4.660 -2.125 -2.583 1.00 95.62 363 MET A C 1
ATOM 2853 O O . MET A 1 363 ? -5.774 -2.632 -2.684 1.00 95.62 363 MET A O 1
ATOM 2857 N N . LYS A 1 364 ? -4.355 -1.244 -1.623 1.00 91.25 364 LYS A N 1
ATOM 2858 C CA . LYS A 1 364 ? -5.317 -0.816 -0.600 1.00 91.25 364 LYS A CA 1
ATOM 2859 C C . LYS A 1 364 ? -6.504 -0.057 -1.202 1.00 91.25 364 LYS A C 1
ATOM 2861 O O . LYS A 1 364 ? -7.642 -0.379 -0.879 1.00 91.25 364 LYS A O 1
ATOM 2866 N N . LYS A 1 365 ? -6.268 0.912 -2.099 1.00 93.62 365 LYS A N 1
ATOM 2867 C CA . LYS A 1 365 ? -7.345 1.718 -2.717 1.00 93.62 365 LYS A CA 1
ATOM 2868 C C . LYS A 1 365 ? -8.322 0.875 -3.533 1.00 93.62 365 LYS A C 1
ATOM 2870 O O . LYS A 1 365 ? -9.525 1.112 -3.474 1.00 93.62 365 LYS A O 1
ATOM 2875 N N . TYR A 1 366 ? -7.805 -0.068 -4.314 1.00 95.06 366 TYR A N 1
ATOM 2876 C CA . TYR A 1 366 ? -8.595 -0.842 -5.273 1.00 95.06 366 TYR A CA 1
ATOM 2877 C C . TYR A 1 366 ? -8.910 -2.265 -4.803 1.00 95.06 366 TYR A C 1
ATOM 2879 O O . TYR A 1 366 ? -9.496 -3.036 -5.560 1.00 95.06 366 TYR A O 1
ATOM 2887 N N . ASN A 1 367 ? -8.551 -2.605 -3.560 1.00 91.94 367 ASN A N 1
ATOM 2888 C CA . ASN A 1 367 ? -8.666 -3.949 -2.996 1.00 91.94 367 ASN A CA 1
ATOM 2889 C C . ASN A 1 367 ? -8.025 -5.024 -3.899 1.00 91.94 367 ASN A C 1
ATOM 2891 O O . ASN A 1 367 ? -8.616 -6.069 -4.176 1.00 91.94 367 ASN A O 1
ATOM 2895 N N . LEU A 1 368 ? -6.827 -4.729 -4.413 1.00 95.25 368 LEU A N 1
ATOM 2896 C CA . LEU A 1 368 ? -6.071 -5.636 -5.277 1.00 95.25 368 LEU A CA 1
ATOM 2897 C C . LEU A 1 368 ? -5.170 -6.544 -4.445 1.00 95.25 368 LEU A C 1
ATOM 2899 O O . LEU A 1 368 ? -4.673 -6.168 -3.383 1.00 95.25 368 LEU A O 1
ATOM 2903 N N . LYS A 1 369 ? -4.904 -7.729 -4.984 1.00 94.75 369 LYS A N 1
ATOM 2904 C CA . LYS A 1 369 ? -4.013 -8.737 -4.413 1.00 94.75 369 LYS A CA 1
ATOM 2905 C C . LYS A 1 369 ? -2.759 -8.897 -5.276 1.00 94.75 369 LYS A C 1
ATOM 2907 O O . LYS A 1 369 ? -2.617 -8.260 -6.318 1.00 94.75 369 LYS A O 1
ATOM 2912 N N . LYS A 1 370 ? -1.813 -9.734 -4.840 1.00 96.06 370 LYS A N 1
ATOM 2913 C CA . LYS A 1 370 ? -0.543 -9.942 -5.562 1.00 96.06 370 LYS A CA 1
ATOM 2914 C C . LYS A 1 370 ? -0.758 -10.498 -6.969 1.00 96.06 370 LYS A C 1
ATOM 2916 O O . LYS A 1 370 ? -0.023 -10.132 -7.880 1.00 96.06 370 LYS A O 1
ATOM 2921 N N . GLU A 1 371 ? -1.779 -11.330 -7.153 1.00 96.38 371 GLU A N 1
ATOM 2922 C CA . GLU A 1 371 ? -2.194 -11.867 -8.451 1.00 96.38 371 GLU A CA 1
ATOM 2923 C C . GLU A 1 371 ? -2.703 -10.801 -9.433 1.00 96.38 371 GLU A C 1
ATOM 2925 O O . GLU A 1 371 ? -2.767 -11.064 -10.627 1.00 96.38 371 GLU A O 1
ATOM 2930 N N . ASN A 1 372 ? -3.019 -9.591 -8.960 1.00 98.06 372 ASN A N 1
ATOM 2931 C CA . ASN A 1 372 ? -3.396 -8.459 -9.806 1.00 98.06 372 ASN A CA 1
ATOM 2932 C C . ASN A 1 372 ? -2.184 -7.636 -10.283 1.00 98.06 372 ASN A C 1
ATOM 2934 O O . ASN A 1 372 ? -2.366 -6.601 -10.927 1.00 98.06 372 ASN A O 1
ATOM 2938 N N . ILE A 1 373 ? -0.953 -8.037 -9.944 1.00 98.50 373 ILE A N 1
ATOM 2939 C CA . ILE A 1 373 ? 0.268 -7.336 -10.350 1.00 98.50 373 ILE A CA 1
ATOM 2940 C C . ILE A 1 373 ? 0.943 -8.108 -11.479 1.00 98.50 373 ILE A C 1
ATOM 2942 O O . ILE A 1 373 ? 1.436 -9.226 -11.295 1.00 98.50 373 ILE A O 1
ATOM 2946 N N . PHE A 1 374 ? 1.022 -7.461 -12.633 1.00 98.44 374 PHE A N 1
ATOM 2947 C CA . PHE A 1 374 ? 1.546 -8.022 -13.866 1.00 98.44 374 PHE A CA 1
ATOM 2948 C C . PHE A 1 374 ? 2.789 -7.269 -14.326 1.00 98.44 374 PHE A C 1
ATOM 2950 O O . PHE A 1 374 ? 2.969 -6.085 -14.045 1.00 98.44 374 PHE A O 1
ATOM 2957 N N . THR A 1 375 ? 3.649 -7.954 -15.058 1.00 98.12 375 THR A N 1
ATOM 2958 C CA . THR A 1 375 ? 4.717 -7.343 -15.849 1.00 98.12 375 THR A CA 1
ATOM 2959 C C . THR A 1 375 ? 4.203 -7.060 -17.254 1.00 98.12 375 THR A C 1
ATOM 2961 O O . THR A 1 375 ? 3.249 -7.691 -17.715 1.00 98.12 375 THR A O 1
ATOM 2964 N N . HIS A 1 376 ? 4.822 -6.117 -17.960 1.00 96.12 376 HIS A N 1
ATOM 2965 C CA . HIS A 1 376 ? 4.468 -5.852 -19.354 1.00 96.12 376 HIS A CA 1
ATOM 2966 C C . HIS A 1 376 ? 4.611 -7.117 -20.223 1.00 96.12 376 HIS A C 1
ATOM 2968 O O . HIS A 1 376 ? 3.722 -7.443 -21.006 1.00 96.12 376 HIS A O 1
ATOM 2974 N N . GLU A 1 377 ? 5.693 -7.870 -20.046 1.00 95.12 377 GLU A N 1
ATOM 2975 C CA . GLU A 1 377 ? 6.021 -9.068 -20.820 1.00 95.12 377 GLU A CA 1
ATOM 2976 C C . GLU A 1 377 ? 5.140 -10.296 -20.510 1.00 95.12 377 GLU A C 1
ATOM 2978 O O . GLU A 1 377 ? 5.016 -11.199 -21.346 1.00 95.12 377 GLU A O 1
ATOM 2983 N N . GLU A 1 378 ? 4.471 -10.330 -19.351 1.00 95.06 378 GLU A N 1
ATOM 2984 C CA . GLU A 1 378 ? 3.426 -11.323 -19.062 1.00 95.06 378 GLU A CA 1
ATOM 2985 C C . GLU A 1 378 ? 2.216 -11.089 -19.979 1.00 95.06 378 GLU A C 1
ATOM 2987 O O . GLU A 1 378 ? 1.699 -12.022 -20.604 1.00 95.06 378 GLU A O 1
ATOM 2992 N N . ILE A 1 379 ? 1.814 -9.826 -20.138 1.00 94.62 379 ILE A N 1
ATOM 2993 C CA . ILE A 1 379 ? 0.585 -9.457 -20.847 1.00 94.62 379 ILE A CA 1
ATOM 2994 C C . ILE A 1 379 ? 0.793 -9.187 -22.338 1.00 94.62 379 ILE A C 1
ATOM 2996 O O . ILE A 1 379 ? -0.153 -9.353 -23.104 1.00 94.62 379 ILE A O 1
ATOM 3000 N N . GLN A 1 380 ? 1.987 -8.783 -22.789 1.00 93.12 380 GLN A N 1
ATOM 3001 C CA . GLN A 1 380 ? 2.274 -8.427 -24.187 1.00 93.12 380 GLN A CA 1
ATOM 3002 C C . GLN A 1 380 ? 3.722 -8.713 -24.583 1.00 93.12 380 GLN A C 1
ATOM 3004 O O . GLN A 1 380 ? 4.599 -8.815 -23.740 1.00 93.12 380 GLN A O 1
ATOM 3009 N N . SER A 1 381 ? 3.998 -8.827 -25.887 1.00 89.81 381 SER A N 1
ATOM 3010 C CA . SER A 1 381 ? 5.379 -8.989 -26.359 1.00 89.81 381 SER A CA 1
ATOM 3011 C C . SER A 1 381 ? 6.193 -7.736 -26.048 1.00 89.81 381 SER A C 1
ATOM 3013 O O . SER A 1 381 ? 5.871 -6.650 -26.536 1.00 89.81 381 SER A O 1
ATOM 3015 N N . LYS A 1 382 ? 7.262 -7.897 -25.269 1.00 91.81 382 LYS A N 1
ATOM 3016 C CA . LYS A 1 382 ? 8.118 -6.802 -24.821 1.00 91.81 382 LYS A CA 1
ATOM 3017 C C . LYS A 1 382 ? 9.529 -7.309 -24.499 1.00 91.81 382 LYS A C 1
ATOM 3019 O O . LYS A 1 382 ? 9.772 -8.514 -24.531 1.00 91.81 382 LYS A O 1
ATOM 3024 N N . THR A 1 383 ? 10.464 -6.397 -24.238 1.00 92.50 383 THR A N 1
ATOM 3025 C CA . THR A 1 383 ? 11.827 -6.723 -23.807 1.00 92.50 383 THR A CA 1
ATOM 3026 C C . THR A 1 383 ? 11.787 -7.623 -22.575 1.00 92.50 383 THR A C 1
ATOM 3028 O O . THR A 1 383 ? 11.122 -7.310 -21.589 1.00 92.50 383 THR A O 1
ATOM 3031 N N . ALA A 1 384 ? 12.507 -8.742 -22.623 1.00 95.12 384 ALA A N 1
ATOM 3032 C CA . ALA A 1 384 ? 12.530 -9.693 -21.521 1.00 95.12 384 ALA A CA 1
ATOM 3033 C C . ALA A 1 384 ? 13.059 -9.042 -20.231 1.00 95.12 384 ALA A C 1
ATOM 3035 O O . ALA A 1 384 ? 14.099 -8.378 -20.237 1.00 95.12 384 ALA A O 1
ATOM 3036 N N . GLY A 1 385 ? 12.342 -9.241 -19.126 1.00 96.25 385 GLY A N 1
ATOM 3037 C CA . GLY A 1 385 ? 12.689 -8.698 -17.815 1.00 96.25 385 GLY A CA 1
ATOM 3038 C C . GLY A 1 385 ? 12.233 -7.258 -17.559 1.00 96.25 385 GLY A C 1
ATOM 3039 O O . GLY A 1 385 ? 12.537 -6.740 -16.486 1.00 96.25 385 GLY A O 1
ATOM 3040 N N . GLU A 1 386 ? 11.532 -6.613 -18.503 1.00 95.88 386 GLU A N 1
ATOM 3041 C CA . GLU A 1 386 ? 11.089 -5.217 -18.385 1.00 95.88 386 GLU A CA 1
ATOM 3042 C C . GLU A 1 386 ? 10.265 -4.959 -17.125 1.00 95.88 386 GLU A C 1
ATOM 3044 O O . GLU A 1 386 ? 10.611 -4.086 -16.345 1.00 95.88 386 GLU A O 1
ATOM 3049 N N . GLY A 1 387 ? 9.200 -5.705 -16.869 1.00 97.56 387 GLY A N 1
ATOM 3050 C CA . GLY A 1 387 ? 8.480 -5.611 -15.604 1.00 97.56 387 GLY A CA 1
ATOM 3051 C C . GLY A 1 387 ? 9.007 -6.588 -14.556 1.00 97.56 387 GLY A C 1
ATOM 3052 O O . GLY A 1 387 ? 8.920 -6.301 -13.360 1.00 97.56 387 GLY A O 1
ATOM 3053 N N . GLN A 1 388 ? 9.565 -7.733 -14.970 1.00 98.00 388 GLN A N 1
ATOM 3054 C CA . GLN A 1 388 ? 9.923 -8.811 -14.044 1.00 98.00 388 GLN A CA 1
ATOM 3055 C C . GLN A 1 388 ? 11.003 -8.399 -13.051 1.00 98.00 388 GLN A C 1
ATOM 3057 O O . GLN A 1 388 ? 10.884 -8.718 -11.872 1.00 98.00 388 GLN A O 1
ATOM 3062 N N . VAL A 1 389 ? 11.999 -7.619 -13.478 1.00 97.75 389 VAL A N 1
ATOM 3063 C CA . VAL A 1 389 ? 13.039 -7.118 -12.569 1.00 97.75 389 VAL A CA 1
ATOM 3064 C C . VAL A 1 389 ? 12.455 -6.281 -11.423 1.00 97.75 389 VAL A C 1
ATOM 3066 O O . VAL A 1 389 ? 12.914 -6.364 -10.285 1.00 97.75 389 VAL A O 1
ATOM 3069 N N . VAL A 1 390 ? 11.412 -5.497 -11.710 1.00 98.44 390 VAL A N 1
ATOM 3070 C CA . VAL A 1 390 ? 10.711 -4.681 -10.714 1.00 98.44 390 VAL A CA 1
ATOM 3071 C C . VAL A 1 390 ? 9.877 -5.579 -9.804 1.00 98.44 390 VAL A C 1
ATOM 3073 O O . VAL A 1 390 ? 9.918 -5.430 -8.583 1.00 98.44 390 VAL A O 1
ATOM 3076 N N . LYS A 1 391 ? 9.150 -6.533 -10.398 1.00 98.12 391 LYS A N 1
ATOM 3077 C CA . LYS A 1 391 ? 8.307 -7.503 -9.689 1.00 98.12 391 LYS A CA 1
ATOM 3078 C C . LYS A 1 391 ? 9.125 -8.309 -8.679 1.00 98.12 391 LYS A C 1
ATOM 3080 O O . LYS A 1 391 ? 8.764 -8.337 -7.505 1.00 98.12 391 LYS A O 1
ATOM 3085 N N . ASP A 1 392 ? 10.251 -8.872 -9.113 1.00 97.56 392 ASP A N 1
ATOM 3086 C CA . ASP A 1 392 ? 11.174 -9.661 -8.290 1.00 97.56 392 ASP A CA 1
ATOM 3087 C C . ASP A 1 392 ? 11.713 -8.864 -7.098 1.00 97.56 392 ASP A C 1
ATOM 3089 O O . ASP A 1 392 ? 11.855 -9.407 -6.002 1.00 97.56 392 ASP A O 1
ATOM 3093 N N . ALA A 1 393 ? 11.982 -7.570 -7.294 1.00 97.25 393 ALA A N 1
ATOM 3094 C CA . ALA A 1 393 ? 12.524 -6.711 -6.251 1.00 97.25 393 ALA A CA 1
ATOM 3095 C C . ALA A 1 393 ? 11.494 -6.360 -5.163 1.00 97.25 393 ALA A C 1
ATOM 3097 O O . ALA A 1 393 ? 11.847 -6.283 -3.987 1.00 97.25 393 ALA A O 1
ATOM 3098 N N . ILE A 1 394 ? 10.220 -6.155 -5.523 1.00 97.12 394 ILE A N 1
ATOM 3099 C CA . ILE A 1 394 ? 9.198 -5.700 -4.562 1.00 97.12 394 ILE A CA 1
ATOM 3100 C C . ILE A 1 394 ? 8.373 -6.842 -3.955 1.00 97.12 394 ILE A C 1
ATOM 3102 O O . ILE A 1 394 ? 7.923 -6.725 -2.816 1.00 97.12 394 ILE A O 1
ATOM 3106 N N . PHE A 1 395 ? 8.154 -7.949 -4.674 1.00 95.69 395 PHE A N 1
ATOM 3107 C CA . PHE A 1 395 ? 7.250 -9.029 -4.246 1.00 95.69 395 PHE A CA 1
ATOM 3108 C C . PHE A 1 395 ? 7.569 -9.638 -2.872 1.00 95.69 395 PHE A C 1
ATOM 3110 O O . PHE A 1 395 ? 6.618 -9.856 -2.101 1.00 95.69 395 PHE A O 1
ATOM 3117 N N . PRO A 1 396 ? 8.851 -9.892 -2.528 1.00 94.06 396 PRO A N 1
ATOM 3118 C CA . PRO A 1 396 ? 9.227 -10.380 -1.203 1.00 94.06 396 PRO A CA 1
ATOM 3119 C C . PRO A 1 396 ? 8.822 -9.425 -0.073 1.00 94.06 396 PRO A C 1
ATOM 3121 O O . PRO A 1 396 ? 8.520 -9.876 1.027 1.00 94.06 396 PRO A O 1
ATOM 3124 N N . LEU A 1 397 ? 8.750 -8.123 -0.364 1.00 92.25 397 LEU A N 1
ATOM 3125 C CA . LEU A 1 397 ? 8.546 -7.053 0.614 1.00 92.25 397 LEU A CA 1
ATOM 3126 C C . LEU A 1 397 ? 7.072 -6.652 0.780 1.00 92.25 397 LEU A C 1
ATOM 3128 O O . LEU A 1 397 ? 6.708 -5.999 1.751 1.00 92.25 397 LEU A O 1
ATOM 3132 N N . LEU A 1 398 ? 6.190 -7.024 -0.154 1.00 90.38 398 LEU A N 1
ATOM 3133 C CA . LEU A 1 398 ? 4.783 -6.591 -0.124 1.00 90.38 398 LEU A CA 1
ATOM 3134 C C . LEU A 1 398 ? 4.007 -7.104 1.104 1.00 90.38 398 LEU A C 1
ATOM 3136 O O . LEU A 1 398 ? 3.114 -6.414 1.584 1.00 90.38 398 LEU A O 1
ATOM 3140 N N . ASN A 1 399 ? 4.352 -8.284 1.633 1.00 80.75 399 ASN A N 1
ATOM 3141 C CA . ASN A 1 399 ? 3.680 -8.851 2.814 1.00 80.75 399 ASN A CA 1
ATOM 3142 C C . ASN A 1 399 ? 4.032 -8.113 4.115 1.00 80.75 399 ASN A C 1
ATOM 3144 O O . ASN A 1 399 ? 3.388 -8.333 5.132 1.00 80.75 399 ASN A O 1
ATOM 3148 N N . GLU A 1 400 ? 5.048 -7.250 4.107 1.00 77.31 400 GLU A N 1
ATOM 3149 C CA . GLU A 1 400 ? 5.389 -6.419 5.267 1.00 77.31 400 GLU A CA 1
ATOM 3150 C C . GLU A 1 400 ? 4.332 -5.329 5.523 1.00 77.31 400 GLU A C 1
ATOM 3152 O O . GLU A 1 400 ? 4.345 -4.688 6.571 1.00 77.31 400 GLU A O 1
ATOM 3157 N N . CYS A 1 401 ? 3.445 -5.091 4.551 1.00 74.19 401 CYS A N 1
ATOM 3158 C CA . CYS A 1 401 ? 2.608 -3.896 4.452 1.00 74.19 401 CYS A CA 1
ATOM 3159 C C . CYS A 1 401 ? 1.115 -4.159 4.216 1.00 74.19 401 CYS A C 1
ATOM 3161 O O . CYS A 1 401 ? 0.344 -3.199 4.081 1.00 74.19 401 CYS A O 1
ATOM 3163 N N . LEU A 1 402 ? 0.729 -5.433 4.137 1.00 69.25 402 LEU A N 1
ATOM 3164 C CA . LEU A 1 402 ? -0.622 -5.939 3.890 1.00 69.25 402 LEU A CA 1
ATOM 3165 C C . LEU A 1 402 ? -1.019 -6.846 5.053 1.00 69.25 402 LEU A C 1
ATOM 3167 O O . LEU A 1 402 ? -2.187 -6.740 5.488 1.00 69.25 402 LEU A O 1
#